Protein 6V9P (pdb70)

Foldseek 3Di:
DAFEQPDDDLFFALLQRLQVRCVRRPHPGSLRVQVVLLVVCVVVPQVLSVVCDSQSVQLALQSDPPCSVSSVVSQVCCQPPRYPHRDPNQQNHKHFDQFAAPPGFGWIDHNHAIATPVFFADDAQFFDLCCLQVPVGTGPPSRGPLLQAALVPQFGTAQPAPVRHGDHCSVVHRNQADDVVRHRGDGDHDPLSNLSNNVLVQDDRPPDDNAPNLLSNLLLVLVCLVVVHHGDSVVSNVQSVPPPVSVVVVLVVQQVVLVVVALQAACCSRQNCQARNQDDSRHLQCLHSVSNLVVLVVCVVCQCPPNRRQFSHFDFLVVLCSVQVDDSVVVVVCCVVVVADFVPRGDRRHTVNSSSVCSAVPRDDPGNHNVSND

Solvent-accessible surface area: 17776 Å² total; per-residue (Å²): 71,159,6,106,60,2,110,90,97,104,51,2,2,2,3,0,8,3,10,28,0,0,89,92,37,70,64,61,58,6,70,159,3,0,110,30,0,60,157,25,0,87,109,63,118,12,111,2,59,102,58,6,12,61,60,0,46,133,0,4,2,30,15,4,129,146,28,35,84,21,16,44,36,1,0,79,91,5,10,130,78,0,14,69,100,91,13,104,2,64,22,10,0,4,42,92,33,132,46,83,0,8,87,98,29,44,1,0,29,17,50,103,15,12,0,0,80,49,1,12,40,108,142,30,4,4,0,0,0,57,15,1,86,125,78,31,24,0,12,11,6,4,4,0,64,3,3,57,24,2,50,74,50,88,24,33,21,13,66,61,6,106,63,59,111,105,6,8,0,26,81,26,21,16,128,0,64,7,99,130,33,161,104,68,2,94,55,148,113,120,145,5,7,25,26,0,0,40,0,0,10,29,88,111,10,150,50,7,26,99,17,54,78,14,19,17,0,0,5,0,20,9,13,46,30,44,94,123,67,135,21,54,36,124,17,0,24,95,9,9,65,71,57,40,145,20,0,58,54,47,0,78,92,56,1,105,120,37,77,143,160,145,84,120,35,80,0,99,45,0,0,12,110,5,1,43,3,0,2,68,3,2,56,17,14,6,100,38,2,29,0,2,2,36,0,2,29,37,0,39,106,47,6,177,108,101,194,6,24,1,8,83,2,42,0,11,1,84,16,0,16,60,4,2,99,21,55,72,114,82,1,35,51,13,27,143,111,169,90,3,110,82,113,76,50,83,62,49,56,0,68,0,6,66,0,4,56,12,1,49,73,111,42,72,56,125,76,15,23,83,68,80,30,125

Secondary structure (DSSP, 8-state):
--BPPPPP-TTB-HHHHHHHHHHHTT-SSHHHHHHHHHHHHHHTT-TTGGG---SGGG-SGGG-SS-HHHHHHHHHHHHHHSBSS----GGG--EEEEEEETTTEEEEEETTEEEEGGGB--S---B-HHHHHHHSS-BGGGGBTT--B-TTT-SB-BSB-TTS-B--HHHH-TT-B-SSS-PBP-----HHHHHHHHHHTT---TTS----HHHHHHHHHHHHHHTTSS--HHHHHHHHHTTTHHHHHHHHHHHHHHHH--TT-BHHHHHHHHHHTSS-SSS--TTT-HHHHHHHHHHHHTTTHHHHTTTT-EE-HHHHHHHHT--HHHHHHHHHTTSS----SSS--EEHHHHHHHIIIII--SSSSGGGG-

Structure (mmCIF, N/CA/C/O backbone):
data_6V9P
#
_entry.id   6V9P
#
_cell.length_a   69.822
_cell.length_b   69.822
_cell.length_c   179.491
_cell.angle_alpha   90.000
_cell.angle_beta   90.000
_cell.angle_gamma   90.000
#
_symmetry.space_group_name_H-M   'P 41 21 2'
#
loop_
_entity.id
_entity.type
_entity.pdbx_description
1 polymer 'TniQ family protein'
2 non-polymer 'ZINC ION'
3 non-polymer GLYCEROL
4 water water
#
loop_
_atom_site.group_PDB
_atom_site.id
_atom_site.type_symbol
_atom_site.label_atom_id
_atom_site.label_alt_id
_atom_site.label_comp_id
_atom_site.label_asym_id
_atom_site.label_entity_id
_atom_site.label_seq_id
_atom_site.pdbx_PDB_ins_code
_atom_site.Cartn_x
_atom_site.Cartn_y
_atom_site.Cartn_z
_atom_site.occupancy
_atom_site.B_iso_or_equiv
_atom_site.auth_seq_id
_atom_site.auth_comp_id
_atom_site.auth_asym_id
_atom_site.auth_atom_id
_atom_site.pdbx_PDB_model_num
ATOM 1 N N . MET A 1 2 ? 64.98200 -8.20800 4.43300 1.000 77.46000 1 MET A N 1
ATOM 2 C CA . MET A 1 2 ? 66.35900 -8.11200 4.90800 1.000 73.84000 1 MET A CA 1
ATOM 3 C C . MET A 1 2 ? 66.68900 -9.26600 5.83900 1.000 75.13000 1 MET A C 1
ATOM 4 O O . MET A 1 2 ? 65.98800 -9.50300 6.82500 1.000 73.60000 1 MET A O 1
ATOM 9 N N . PHE A 1 3 ? 67.75500 -9.99000 5.50700 1.000 74.65000 2 PHE A N 1
ATOM 10 C CA . PHE A 1 3 ? 68.25500 -11.08500 6.32900 1.000 74.20000 2 PHE A CA 1
ATOM 11 C C . PHE A 1 3 ? 69.76200 -10.91400 6.44700 1.000 72.75000 2 PHE A C 1
ATOM 12 O O . PHE A 1 3 ? 70.49500 -11.17400 5.48600 1.000 73.64000 2 PHE A O 1
ATOM 20 N N . LEU A 1 4 ? 70.22000 -10.46600 7.61000 1.000 66.54000 3 LEU A N 1
ATOM 21 C CA . LEU A 1 4 ? 71.61900 -10.12100 7.81200 1.000 67.19000 3 LEU A CA 1
ATOM 22 C C . LEU A 1 4 ? 72.35800 -11.23900 8.53600 1.000 64.82000 3 LEU A C 1
ATOM 23 O O . LEU A 1 4 ? 71.75800 -12.03900 9.25500 1.000 68.09000 3 LEU A O 1
ATOM 28 N N . GLN A 1 5 ? 73.66900 -11.29600 8.32600 1.000 64.74000 4 GLN A N 1
ATOM 29 C CA . GLN A 1 5 ? 74.53300 -12.23300 9.03100 1.000 64.90000 4 GLN A CA 1
ATOM 30 C C . GLN A 1 5 ? 75.17900 -11.49500 10.19200 1.000 64.30000 4 GLN A C 1
ATOM 31 O O . GLN A 1 5 ? 75.78000 -10.42900 10.00600 1.000 59.89000 4 GLN A O 1
ATOM 37 N N . ARG A 1 6 ? 75.03600 -12.05200 11.38300 1.000 65.81000 5 ARG A N 1
ATOM 38 C CA . ARG A 1 6 ? 75.49700 -11.35900 12.57500 1.000 57.59000 5 ARG A CA 1
ATOM 39 C C . ARG A 1 6 ? 77.00900 -11.46600 12.69200 1.000 56.01000 5 ARG A C 1
ATOM 40 O O . ARG A 1 6 ? 77.54600 -12.57900 12.68600 1.000 59.99000 5 ARG A O 1
ATOM 48 N N . PRO A 1 7 ? 77.72900 -10.35600 12.81400 1.000 51.48000 6 PRO A N 1
ATOM 49 C CA . PRO A 1 7 ? 79.16600 -10.43800 13.08000 1.000 53.75000 6 PRO A CA 1
ATOM 50 C C . PRO A 1 7 ? 79.42500 -11.02300 14.46100 1.000 61.61000 6 PRO A C 1
ATOM 51 O O . PRO A 1 7 ? 78.54500 -11.09800 15.32200 1.000 57.36000 6 PRO A O 1
ATOM 55 N N . LYS A 1 8 ? 80.66400 -11.43000 14.66200 1.000 60.05000 7 LYS A N 1
ATOM 56 C CA . LYS A 1 8 ? 81.03800 -12.15700 15.87400 1.000 60.49000 7 LYS A CA 1
ATOM 57 C C . LYS A 1 8 ? 80.94700 -11.21200 17.06600 1.000 58.71000 7 LYS A C 1
ATOM 58 O O . LYS A 1 8 ? 81.55000 -10.13100 17.04100 1.000 58.53000 7 LYS A O 1
ATOM 64 N N . PRO A 1 9 ? 80.20700 -11.56200 18.11400 1.000 59.96000 8 PRO A N 1
ATOM 65 C CA . PRO A 1 9 ? 79.91400 -10.57500 19.17000 1.000 57.87000 8 PRO A CA 1
ATOM 66 C C . PRO A 1 9 ? 81.10400 -10.27700 20.07500 1.000 54.53000 8 PRO A C 1
ATOM 67 O O . PRO A 1 9 ? 81.90500 -11.15700 20.39600 1.000 57.26000 8 PRO A O 1
ATOM 71 N N . TYR A 1 10 ? 81.21900 -9.00700 20.46900 1.000 54.50000 9 TYR A N 1
ATOM 72 C CA . TYR A 1 10 ? 82.17300 -8.56200 21.48300 1.000 52.44000 9 TYR A CA 1
ATOM 73 C C . TYR A 1 10 ? 81.44600 -7.66400 22.47900 1.000 54.31000 9 TYR A C 1
ATOM 74 O O . TYR A 1 10 ? 80.80700 -6.68200 22.09200 1.000 44.86000 9 TYR A O 1
ATOM 83 N N . SER A 1 11 ? 81.53200 -8.00300 23.76700 1.000 49.65000 10 SER A N 1
ATOM 84 C CA . SER A 1 11 ? 80.65800 -7.34800 24.73000 1.000 43.03000 10 SER A CA 1
ATOM 85 C C . SER A 1 11 ? 81.02000 -5.88400 24.93000 1.000 45.64000 10 SER A C 1
ATOM 86 O O . SER A 1 11 ? 80.16600 -5.10200 25.37100 1.000 51.82000 10 SER A O 1
ATOM 89 N N . ASP A 1 12 ? 82.26000 -5.48800 24.64900 1.000 45.96000 11 ASP A N 1
ATOM 90 C CA . ASP A 1 12 ? 82.68600 -4.11200 24.88600 1.000 46.07000 11 ASP A CA 1
ATOM 91 C C . ASP A 1 12 ? 82.59300 -3.24800 23.63100 1.000 44.73000 11 ASP A C 1
ATOM 92 O O . ASP A 1 12 ? 83.13300 -2.13800 23.60700 1.000 45.87000 11 ASP A O 1
ATOM 97 N N . GLU A 1 13 ? 81.88100 -3.70200 22.61200 1.000 49.68000 12 GLU A N 1
ATOM 98 C CA . GLU A 1 13 ? 81.83600 -2.95700 21.35600 1.000 46.31000 12 GLU A CA 1
ATOM 99 C C . GLU A 1 13 ? 80.89000 -1.75900 21.46200 1.000 45.73000 12 GLU A C 1
ATOM 100 O O . GLU A 1 13 ? 79.81100 -1.85800 22.05300 1.000 47.82000 12 GLU A O 1
ATOM 106 N N . SER A 1 14 ? 81.29800 -0.61600 20.90600 1.000 42.10000 13 SER A N 1
ATOM 107 C CA . SER A 1 14 ? 80.37200 0.50700 20.76400 1.000 43.80000 13 SER A CA 1
ATOM 108 C C . SER A 1 14 ? 79.24300 0.15500 19.79700 1.000 46.78000 13 SER A C 1
ATOM 109 O O . SER A 1 14 ? 79.40200 -0.67400 18.89600 1.000 44.63000 13 SER A O 1
ATOM 112 N N . LEU A 1 15 ? 78.08000 0.78400 19.99800 1.000 41.79000 14 LEU A N 1
ATOM 113 C CA . LEU A 1 15 ? 76.96500 0.53300 19.09300 1.000 39.07000 14 LEU A CA 1
ATOM 114 C C . LEU A 1 15 ? 77.33000 0.92000 17.65600 1.000 41.45000 14 LEU A C 1
ATOM 115 O O . LEU A 1 15 ? 76.99400 0.19900 16.71900 1.000 40.86000 14 LEU A O 1
ATOM 120 N N . GLU A 1 16 ? 78.02300 2.04900 17.48000 1.000 45.59000 15 GLU A N 1
ATOM 121 C CA . GLU A 1 16 ? 78.45100 2.49400 16.15200 1.000 42.71000 15 GLU A CA 1
ATOM 122 C C . GLU A 1 16 ? 79.32500 1.44800 15.47200 1.000 47.54000 15 GLU A C 1
ATOM 123 O O . GLU A 1 16 ? 79.10400 1.09900 14.30300 1.000 46.44000 15 GLU A O 1
ATOM 129 N N . SER A 1 17 ? 80.33000 0.93300 16.18800 1.000 42.21000 16 SER A N 1
ATOM 130 C CA . SER A 1 17 ? 81.21400 -0.07500 15.60200 1.000 45.95000 16 SER A CA 1
ATOM 131 C C . SER A 1 17 ? 80.44100 -1.33600 15.22900 1.000 49.91000 16 SER A C 1
ATOM 132 O O . SER A 1 17 ? 80.72100 -1.96900 14.19700 1.000 46.37000 16 SER A O 1
ATOM 135 N N . PHE A 1 18 ? 79.44300 -1.70700 16.03800 1.000 39.96000 17 PHE A N 1
ATOM 136 C CA . PHE A 1 18 ? 78.62500 -2.86700 15.69400 1.000 40.66000 17 PHE A CA 1
ATOM 137 C C . PHE A 1 18 ? 77.90800 -2.66600 14.36500 1.000 46.77000 17 PHE A C 1
ATOM 138 O O . PHE A 1 18 ? 77.82900 -3.59300 13.55400 1.000 46.95000 17 PHE A O 1
ATOM 146 N N . PHE A 1 19 ? 77.33200 -1.48100 14.15200 1.000 45.01000 18 PHE A N 1
ATOM 147 C CA . PHE A 1 19 ? 76.59300 -1.25600 12.91100 1.000 46.33000 18 PHE A CA 1
ATOM 148 C C . PHE A 1 19 ? 77.52400 -1.20300 11.71300 1.000 47.20000 18 PHE A C 1
ATOM 149 O O . PHE A 1 19 ? 77.13900 -1.61800 10.60900 1.000 48.77000 18 PHE A O 1
ATOM 157 N N . ILE A 1 20 ? 78.73200 -0.67000 11.89800 1.000 46.46000 19 ILE A N 1
ATOM 158 C CA . ILE A 1 20 ? 79.70300 -0.64900 10.80700 1.000 49.99000 19 ILE A CA 1
ATOM 159 C C . ILE A 1 20 ? 80.08800 -2.07100 10.40500 1.000 52.56000 19 ILE A C 1
ATOM 160 O O . ILE A 1 20 ? 80.13100 -2.40800 9.21200 1.000 48.49000 19 ILE A O 1
ATOM 165 N N . ARG A 1 21 ? 80.33800 -2.94100 11.38700 1.000 46.78000 20 ARG A N 1
ATOM 166 C CA . ARG A 1 21 ? 80.68400 -4.32700 11.07100 1.000 49.83000 20 ARG A CA 1
ATOM 167 C C . ARG A 1 21 ? 79.52200 -5.08600 10.43500 1.000 52.42000 20 ARG A C 1
ATOM 168 O O . ARG A 1 21 ? 79.74900 -5.94100 9.56200 1.000 52.24000 20 ARG A O 1
ATOM 176 N N . VAL A 1 22 ? 78.27900 -4.79800 10.83400 1.000 47.57000 21 VAL A N 1
ATOM 177 C CA . VAL A 1 22 ? 77.14700 -5.44100 10.16400 1.000 47.02000 21 VAL A CA 1
ATOM 178 C C . VAL A 1 22 ? 77.11000 -5.02200 8.69700 1.000 53.04000 21 VAL A C 1
ATOM 179 O O . VAL A 1 22 ? 76.90200 -5.85100 7.79800 1.000 50.27000 21 VAL A O 1
ATOM 183 N N . ALA A 1 23 ? 77.33500 -3.73100 8.44200 1.000 50.86000 22 ALA A N 1
ATOM 184 C CA . ALA A 1 23 ? 77.29800 -3.20700 7.08300 1.000 49.55000 22 ALA A CA 1
ATOM 185 C C . ALA A 1 23 ? 78.41900 -3.80000 6.23900 1.000 51.85000 22 ALA A C 1
ATOM 186 O O . ALA A 1 23 ? 78.20100 -4.17300 5.07700 1.000 53.24000 22 ALA A O 1
ATOM 188 N N . ASN A 1 24 ? 79.63100 -3.86300 6.79900 1.000 48.33000 23 ASN A N 1
ATOM 189 C CA . ASN A 1 24 ? 80.76500 -4.49700 6.13300 1.000 50.79000 23 ASN A CA 1
ATOM 190 C C . ASN A 1 24 ? 80.48900 -5.96100 5.83900 1.000 53.45000 23 ASN A C 1
ATOM 191 O O . ASN A 1 24 ? 80.62400 -6.41900 4.69700 1.000 53.16000 23 ASN A O 1
ATOM 196 N N . LYS A 1 25 ? 80.14600 -6.72600 6.87000 1.000 51.36000 24 LYS A N 1
ATOM 197 C CA . LYS A 1 25 ? 79.94100 -8.15700 6.69400 1.000 52.17000 24 LYS A CA 1
ATOM 198 C C . LYS A 1 25 ? 78.85800 -8.45400 5.66400 1.000 58.30000 24 LYS A C 1
ATOM 199 O O . LYS A 1 25 ? 78.93800 -9.46000 4.94500 1.000 56.99000 24 LYS A O 1
ATOM 205 N N . ASN A 1 26 ? 77.83900 -7.60300 5.57000 1.000 54.78000 25 ASN A N 1
ATOM 206 C CA . ASN A 1 26 ? 76.68200 -7.94100 4.75800 1.000 56.54000 25 ASN A CA 1
AT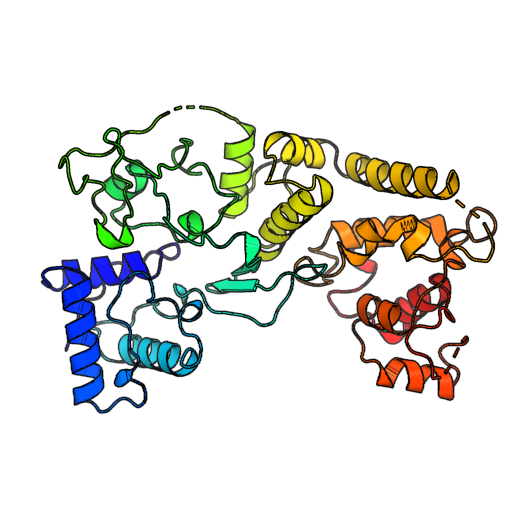OM 207 C C . ASN A 1 26 ? 76.68500 -7.22300 3.41300 1.000 52.58000 25 ASN A C 1
ATOM 208 O O . ASN A 1 26 ? 75.64300 -7.15700 2.75000 1.000 55.91000 25 ASN A O 1
ATOM 213 N N . GLY A 1 27 ? 77.83400 -6.68300 3.00900 1.000 52.05000 26 GLY A N 1
ATOM 214 C CA . GLY A 1 27 ? 78.03500 -6.21500 1.65100 1.000 57.91000 26 GLY A CA 1
ATOM 215 C C . GLY A 1 27 ? 77.54100 -4.82000 1.35800 1.000 58.48000 26 GLY A C 1
ATOM 216 O O . GLY A 1 27 ? 77.36700 -4.47300 0.18800 1.000 50.20000 26 GLY A O 1
ATOM 217 N N . TYR A 1 28 ? 77.30700 -4.00400 2.37500 1.000 47.59000 27 TYR A N 1
ATOM 218 C CA . TYR A 1 28 ? 76.85400 -2.64500 2.14800 1.000 50.04000 27 TYR A CA 1
ATOM 219 C C . TYR A 1 28 ? 78.06200 -1.75500 1.89100 1.000 52.34000 27 TYR A C 1
ATOM 220 O O . TYR A 1 28 ? 79.16800 -2.03300 2.35800 1.000 50.92000 27 TYR A O 1
ATOM 229 N N . GLY A 1 29 ? 77.85400 -0.70300 1.09800 1.000 56.03000 28 GLY A N 1
ATOM 230 C CA . GLY A 1 29 ? 78.97400 0.15200 0.72600 1.000 57.22000 28 GLY A CA 1
ATOM 231 C C . GLY A 1 29 ? 79.65100 0.77000 1.93300 1.000 61.71000 28 GLY A C 1
ATOM 232 O O . GLY A 1 29 ? 80.88000 0.75800 2.05400 1.000 61.55000 28 GLY A O 1
ATOM 233 N N . ASP A 1 30 ? 78.85600 1.32600 2.83900 1.000 54.30000 29 ASP A N 1
ATOM 234 C CA . ASP A 1 30 ? 79.35500 1.88900 4.08400 1.000 54.50000 29 ASP A CA 1
ATOM 235 C C . ASP A 1 30 ? 78.20200 1.83800 5.07600 1.000 53.25000 29 ASP A C 1
ATOM 236 O O . ASP A 1 30 ? 77.10000 1.38900 4.74400 1.000 48.53000 29 ASP A O 1
ATOM 241 N N . VAL A 1 31 ? 78.46100 2.31100 6.30100 1.000 54.28000 30 VAL A N 1
ATOM 242 C CA . VAL A 1 31 ? 77.44800 2.18100 7.34000 1.000 50.31000 30 VAL A CA 1
ATOM 243 C C . VAL A 1 31 ? 76.25700 3.07900 7.04800 1.000 50.63000 30 VAL A C 1
ATOM 244 O O . VAL A 1 31 ? 75.11900 2.73600 7.38800 1.000 49.88000 30 VAL A O 1
ATOM 248 N N . HIS A 1 32 ? 76.48400 4.22300 6.38600 1.000 50.15000 31 HIS A N 1
ATOM 249 C CA . HIS A 1 32 ? 75.38300 5.13900 6.10600 1.000 51.09000 31 HIS A CA 1
ATOM 250 C C . HIS A 1 32 ? 74.40500 4.52800 5.11100 1.000 49.66000 31 HIS A C 1
ATOM 251 O O . HIS A 1 32 ? 73.18600 4.69100 5.24400 1.000 43.28000 31 HIS A O 1
ATOM 258 N N . ARG A 1 33 ? 74.92000 3.79900 4.11600 1.000 52.79000 32 ARG A N 1
ATOM 259 C CA . ARG A 1 33 ? 74.03800 3.10400 3.18700 1.000 48.17000 32 ARG A CA 1
ATOM 260 C C . ARG A 1 33 ? 73.27700 1.97300 3.87100 1.000 49.87000 32 ARG A C 1
ATOM 261 O O . ARG A 1 33 ? 72.11200 1.71700 3.54300 1.000 45.21000 32 ARG A O 1
ATOM 269 N N . PHE A 1 34 ? 73.91400 1.27500 4.82200 1.000 49.04000 33 PHE A N 1
ATOM 270 C CA . PHE A 1 34 ? 73.19900 0.24400 5.57100 1.000 51.93000 33 PHE A CA 1
ATOM 271 C C . PHE A 1 34 ? 72.10600 0.85400 6.45400 1.000 47.76000 33 PHE A C 1
ATOM 272 O O . PHE A 1 34 ? 71.00000 0.30800 6.54900 1.000 50.62000 33 PHE A O 1
ATOM 280 N N . LEU A 1 35 ? 72.38700 1.99200 7.09400 1.000 46.80000 34 LEU A N 1
ATOM 281 C CA . LEU A 1 35 ? 71.35900 2.64900 7.90200 1.000 49.76000 34 LEU A CA 1
ATOM 282 C C . LEU A 1 35 ? 70.18400 3.09400 7.04400 1.000 49.10000 34 LEU A C 1
ATOM 283 O O . LEU A 1 35 ? 69.02300 2.93800 7.44000 1.000 46.87000 34 LEU A O 1
ATOM 288 N N . GLU A 1 36 ? 70.45600 3.65000 5.85500 1.000 46.61000 35 GLU A N 1
ATOM 289 C CA . GLU A 1 36 ? 69.34100 4.02800 4.99500 1.000 46.24000 35 GLU A CA 1
ATOM 290 C C . GLU A 1 36 ? 68.53100 2.79700 4.60000 1.000 46.46000 35 GLU A C 1
ATOM 291 O O . GLU A 1 36 ? 67.29600 2.82400 4.61300 1.000 50.40000 35 GLU A O 1
ATOM 297 N N . ALA A 1 37 ? 69.20500 1.69200 4.28800 1.000 46.91000 36 ALA A N 1
ATOM 298 C CA . ALA A 1 37 ? 68.49200 0.46900 3.93200 1.000 47.60000 36 ALA A CA 1
ATOM 299 C C . ALA A 1 37 ? 67.70700 -0.08700 5.11800 1.000 53.01000 36 ALA A C 1
ATOM 300 O O . ALA A 1 37 ? 66.59300 -0.60500 4.95700 1.000 52.47000 36 ALA A O 1
ATOM 302 N N . THR A 1 38 ? 68.27800 0.00100 6.31600 1.000 48.89000 37 THR A N 1
ATOM 303 C CA . THR A 1 38 ? 67.55100 -0.41900 7.51100 1.000 51.47000 37 THR A CA 1
ATOM 304 C C . THR A 1 38 ? 66.27700 0.39600 7.69100 1.000 51.12000 37 THR A C 1
ATOM 305 O O . THR A 1 38 ? 65.18400 -0.16500 7.82500 1.000 55.73000 37 THR A O 1
ATOM 309 N N . LYS A 1 39 ? 66.39800 1.72700 7.67600 1.000 48.69000 38 LYS A N 1
ATOM 310 C CA . LYS A 1 39 ? 65.21200 2.58000 7.73800 1.000 47.75000 38 LYS A CA 1
ATOM 311 C C . LYS A 1 39 ? 64.18100 2.18600 6.68500 1.000 54.97000 38 LYS A C 1
ATOM 312 O O . LYS A 1 39 ? 62.98000 2.14300 6.96800 1.000 54.60000 38 LYS A O 1
ATOM 318 N N . ARG A 1 40 ? 64.63100 1.87900 5.46200 1.000 50.90000 39 ARG A N 1
ATOM 319 C CA . ARG A 1 40 ? 63.68700 1.49300 4.41500 1.000 51.16000 39 ARG A CA 1
ATOM 320 C C . ARG A 1 40 ? 62.98500 0.17800 4.74700 1.000 56.59000 39 ARG A C 1
ATOM 321 O O . ARG A 1 40 ? 61.77900 0.04400 4.51700 1.000 60.25000 39 ARG A O 1
ATOM 329 N N . PHE A 1 41 ? 63.71300 -0.79300 5.31500 1.000 60.60000 40 PHE A N 1
ATOM 330 C CA . PHE A 1 41 ? 63.09200 -2.05400 5.73300 1.000 62.14000 40 PHE A CA 1
ATOM 331 C C . PHE A 1 41 ? 62.09200 -1.84600 6.86400 1.000 65.40000 40 PHE A C 1
ATOM 332 O O . PHE A 1 41 ? 61.04700 -2.50800 6.90900 1.000 67.44000 40 PHE A O 1
ATOM 340 N N . LEU A 1 42 ? 62.41600 -0.97000 7.82000 1.000 63.12000 41 LEU A N 1
ATOM 341 C CA . LEU A 1 42 ? 61.48300 -0.71500 8.91300 1.000 63.53000 41 LEU A CA 1
ATOM 342 C C . LEU A 1 42 ? 60.19900 -0.07900 8.39700 1.000 66.45000 41 LEU A C 1
ATOM 343 O O . LEU A 1 42 ? 59.12400 -0.30100 8.96500 1.000 71.76000 41 LEU A O 1
ATOM 348 N N . GLN A 1 43 ? 60.29200 0.69500 7.31500 1.000 63.69000 42 GLN A N 1
ATOM 349 C CA . GLN A 1 43 ? 59.09900 1.24800 6.68400 1.000 67.62000 42 GLN A CA 1
ATOM 350 C C . GLN A 1 43 ? 58.29900 0.16600 5.96500 1.000 70.89000 42 GLN A C 1
ATOM 351 O O . GLN A 1 43 ? 57.06200 0.16200 6.01900 1.000 73.52000 42 GLN A O 1
ATOM 357 N N . ASP A 1 44 ? 58.98500 -0.76400 5.29200 1.000 70.20000 43 ASP A N 1
ATOM 358 C CA . ASP A 1 44 ? 58.28600 -1.81500 4.55400 1.000 71.25000 43 ASP A CA 1
ATOM 359 C C . ASP A 1 44 ? 57.47100 -2.71700 5.47600 1.000 73.46000 43 ASP A C 1
ATOM 360 O O . ASP A 1 44 ? 56.43300 -3.24100 5.05800 1.000 77.58000 43 ASP A O 1
ATOM 365 N N . ILE A 1 45 ? 57.92000 -2.92300 6.71600 1.000 73.01000 44 ILE A N 1
ATOM 366 C CA . ILE A 1 45 ? 57.17000 -3.73600 7.67000 1.000 73.16000 44 ILE A CA 1
ATOM 367 C C . ILE A 1 45 ? 56.29900 -2.83300 8.53200 1.000 76.21000 44 ILE A C 1
ATOM 368 O O . ILE A 1 45 ? 55.70300 -3.29000 9.51300 1.000 79.55000 44 ILE A O 1
ATOM 373 N N . ASP A 1 46 ? 56.20800 -1.55700 8.16400 1.000 76.32000 45 ASP A N 1
ATOM 374 C CA . ASP A 1 46 ? 55.43100 -0.56500 8.90400 1.000 77.18000 45 ASP A CA 1
ATOM 375 C C . ASP A 1 46 ? 55.71500 -0.69200 10.40500 1.000 80.63000 45 ASP A C 1
ATOM 376 O O . ASP A 1 46 ? 54.94800 -1.26500 11.18500 1.000 82.77000 45 ASP A O 1
ATOM 381 N N . HIS A 1 47 ? 56.88100 -0.17000 10.77500 1.000 77.04000 46 HIS A N 1
ATOM 382 C CA . HIS A 1 47 ? 57.30800 -0.12000 12.16200 1.000 75.56000 46 HIS A CA 1
ATOM 383 C C . HIS A 1 47 ? 57.06400 1.28500 12.68600 1.000 74.59000 46 HIS A C 1
ATOM 384 O O . HIS A 1 47 ? 57.51200 2.26200 12.07600 1.000 74.17000 46 HIS A O 1
ATOM 391 N N . ASN A 1 48 ? 56.37800 1.37300 13.83100 1.000 73.31000 47 ASN A N 1
ATOM 392 C CA . ASN A 1 48 ? 55.81300 2.64100 14.29100 1.000 77.44000 47 ASN A CA 1
ATOM 393 C C . ASN A 1 48 ? 56.84300 3.76200 14.36000 1.000 74.90000 47 ASN A C 1
ATOM 394 O O . ASN A 1 48 ? 56.48100 4.94300 14.30300 1.000 78.65000 47 ASN A O 1
ATOM 399 N N . GLY A 1 49 ? 58.11700 3.42800 14.49700 1.000 73.65000 48 GLY A N 1
ATOM 400 C CA . GLY A 1 49 ? 59.11400 4.46700 14.62300 1.000 70.51000 48 GLY A CA 1
ATOM 401 C C . GLY A 1 49 ? 60.05900 4.55200 13.44500 1.000 68.20000 48 GLY A C 1
ATOM 402 O O . GLY A 1 49 ? 61.12800 5.15700 13.56900 1.000 66.70000 48 GLY A O 1
ATOM 403 N N . TYR A 1 50 ? 59.69000 3.96500 12.30000 1.000 67.92000 49 TYR A N 1
ATOM 404 C CA . TYR A 1 50 ? 60.61500 3.94400 11.16900 1.000 64.64000 49 TYR A CA 1
ATOM 405 C C . TYR A 1 50 ? 61.04700 5.35600 10.78300 1.000 62.37000 49 TYR A C 1
ATOM 406 O O . TYR A 1 50 ? 62.21000 5.57800 10.43300 1.000 60.51000 49 TYR A O 1
ATOM 415 N N . GLN A 1 51 ? 60.13600 6.33200 10.88400 1.000 63.29000 50 GLN A N 1
ATOM 416 C CA . GLN A 1 51 ? 60.40700 7.65600 10.33300 1.000 62.84000 50 GLN A CA 1
ATOM 417 C C . GLN A 1 51 ? 61.51600 8.37900 11.07800 1.000 63.64000 50 GLN A C 1
ATOM 418 O O . GLN A 1 51 ? 62.16000 9.25300 10.48900 1.000 61.61000 50 GLN A O 1
ATOM 424 N N . THR A 1 52 ? 61.77400 8.01800 12.34300 1.000 63.07000 51 THR A N 1
ATOM 425 C CA . THR A 1 52 ? 62.82400 8.63500 13.14500 1.000 60.68000 51 THR A CA 1
ATOM 426 C C . THR A 1 52 ? 64.08100 7.77600 13.25600 1.000 57.84000 51 THR A C 1
ATOM 427 O O . THR A 1 52 ? 65.00600 8.15300 13.98700 1.000 54.99000 51 THR A O 1
ATOM 431 N N . PHE A 1 53 ? 64.14200 6.64600 12.55300 1.000 53.85000 52 PHE A N 1
ATOM 432 C CA . PHE A 1 53 ? 65.33300 5.81400 12.61000 1.000 49.60000 52 PHE A CA 1
ATOM 433 C C . PHE A 1 53 ? 66.51600 6.56700 12.02300 1.000 54.60000 52 PHE A C 1
ATOM 434 O O . PHE A 1 53 ? 66.42800 7.08000 10.89300 1.000 54.37000 52 PHE A O 1
ATOM 442 N N . PRO A 1 54 ? 67.64600 6.62900 12.72200 1.000 49.38000 53 PRO A N 1
ATOM 443 C CA . PRO A 1 54 ? 68.71700 7.54300 12.31900 1.000 48.28000 53 PRO A CA 1
ATOM 444 C C . PRO A 1 54 ? 69.49300 7.02100 11.11900 1.000 52.73000 53 PRO A C 1
ATOM 445 O O . PRO A 1 54 ? 69.71800 5.81700 10.97800 1.000 54.47000 53 PRO A O 1
ATOM 449 N N . THR A 1 55 ? 69.89700 7.94600 10.24500 1.000 52.36000 54 THR A N 1
ATOM 450 C CA . THR A 1 55 ? 70.77500 7.63800 9.12300 1.000 54.95000 54 THR A CA 1
ATOM 451 C C . THR A 1 55 ? 72.15500 8.24800 9.29400 1.000 54.15000 54 THR A C 1
ATOM 452 O O . THR A 1 55 ? 73.02600 8.04100 8.44500 1.000 49.85000 54 THR A O 1
ATOM 456 N N . ASP A 1 56 ? 72.37400 8.97500 10.38200 1.000 51.91000 55 ASP A N 1
ATOM 457 C CA . ASP A 1 56 ? 73.65700 9.58200 10.69700 1.000 51.77000 55 ASP A CA 1
ATOM 458 C C . ASP A 1 56 ? 74.26400 8.75200 11.82600 1.000 54.15000 55 ASP A C 1
ATOM 459 O O . ASP A 1 56 ? 73.71700 8.70400 12.93700 1.000 51.49000 55 ASP A O 1
ATOM 464 N N . ILE A 1 57 ? 75.39600 8.10700 11.53400 1.000 48.82000 56 ILE A N 1
ATOM 465 C CA . ILE A 1 57 ? 75.99900 7.16300 12.45800 1.000 52.77000 56 ILE A CA 1
ATOM 466 C C . ILE A 1 57 ? 76.42400 7.84700 13.75800 1.000 55.69000 56 ILE A C 1
ATOM 467 O O . ILE A 1 57 ? 76.51000 7.18900 14.79200 1.000 55.81000 56 ILE A O 1
ATOM 472 N N . THR A 1 58 ? 76.63100 9.16800 13.74500 1.000 54.76000 57 THR A N 1
ATOM 473 C CA . THR A 1 58 ? 76.96800 9.93200 14.94600 1.000 56.01000 57 THR A CA 1
ATOM 474 C C . THR A 1 58 ? 75.76500 10.22600 15.84500 1.000 57.18000 57 THR A C 1
ATOM 475 O O . THR A 1 58 ? 75.93600 10.84400 16.90400 1.000 60.75000 57 THR A O 1
ATOM 479 N N . ARG A 1 59 ? 74.56100 9.78900 15.46900 1.000 55.38000 58 ARG A N 1
ATOM 480 C CA . ARG A 1 59 ? 73.35200 10.04300 16.24800 1.000 52.64000 58 ARG A CA 1
ATOM 481 C C . ARG A 1 59 ? 72.54300 8.76300 16.45200 1.000 45.01000 58 ARG A C 1
ATOM 482 O O . ARG A 1 59 ? 71.32900 8.82200 16.65400 1.000 50.05000 58 ARG A O 1
ATOM 490 N N . ILE A 1 60 ? 73.19500 7.60700 16.41900 1.000 45.07000 59 ILE A N 1
ATOM 491 C CA . ILE A 1 60 ? 72.48900 6.33400 16.46700 1.000 46.35000 59 ILE A CA 1
ATOM 492 C C . ILE A 1 60 ? 72.07800 5.93400 17.90000 1.000 41.46000 59 ILE A C 1
ATOM 493 O O . ILE A 1 60 ? 71.13200 5.16100 18.06800 1.000 39.85000 59 ILE A O 1
ATOM 498 N N . ASN A 1 61 ? 72.75100 6.44600 18.92800 1.000 45.61000 60 ASN A N 1
ATOM 499 C CA . ASN A 1 61 ? 72.43900 6.03800 20.31300 1.000 45.65000 60 ASN A CA 1
ATOM 500 C C . ASN A 1 61 ? 71.11100 6.62600 20.78000 1.000 45.12000 60 ASN A C 1
ATOM 501 O O . ASN A 1 61 ? 70.78000 7.76600 20.44300 1.000 45.56000 60 ASN A O 1
ATOM 506 N N . PRO A 1 62 ? 70.34400 5.88400 21.59600 1.000 45.78000 61 PRO A N 1
ATOM 507 C CA . PRO A 1 62 ? 69.06600 6.44100 22.07200 1.000 47.08000 61 PRO A CA 1
ATOM 508 C C . PRO A 1 62 ? 69.21000 7.76800 22.79300 1.000 48.30000 61 PRO A C 1
ATOM 509 O O . PRO A 1 62 ? 68.28500 8.58500 22.71400 1.000 51.08000 61 PRO A O 1
ATOM 513 N N . TYR A 1 63 ? 70.34100 8.04100 23.45700 1.000 44.51000 62 TYR A N 1
ATOM 514 C CA . TYR A 1 63 ? 70.48700 9.34300 24.11800 1.000 47.76000 62 TYR A CA 1
ATOM 515 C C . TYR A 1 63 ? 70.51500 10.50200 23.12200 1.000 50.57000 62 TYR A C 1
ATOM 516 O O . TYR A 1 63 ? 70.27300 11.65200 23.50900 1.000 47.52000 62 TYR A O 1
ATOM 525 N N . SER A 1 64 ? 70.84200 10.23500 21.86500 1.000 47.85000 63 SER A N 1
ATOM 526 C CA . SER A 1 64 ? 70.84300 11.27500 20.83800 1.000 52.89000 63 SER A CA 1
ATOM 527 C C . SER A 1 64 ? 69.44900 11.62100 20.33900 1.000 57.52000 63 SER A C 1
ATOM 528 O O . SER A 1 64 ? 69.28400 12.64100 19.65900 1.000 61.43000 63 SER A O 1
ATOM 531 N N . ALA A 1 65 ? 68.45600 10.78800 20.63200 1.000 53.04000 64 ALA A N 1
ATOM 532 C CA . ALA A 1 65 ? 67.07300 11.06800 20.26900 1.000 58.31000 64 ALA A CA 1
ATOM 533 C C . ALA A 1 65 ? 66.44800 11.94800 21.34400 1.000 62.80000 64 ALA A C 1
ATOM 534 O O . ALA A 1 65 ? 66.39500 11.56300 22.52100 1.000 61.86000 64 ALA A O 1
ATOM 536 N N . LYS A 1 66 ? 65.99100 13.13800 20.94900 1.000 66.35000 65 LYS A N 1
ATOM 537 C CA . LYS A 1 66 ? 65.40400 14.05100 21.92800 1.000 69.84000 65 LYS A CA 1
ATOM 538 C C . LYS A 1 66 ? 64.09500 13.49400 22.47700 1.000 70.13000 65 LYS A C 1
ATOM 539 O O . LYS A 1 66 ? 63.91300 13.38700 23.69600 1.000 70.81000 65 LYS A O 1
ATOM 545 N N . ASN A 1 67 ? 63.18000 13.11400 21.58900 1.000 67.20000 66 ASN A N 1
ATOM 546 C CA . ASN A 1 67 ? 61.85500 12.67200 21.98800 1.000 69.78000 66 ASN A CA 1
ATOM 547 C C . ASN A 1 67 ? 61.48200 11.28300 21.48400 1.000 67.75000 66 ASN A C 1
ATOM 548 O O . ASN A 1 67 ? 60.50700 10.71200 21.98800 1.000 71.55000 66 ASN A O 1
ATOM 553 N N . SER A 1 68 ? 62.22500 10.70700 20.53900 1.000 60.99000 67 SER A N 1
ATOM 554 C CA . SER A 1 68 ? 61.90500 9.39000 19.99900 1.000 58.75000 67 SER A CA 1
ATOM 555 C C . SER A 1 68 ? 62.79900 8.28200 20.56400 1.000 54.95000 67 SER A C 1
ATOM 556 O O . SER A 1 68 ? 63.01500 7.26100 19.89300 1.000 50.37000 67 SER A O 1
ATOM 559 N N . SER A 1 69 ? 63.30500 8.44500 21.79800 1.000 52.95000 68 SER A N 1
ATOM 560 C CA . SER A 1 69 ? 64.23700 7.45600 22.33400 1.000 49.18000 68 SER A CA 1
ATOM 561 C C . SER A 1 69 ? 63.58700 6.08800 22.47900 1.000 45.39000 68 SER A C 1
ATOM 562 O O . SER A 1 69 ? 64.24200 5.07200 22.23900 1.000 47.62000 68 SER A O 1
ATOM 565 N N . SER A 1 70 ? 62.30800 6.03100 22.84600 1.000 42.54000 69 SER A N 1
ATOM 566 C CA . SER A 1 70 ? 61.67100 4.73100 23.00000 1.000 46.10000 69 SER A CA 1
ATOM 567 C C . SER A 1 70 ? 61.30300 4.11100 21.65400 1.000 48.17000 69 SER A C 1
ATOM 568 O O . SER A 1 70 ? 61.29200 2.88100 21.54300 1.000 45.40000 69 SER A O 1
ATOM 571 N N . ALA A 1 71 ? 61.00000 4.92400 20.62800 1.000 47.44000 70 ALA A N 1
ATOM 572 C CA . ALA A 1 71 ? 60.87400 4.36500 19.28400 1.000 46.61000 70 ALA A CA 1
ATOM 573 C C . ALA A 1 71 ? 62.20700 3.80000 18.82400 1.000 42.73000 70 ALA A C 1
ATOM 574 O O . ALA A 1 71 ? 62.26200 2.74000 18.19000 1.000 49.09000 70 ALA A O 1
ATOM 576 N N . ARG A 1 72 ? 63.29600 4.49100 19.15100 1.000 43.76000 71 ARG A N 1
ATOM 577 C CA . ARG A 1 72 ? 64.62900 3.99700 18.82500 1.000 45.83000 71 ARG A CA 1
ATOM 578 C C . ARG A 1 72 ? 64.89700 2.63200 19.47000 1.000 47.48000 71 ARG A C 1
ATOM 579 O O . ARG A 1 72 ? 65.38400 1.70500 18.81200 1.000 44.69000 71 ARG A O 1
ATOM 587 N N . THR A 1 73 ? 64.62700 2.48900 20.77000 1.000 48.14000 72 THR A N 1
ATOM 588 C CA . THR A 1 73 ? 64.89800 1.19300 21.39700 1.000 44.26000 72 THR A CA 1
ATOM 589 C C . THR A 1 73 ? 63.96000 0.11900 20.84500 1.000 47.35000 72 THR A C 1
ATOM 590 O O . THR A 1 73 ? 64.36700 -1.03400 20.65200 1.000 47.23000 72 THR A O 1
ATOM 594 N N . ALA A 1 74 ? 62.71400 0.48400 20.53800 1.000 46.05000 73 ALA A N 1
ATOM 595 C CA . ALA A 1 74 ? 61.80200 -0.47300 19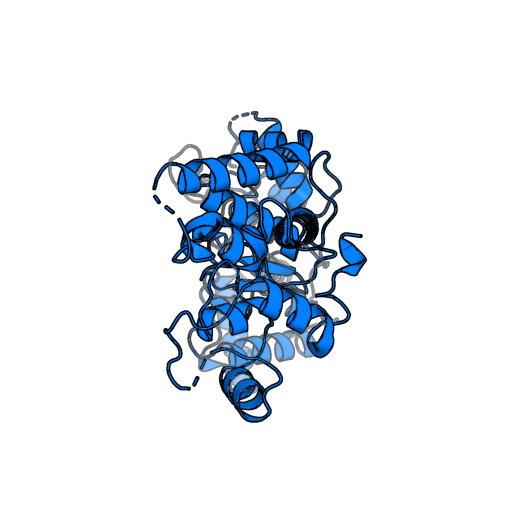.91900 1.000 47.57000 73 ALA A CA 1
ATOM 596 C C . ALA A 1 74 ? 62.30800 -0.92500 18.54400 1.000 50.72000 73 ALA A C 1
ATOM 597 O O . ALA A 1 74 ? 62.13100 -2.08800 18.16500 1.000 48.96000 73 ALA A O 1
ATOM 599 N N . SER A 1 75 ? 62.92900 -0.02000 17.77700 1.000 46.93000 74 SER A N 1
ATOM 600 C CA . SER A 1 75 ? 63.46600 -0.42500 16.47700 1.000 54.17000 74 SER A CA 1
ATOM 601 C C . SER A 1 75 ? 64.63700 -1.38100 16.64400 1.000 52.35000 74 SER A C 1
ATOM 602 O O . SER A 1 75 ? 64.75100 -2.37100 15.90600 1.000 51.31000 74 SER A O 1
ATOM 605 N N . PHE A 1 76 ? 65.50800 -1.10100 17.61700 1.000 48.55000 75 PHE A N 1
ATOM 606 C CA . PHE A 1 76 ? 66.64400 -1.97300 17.89400 1.000 51.98000 75 PHE A CA 1
ATOM 607 C C . PHE A 1 76 ? 66.18800 -3.35200 18.33700 1.000 56.52000 75 PHE A C 1
ATOM 608 O O . PHE A 1 76 ? 66.76900 -4.37000 17.93200 1.000 56.06000 75 PHE A O 1
ATOM 616 N N . LEU A 1 77 ? 65.16700 -3.40700 19.19200 1.000 55.24000 76 LEU A N 1
ATOM 617 C CA . LEU A 1 77 ? 64.65400 -4.69900 19.63000 1.000 55.63000 76 LEU A CA 1
ATOM 618 C C . LEU A 1 77 ? 64.05800 -5.46200 18.45700 1.000 58.23000 76 LEU A C 1
ATOM 619 O O . LEU A 1 77 ? 64.31600 -6.65900 18.29400 1.000 58.76000 76 LEU A O 1
ATOM 624 N N . LYS A 1 78 ? 63.27800 -4.78200 17.61400 1.000 56.14000 77 LYS A N 1
ATOM 625 C CA . LYS A 1 78 ? 62.71300 -5.44000 16.44500 1.000 58.26000 77 LYS A CA 1
ATOM 626 C C . LYS A 1 78 ? 63.81300 -5.97800 15.53200 1.000 60.41000 77 LYS A C 1
ATOM 627 O O . LYS A 1 78 ? 63.76600 -7.14100 15.10800 1.000 61.64000 77 LYS A O 1
ATOM 633 N N . LEU A 1 79 ? 64.82000 -5.14900 15.22800 1.000 55.13000 78 LEU A N 1
ATOM 634 C CA . LEU A 1 79 ? 65.88300 -5.59100 14.32900 1.000 60.62000 78 LEU A CA 1
ATOM 635 C C . LEU A 1 79 ? 66.64800 -6.76900 14.91600 1.000 61.67000 78 LEU A C 1
ATOM 636 O O . LEU A 1 79 ? 66.95200 -7.73500 14.21000 1.000 64.40000 78 LEU A O 1
ATOM 641 N N . ALA A 1 80 ? 66.98800 -6.69200 16.20900 1.000 61.07000 79 ALA A N 1
ATOM 642 C CA . ALA A 1 80 ? 67.74700 -7.76100 16.85300 1.000 56.70000 79 ALA A CA 1
ATOM 643 C C . ALA A 1 80 ? 66.94300 -9.05100 16.90300 1.000 61.12000 79 ALA A C 1
ATOM 644 O O . ALA A 1 80 ? 67.50800 -10.14300 16.77100 1.000 64.79000 79 ALA A O 1
ATOM 646 N N . GLN A 1 81 ? 65.62400 -8.94300 17.06600 1.000 61.46000 80 GLN A N 1
ATOM 647 C CA . GLN A 1 81 ? 64.75400 -10.10900 17.11400 1.000 61.77000 80 GLN A CA 1
ATOM 648 C C . GLN A 1 81 ? 64.41500 -10.66900 15.73100 1.000 64.44000 80 GLN A C 1
ATOM 649 O O . GLN A 1 81 ? 64.08000 -11.85500 15.64000 1.000 66.88000 80 GLN A O 1
ATOM 655 N N . LEU A 1 82 ? 64.48400 -9.86700 14.66000 1.000 63.31000 81 LEU A N 1
ATOM 656 C CA . LEU A 1 82 ? 63.91700 -10.28300 13.37200 1.000 66.51000 81 LEU A CA 1
ATOM 657 C C . LEU A 1 82 ? 64.94800 -10.47400 12.25900 1.000 71.40000 81 LEU A C 1
ATOM 658 O O . LEU A 1 82 ? 64.94500 -11.52500 11.60600 1.000 72.28000 81 LEU A O 1
ATOM 663 N N . THR A 1 83 ? 65.78300 -9.47800 11.95900 1.000 71.07000 82 THR A N 1
ATOM 664 C CA . THR A 1 83 ? 66.49200 -9.48400 10.67600 1.000 68.82000 82 THR A CA 1
ATOM 665 C C . THR A 1 83 ? 67.77600 -10.29600 10.67100 1.000 71.61000 82 THR A C 1
ATOM 666 O O . THR A 1 83 ? 68.60700 -10.06700 9.78200 1.000 70.86000 82 THR A O 1
ATOM 670 N N . PHE A 1 84 ? 67.98900 -11.22500 11.59600 1.000 69.25000 83 PHE A N 1
ATOM 671 C CA . PHE A 1 84 ? 69.29500 -11.85200 11.72900 1.000 72.12000 83 PHE A CA 1
ATOM 672 C C . PHE A 1 84 ? 69.16700 -13.37100 11.73400 1.000 74.23000 83 PHE A C 1
ATOM 673 O O . PHE A 1 84 ? 68.15700 -13.92800 12.16900 1.000 78.61000 83 PHE A O 1
ATOM 681 N N . ASN A 1 85 ? 70.21000 -14.03300 11.22000 1.000 75.62000 84 ASN A N 1
ATOM 682 C CA . ASN A 1 85 ? 70.36500 -15.47700 11.36800 1.000 76.81000 84 ASN A CA 1
ATOM 683 C C . ASN A 1 85 ? 70.17400 -15.90300 12.81300 1.000 76.38000 84 ASN A C 1
ATOM 684 O O . ASN A 1 85 ? 69.42400 -16.84000 13.10800 1.000 75.25000 84 ASN A O 1
ATOM 689 N N . GLU A 1 86 ? 70.81800 -15.19100 13.71900 1.000 74.65000 85 GLU A N 1
ATOM 690 C CA . GLU A 1 86 ? 70.99300 -15.46700 15.13100 1.000 72.91000 85 GLU A CA 1
ATOM 691 C C . GLU A 1 86 ? 70.96700 -14.13800 15.87200 1.000 73.58000 85 GLU A C 1
ATOM 692 O O . GLU A 1 86 ? 71.78300 -13.25800 15.57500 1.000 70.83000 85 GLU A O 1
ATOM 698 N N . PRO A 1 87 ? 70.04500 -13.95500 16.82000 1.000 71.63000 86 PRO A N 1
ATOM 699 C CA . PRO A 1 87 ? 69.88300 -12.64300 17.47900 1.000 65.74000 86 PRO A CA 1
ATOM 700 C C . PRO A 1 87 ? 71.19500 -12.09500 17.99500 1.000 63.02000 86 PRO A C 1
ATOM 701 O O . PRO A 1 87 ? 72.01000 -12.83600 18.56300 1.000 63.83000 86 PRO A O 1
ATOM 705 N N . PRO A 1 88 ? 71.47200 -10.80800 17.76200 1.000 58.51000 87 PRO A N 1
ATOM 706 C CA . PRO A 1 88 ? 72.66300 -10.17900 18.33400 1.000 57.82000 87 PRO A CA 1
ATOM 707 C C . PRO A 1 88 ? 72.32300 -9.38200 19.58000 1.000 55.28000 87 PRO A C 1
ATOM 708 O O . PRO A 1 88 ? 71.14800 -9.07900 19.80400 1.000 56.34000 87 PRO A O 1
ATOM 712 N N . GLU A 1 89 ? 73.32600 -8.99800 20.36100 1.000 54.16000 88 GLU A N 1
ATOM 713 C CA . GLU A 1 89 ? 73.11700 -8.05800 21.46300 1.000 57.96000 88 GLU A CA 1
ATOM 714 C C . GLU A 1 89 ? 73.25800 -6.65800 20.89200 1.000 54.16000 88 GLU A C 1
ATOM 715 O O . GLU A 1 89 ? 74.37000 -6.15500 20.71300 1.000 56.20000 88 GLU A O 1
ATOM 721 N N . LEU A 1 90 ? 72.12100 -6.04400 20.58800 1.000 50.14000 89 LEU A N 1
ATOM 722 C CA . LEU A 1 90 ? 72.04900 -4.66900 20.12200 1.000 50.03000 89 LEU A CA 1
ATOM 723 C C . LEU A 1 90 ? 71.74700 -3.71600 21.27900 1.000 48.33000 89 LEU A C 1
ATOM 724 O O . LEU A 1 90 ? 72.47500 -2.74300 21.51200 1.000 42.96000 89 LEU A O 1
ATOM 729 N N . LEU A 1 91 ? 70.62300 -3.94500 21.94900 1.000 42.33000 90 LEU A N 1
ATOM 730 C CA . LEU A 1 91 ? 70.25100 -3.11000 23.08100 1.000 47.57000 90 LEU A CA 1
ATOM 731 C C . LEU A 1 91 ? 71.42000 -2.94400 24.04600 1.000 43.27000 90 LEU A C 1
ATOM 732 O O . LEU A 1 91 ? 71.72100 -1.82600 24.47400 1.000 42.20000 90 LEU A O 1
ATOM 737 N N . GLY A 1 92 ? 72.15700 -4.03200 24.30600 1.000 45.82000 91 GLY A N 1
ATOM 738 C CA . GLY A 1 92 ? 73.22700 -4.02900 25.29600 1.000 45.79000 91 GLY A CA 1
ATOM 739 C C . GLY A 1 92 ? 74.37400 -3.10100 24.96900 1.000 45.17000 91 GLY A C 1
ATOM 740 O O . GLY A 1 92 ? 75.09500 -2.68500 25.87900 1.000 38.92000 91 GLY A O 1
ATOM 741 N N . LEU A 1 93 ? 74.55600 -2.74400 23.68400 1.000 44.64000 92 LEU A N 1
ATOM 742 C CA . LEU A 1 93 ? 75.63900 -1.84900 23.30100 1.000 37.76000 92 LEU A CA 1
ATOM 743 C C . LEU A 1 93 ? 75.23700 -0.38200 23.33400 1.000 38.72000 92 LEU A C 1
ATOM 744 O O . LEU A 1 93 ? 76.11800 0.48300 23.36700 1.000 42.87000 92 LEU A O 1
ATOM 749 N N . ALA A 1 94 ? 73.93700 -0.09100 23.33700 1.000 39.97000 93 ALA A N 1
ATOM 750 C CA . ALA A 1 94 ? 73.41400 1.26800 23.21600 1.000 41.20000 93 ALA A CA 1
ATOM 751 C C . ALA A 1 94 ? 73.63300 2.08200 24.48200 1.000 46.75000 93 ALA A C 1
ATOM 752 O O . ALA A 1 94 ? 73.50900 1.57500 25.59600 1.000 42.33000 93 ALA A O 1
ATOM 754 N N . ILE A 1 95 ? 73.92200 3.37100 24.30400 1.000 42.13000 94 ILE A N 1
ATOM 755 C CA . ILE A 1 95 ? 73.97500 4.32000 25.40400 1.000 46.20000 94 ILE A CA 1
ATOM 756 C C . ILE A 1 95 ? 72.62000 5.00700 25.50500 1.000 46.87000 94 ILE A C 1
ATOM 757 O O . ILE A 1 95 ? 72.20100 5.70800 24.58000 1.000 43.46000 94 ILE A O 1
ATOM 762 N N . ASN A 1 96 ? 71.92600 4.79900 26.62500 1.000 42.46000 95 ASN A N 1
ATOM 763 C CA . ASN A 1 96 ? 70.60400 5.35800 26.87300 1.000 41.66000 95 ASN A CA 1
ATOM 764 C C . ASN A 1 96 ? 70.69800 6.48800 27.88900 1.000 43.84000 95 ASN A C 1
ATOM 765 O O . ASN A 1 96 ? 71.63400 6.54500 28.67800 1.000 39.85000 95 ASN A O 1
ATOM 770 N N . ARG A 1 97 ? 69.74300 7.41100 27.84500 1.000 42.30000 96 ARG A N 1
ATOM 771 C CA . ARG A 1 97 ? 69.58300 8.29700 28.98500 1.000 42.82000 96 ARG A CA 1
ATOM 772 C C . ARG A 1 97 ? 69.08700 7.48700 30.17900 1.000 41.27000 96 ARG A C 1
ATOM 773 O O . ARG A 1 97 ? 68.43800 6.44900 30.03300 1.000 40.14000 96 ARG A O 1
ATOM 781 N N . THR A 1 98 ? 69.41600 7.95200 31.36700 1.000 42.70000 97 THR A N 1
ATOM 782 C CA . THR A 1 98 ? 68.75400 7.45800 32.57400 1.000 41.47000 97 THR A CA 1
ATOM 783 C C . THR A 1 98 ? 68.35400 8.67700 33.38900 1.000 40.67000 97 THR A C 1
ATOM 784 O O . THR A 1 98 ? 68.82900 9.79100 33.15500 1.000 43.47000 97 THR A O 1
ATOM 788 N N . ASN A 1 99 ? 67.45600 8.48100 34.34000 1.000 44.65000 98 ASN A N 1
ATOM 789 C CA . ASN A 1 99 ? 67.08200 9.56600 35.22800 1.000 43.14000 98 ASN A CA 1
ATOM 790 C C . ASN A 1 99 ? 67.91600 9.60200 36.50600 1.000 47.95000 98 ASN A C 1
ATOM 791 O O . ASN A 1 99 ? 67.70700 10.48100 37.34600 1.000 45.70000 98 ASN A O 1
ATOM 796 N N . MET A 1 100 ? 68.86700 8.69200 36.66700 1.000 44.32000 99 MET A N 1
ATOM 797 C CA . MET A 1 100 ? 69.79200 8.77400 37.79000 1.000 46.04000 99 MET A CA 1
ATOM 798 C C . MET A 1 100 ? 70.61600 10.05600 37.71100 1.000 48.80000 99 MET A C 1
ATOM 799 O O . MET A 1 100 ? 70.69600 10.70500 36.66300 1.000 48.48000 99 MET A O 1
ATOM 804 N N . LYS A 1 101 ? 71.22900 10.42400 38.84400 1.000 47.13000 100 LYS A N 1
ATOM 805 C CA . LYS A 1 101 ? 72.04300 11.63100 38.94100 1.000 47.10000 100 LYS A CA 1
ATOM 806 C C . LYS A 1 101 ? 73.34600 11.34900 39.67700 1.000 47.83000 100 LYS A C 1
ATOM 807 O O . LYS A 1 101 ? 73.46500 10.38700 40.44100 1.000 44.70000 100 LYS A O 1
ATOM 813 N N . TYR A 1 102 ? 74.30400 12.24900 39.47400 1.000 45.26000 101 TYR A N 1
ATOM 814 C CA . TYR A 1 102 ? 75.52900 12.33500 40.25300 1.000 44.47000 101 TYR A CA 1
ATOM 815 C C . TYR A 1 102 ? 75.53200 13.68700 40.93600 1.000 49.83000 101 TYR A C 1
ATOM 816 O O . TYR A 1 102 ? 75.33100 14.71000 40.27600 1.000 47.62000 101 TYR A O 1
ATOM 825 N N . SER A 1 103 ? 75.71800 13.67500 42.26100 1.000 43.99000 102 SER A N 1
ATOM 826 C CA . SER A 1 103 ? 75.69400 14.89000 43.06300 1.000 50.87000 102 SER A CA 1
ATOM 827 C C . SER A 1 103 ? 76.77200 15.87200 42.60600 1.000 52.25000 102 SER A C 1
ATOM 828 O O . SER A 1 103 ? 77.84500 15.46400 42.15400 1.000 50.13000 102 SER A O 1
ATOM 831 N N . PRO A 1 104 ? 76.51000 17.18200 42.71000 1.000 54.95000 103 PRO A N 1
ATOM 832 C CA . PRO A 1 104 ? 75.24100 17.76400 43.17700 1.000 54.92000 103 PRO A CA 1
ATOM 833 C C . PRO A 1 104 ? 74.09700 17.79500 42.15700 1.000 59.44000 103 PRO A C 1
ATOM 834 O O . PRO A 1 104 ? 72.93600 17.72500 42.57200 1.000 62.74000 103 PRO A O 1
ATOM 838 N N . SER A 1 105 ? 74.41000 17.88300 40.85100 1.000 53.98000 104 SER A N 1
ATOM 839 C CA . SER A 1 105 ? 73.37600 18.20300 39.87000 1.000 61.43000 104 SER A CA 1
ATOM 840 C C . SER A 1 105 ? 73.61700 17.62700 38.47000 1.000 54.46000 104 SER A C 1
ATOM 841 O O . SER A 1 105 ? 73.04900 18.15000 37.50300 1.000 58.88000 104 SER A O 1
ATOM 844 N N . THR A 1 106 ? 74.40000 16.56500 38.32400 1.000 52.14000 105 THR A N 1
ATOM 845 C CA . THR A 1 106 ? 74.79500 16.05600 37.01400 1.000 50.98000 105 THR A CA 1
ATOM 846 C C . THR A 1 106 ? 73.90800 14.88700 36.58400 1.000 52.29000 105 THR A C 1
ATOM 847 O O . THR A 1 106 ? 73.65200 13.97100 37.37300 1.000 49.08000 105 THR A O 1
ATOM 851 N N . SER A 1 107 ? 73.44600 14.91300 35.33200 1.000 46.34000 106 SER A N 1
ATOM 852 C CA . SER A 1 107 ? 72.60300 13.84300 34.80600 1.000 46.80000 106 SER A CA 1
ATOM 853 C C . SER A 1 107 ? 73.47300 12.62700 34.44900 1.000 47.11000 106 SER A C 1
ATOM 854 O O . SER A 1 107 ? 74.67200 12.59200 34.73300 1.000 48.34000 106 SER A O 1
ATOM 857 N N . ALA A 1 108 ? 72.89400 11.60000 33.81800 1.000 47.88000 107 ALA A N 1
ATOM 858 C CA . ALA A 1 108 ? 73.63900 10.35800 33.62000 1.000 45.99000 107 ALA A CA 1
ATOM 859 C C . ALA A 1 108 ? 73.13100 9.60900 32.39400 1.000 42.87000 107 ALA A C 1
ATOM 860 O O . ALA A 1 108 ? 72.03700 9.86600 31.89500 1.000 42.40000 107 ALA A O 1
ATOM 862 N N . VAL A 1 109 ? 73.94500 8.65700 31.92600 1.000 40.51000 108 VAL A N 1
ATOM 863 C CA . VAL A 1 109 ? 73.56300 7.71900 30.88500 1.000 38.28000 108 VAL A CA 1
ATOM 864 C C . VAL A 1 109 ? 73.91500 6.31200 31.34300 1.000 39.69000 108 VAL A C 1
ATOM 865 O O . VAL A 1 109 ? 74.61300 6.11100 32.34100 1.000 45.16000 108 VAL A O 1
ATOM 869 N N . VAL A 1 110 ? 73.37300 5.33100 30.64000 1.000 38.43000 109 VAL A N 1
ATOM 870 C CA . VAL A 1 110 ? 73.55900 3.93300 31.00500 1.000 40.09000 109 VAL A CA 1
ATOM 871 C C . VAL A 1 110 ? 73.78300 3.08800 29.75400 1.000 42.98000 109 VAL A C 1
ATOM 872 O O . VAL A 1 110 ? 73.15700 3.31300 28.71000 1.000 41.12000 109 VAL A O 1
ATOM 876 N N . ARG A 1 111 ? 74.68500 2.11300 29.87000 1.000 41.40000 110 ARG A N 1
ATOM 877 C CA . ARG A 1 111 ? 74.97700 1.15500 28.81800 1.000 40.41000 110 ARG A CA 1
ATOM 878 C C . ARG A 1 111 ? 75.09400 -0.21900 29.45700 1.000 41.34000 110 ARG A C 1
ATOM 879 O O . ARG A 1 111 ? 75.96100 -0.43100 30.31100 1.000 44.21000 110 ARG A O 1
ATOM 887 N N . GLY A 1 112 ? 74.24100 -1.15800 29.03900 1.000 38.47000 111 GLY A N 1
ATOM 888 C CA . GLY A 1 112 ? 74.16600 -2.40000 29.77900 1.000 41.98000 111 GLY A CA 1
ATOM 889 C C . GLY A 1 112 ? 73.75000 -2.02800 31.19800 1.000 40.33000 111 GLY A C 1
ATOM 890 O O . GLY A 1 112 ? 72.81000 -1.25500 31.39500 1.000 40.76000 111 GLY A O 1
ATOM 891 N N . ALA A 1 113 ? 74.49000 -2.50800 32.19300 1.000 42.12000 112 ALA A N 1
ATOM 892 C CA . ALA A 1 113 ? 74.22000 -2.17100 33.59500 1.000 43.50000 112 ALA A CA 1
ATOM 893 C C . ALA A 1 113 ? 75.12700 -1.07000 34.13300 1.000 45.65000 112 ALA A C 1
ATOM 894 O O . ALA A 1 113 ? 75.14900 -0.83500 35.35300 1.000 43.45000 112 ALA A O 1
ATOM 896 N N . GLU A 1 114 ? 75.87100 -0.39000 33.26100 1.000 41.03000 113 GLU A N 1
ATOM 897 C CA . GLU A 1 114 ? 76.89400 0.56900 33.66500 1.000 41.08000 113 GLU A CA 1
ATOM 898 C C . GLU A 1 114 ? 76.35400 1.98700 33.54200 1.000 43.95000 113 GLU A C 1
ATOM 899 O O . GLU A 1 114 ? 75.96400 2.41300 32.44500 1.000 38.83000 113 GLU A O 1
ATOM 905 N N . VAL A 1 115 ? 76.40000 2.74200 34.64100 1.000 38.76000 114 VAL A N 1
ATOM 906 C CA . VAL A 1 115 ? 75.92800 4.12200 34.65900 1.000 39.70000 114 VAL A CA 1
ATOM 907 C C . VAL A 1 115 ? 77.13400 5.04900 34.62300 1.000 39.81000 114 VAL A C 1
ATOM 908 O O . VAL A 1 115 ? 78.17600 4.75600 35.23600 1.000 41.50000 114 VAL A O 1
ATOM 912 N N . PHE A 1 116 ? 77.02300 6.13900 33.85600 1.000 40.24000 115 PHE A N 1
ATOM 913 C CA . PHE A 1 116 ? 78.09300 7.10900 33.62100 1.000 41.47000 115 PHE A CA 1
ATOM 914 C C . PHE A 1 116 ? 77.54900 8.50200 33.88200 1.000 40.85000 115 PHE A C 1
ATOM 915 O O . PHE A 1 116 ? 76.42000 8.80900 33.47600 1.000 42.16000 115 PHE A O 1
ATOM 923 N N . PRO A 1 117 ? 78.33200 9.38500 34.50000 1.000 41.15000 116 PRO A N 1
ATOM 924 C CA . PRO A 1 117 ? 77.91300 10.78800 34.57200 1.000 45.60000 116 PRO A CA 1
ATOM 925 C C . PRO A 1 117 ? 77.93300 11.41600 33.18200 1.000 48.47000 116 PRO A C 1
ATOM 926 O O . PRO A 1 117 ? 78.81500 11.14100 32.36800 1.000 46.11000 116 PRO A O 1
ATOM 930 N N . ARG A 1 118 ? 76.93200 12.25400 32.91700 1.000 49.77000 117 ARG A N 1
ATOM 931 C CA . ARG A 1 118 ? 76.79500 12.84400 31.59000 1.000 52.26000 117 ARG A CA 1
ATOM 932 C C . ARG A 1 118 ? 77.95600 13.77600 31.27300 1.000 56.25000 117 ARG A C 1
ATOM 933 O O . ARG A 1 118 ? 78.31200 13.95300 30.10200 1.000 52.14000 117 ARG A O 1
ATOM 941 N N . SER A 1 119 ? 78.55600 14.37300 32.30400 1.000 54.30000 118 SER A N 1
ATOM 942 C CA . SER A 1 119 ? 79.71200 15.23900 32.10400 1.000 55.87000 118 SER A CA 1
ATOM 943 C C . SER A 1 119 ? 80.84200 14.52300 31.36800 1.000 57.70000 118 SER A C 1
ATOM 944 O O . SER A 1 119 ? 81.59600 15.15700 30.62200 1.000 59.58000 118 SER A O 1
ATOM 947 N N . LEU A 1 120 ? 80.97300 13.21100 31.55600 1.000 56.27000 119 LEU A N 1
ATOM 948 C CA . LEU A 1 120 ? 82.06000 12.43500 30.97400 1.000 51.52000 119 LEU A CA 1
ATOM 949 C C . LEU A 1 120 ? 81.73800 11.92700 29.57300 1.000 54.93000 119 LEU A C 1
ATOM 950 O O . LEU A 1 120 ? 82.62300 11.38400 28.89800 1.000 52.23000 119 LEU A O 1
ATOM 955 N N . LEU A 1 121 ? 80.50000 12.08100 29.12100 1.000 53.29000 120 LEU A N 1
ATOM 956 C CA . LEU A 1 121 ? 80.13400 11.58900 27.80600 1.000 53.16000 120 LEU A CA 1
ATOM 957 C C . LEU A 1 121 ? 80.70500 12.54500 26.76900 1.000 54.05000 120 LEU A C 1
ATOM 958 O O . LEU A 1 121 ? 80.44800 13.75200 26.82300 1.000 55.84000 120 LEU A O 1
ATOM 963 N N . ARG A 1 122 ? 81.52100 12.02700 25.86300 1.000 56.11000 121 ARG A N 1
ATOM 964 C CA . ARG A 1 122 ? 82.16400 12.90900 24.89600 1.000 58.74000 121 ARG A CA 1
ATOM 965 C C . ARG A 1 122 ? 81.12800 13.55300 23.98000 1.000 59.88000 121 ARG A C 1
ATOM 966 O O . ARG A 1 122 ? 80.22800 12.88200 23.45900 1.000 60.06000 121 ARG A O 1
ATOM 974 N N . THR A 1 123 ? 81.27400 14.86300 23.78900 1.000 60.43000 122 THR A N 1
ATOM 975 C CA . THR A 1 123 ? 80.31600 15.69500 23.07500 1.000 68.92000 122 THR A CA 1
ATOM 976 C C . THR A 1 123 ? 80.64000 15.84200 21.58200 1.000 72.86000 122 THR A C 1
ATOM 977 O O . THR A 1 123 ? 79.71900 15.90000 20.76000 1.000 72.74000 122 THR A O 1
ATOM 981 N N . HIS A 1 124 ? 81.92300 15.89000 21.20500 1.000 71.61000 123 HIS A N 1
ATOM 982 C CA . HIS A 1 124 ? 82.30400 16.04200 19.80000 1.000 76.71000 123 HIS A CA 1
ATOM 983 C C . HIS A 1 124 ? 82.95600 14.78500 19.24200 1.000 74.64000 123 HIS A C 1
ATOM 984 O O . HIS A 1 124 ? 82.29100 13.75800 19.05800 1.000 73.07000 123 HIS A O 1
ATOM 991 N N . SER A 1 125 ? 84.25800 14.87000 18.96300 1.000 74.66000 124 SER A N 1
ATOM 992 C CA . SER A 1 125 ? 84.98400 13.81300 18.26600 1.000 73.48000 124 SER A CA 1
ATOM 993 C C . SER A 1 125 ? 85.45500 12.75100 19.25500 1.000 69.36000 124 SER A C 1
ATOM 994 O O . SER A 1 125 ? 86.15700 13.05900 20.22400 1.000 66.98000 124 SER A O 1
ATOM 997 N N . ILE A 1 126 ? 85.06900 11.50900 18.98700 1.000 66.13000 125 ILE A N 1
ATOM 998 C CA . ILE A 1 126 ? 85.42600 10.31900 19.75100 1.000 65.10000 125 ILE A CA 1
ATOM 999 C C . ILE A 1 126 ? 86.83400 9.90000 19.34200 1.000 64.59000 125 ILE A C 1
ATOM 1000 O O . ILE A 1 126 ? 87.08500 9.65800 18.15000 1.000 65.75000 125 ILE A O 1
ATOM 1005 N N . PRO A 1 127 ? 87.77300 9.80000 20.27600 1.000 60.68000 126 PRO A N 1
ATOM 1006 C CA . PRO A 1 127 ? 89.11500 9.31600 19.95500 1.000 56.89000 126 PRO A CA 1
ATOM 1007 C C . PRO A 1 127 ? 89.07600 7.81100 19.73400 1.000 55.81000 126 PRO A C 1
ATOM 1008 O O . PRO A 1 127 ? 88.03000 7.17300 19.81300 1.000 55.07000 126 PRO A O 1
ATOM 1012 N N . CYS A 1 128 ? 90.24300 7.24700 19.42700 1.000 57.67000 127 CYS A N 1
ATOM 1013 C CA . CYS A 1 128 ? 90.33700 5.81200 19.20100 1.000 52.58000 127 CYS A CA 1
ATOM 1014 C C . CYS A 1 128 ? 91.73600 5.34200 19.54800 1.000 53.71000 127 CYS A C 1
ATOM 1015 O O . CYS A 1 128 ? 92.63600 6.13700 19.82000 1.000 58.86000 127 CYS A O 1
ATOM 1018 N N . CYS A 1 129 ? 91.90000 4.03000 19.55000 1.000 57.00000 128 CYS A N 1
ATOM 1019 C CA . CYS A 1 129 ? 93.22200 3.42500 19.55400 1.000 62.73000 128 CYS A CA 1
ATOM 1020 C C . CYS A 1 129 ? 93.42600 2.65700 18.25500 1.000 61.85000 128 CYS A C 1
ATOM 1021 O O . CYS A 1 129 ? 92.77000 1.62100 18.04500 1.000 61.67000 128 CYS A O 1
ATOM 1024 N N . PRO A 1 130 ? 94.32700 3.09900 17.37100 1.000 65.44000 129 PRO A N 1
ATOM 1025 C CA . PRO A 1 130 ? 94.50400 2.37800 16.10300 1.000 64.04000 129 PRO A CA 1
ATOM 1026 C C . PRO A 1 130 ? 95.00100 0.97100 16.32100 1.000 65.96000 129 PRO A C 1
ATOM 1027 O O . PRO A 1 130 ? 94.67700 0.07700 15.53100 1.000 61.48000 129 PRO A O 1
ATOM 1031 N N . LEU A 1 131 ? 95.76900 0.75200 17.39300 1.000 62.41000 130 LEU A N 1
ATOM 1032 C CA . LEU A 1 131 ? 96.27700 -0.57800 17.67900 1.000 60.48000 130 LEU A CA 1
ATOM 1033 C C . LEU A 1 131 ? 95.13300 -1.53900 17.94000 1.000 61.48000 130 LEU A C 1
ATOM 1034 O O . LEU A 1 131 ? 95.16200 -2.68600 17.49100 1.000 59.63000 130 LEU A O 1
ATOM 1039 N N . CYS A 1 132 ? 94.11300 -1.08700 18.67900 1.000 65.94000 131 CYS A N 1
ATOM 1040 C CA . CYS A 1 132 ? 92.94000 -1.92300 18.91300 1.000 64.16000 131 CYS A CA 1
ATOM 1041 C C . CYS A 1 132 ? 92.14100 -2.09900 17.62300 1.000 61.55000 131 CYS A C 1
ATOM 1042 O O . CYS A 1 132 ? 91.71000 -3.21100 17.29000 1.000 60.44000 131 CYS A O 1
ATOM 1045 N N . LEU A 1 133 ? 91.95300 -1.00800 16.87500 1.000 55.93000 132 LEU A N 1
ATOM 1046 C CA . LEU A 1 133 ? 91.19800 -1.07900 15.62500 1.000 63.65000 132 LEU A CA 1
ATOM 1047 C C . LEU A 1 133 ? 91.84500 -2.05400 14.64300 1.000 62.81000 132 LEU A C 1
ATOM 1048 O O . LEU A 1 133 ? 91.19500 -2.99000 14.16100 1.000 59.41000 132 LEU A O 1
ATOM 1053 N N . ARG A 1 134 ? 93.14000 -1.87100 14.36700 1.000 66.58000 133 ARG A N 1
ATOM 1054 C CA . ARG A 1 134 ? 93.84900 -2.77600 13.46400 1.000 67.36000 133 ARG A CA 1
ATOM 1055 C C . ARG A 1 134 ? 93.93100 -4.19000 14.02700 1.000 67.10000 133 ARG A C 1
ATOM 1056 O O . ARG A 1 134 ? 93.88000 -5.16100 13.26700 1.000 64.47000 133 ARG A O 1
ATOM 1064 N N . GLU A 1 135 ? 94.04000 -4.33400 15.35200 1.000 62.89000 134 GLU A N 1
ATOM 1065 C CA . GLU A 1 135 ? 94.24800 -5.67000 15.91000 1.000 65.22000 134 GLU A CA 1
ATOM 1066 C C . GLU A 1 135 ? 92.94500 -6.45000 16.05400 1.000 67.79000 134 GLU A C 1
ATOM 1067 O O . GLU A 1 135 ? 92.90700 -7.65200 15.75700 1.000 67.71000 134 GLU A O 1
ATOM 1073 N N . ASN A 1 136 ? 91.87900 -5.79700 16.53300 1.000 65.04000 135 ASN A N 1
ATOM 1074 C CA . ASN A 1 136 ? 90.60400 -6.45400 16.78900 1.000 59.85000 135 ASN A CA 1
ATOM 1075 C C . ASN A 1 136 ? 89.53900 -6.19200 15.73200 1.000 60.05000 135 ASN A C 1
ATOM 1076 O O . ASN A 1 136 ? 88.68900 -7.05700 15.51000 1.000 59.89000 135 ASN A O 1
ATOM 1081 N N . GLY A 1 137 ? 89.56300 -5.03500 15.07400 1.000 59.54000 136 GLY A N 1
ATOM 1082 C CA . GLY A 1 137 ? 88.57800 -4.74500 14.04600 1.000 59.89000 136 GLY A CA 1
ATOM 1083 C C . GLY A 1 137 ? 87.26100 -4.20500 14.55400 1.000 57.99000 136 GLY A C 1
ATOM 1084 O O . GLY A 1 137 ? 86.25600 -4.28200 13.84300 1.000 50.03000 136 GLY A O 1
ATOM 1085 N N . TYR A 1 138 ? 87.23000 -3.69400 15.78300 1.000 59.18000 137 TYR A N 1
ATOM 1086 C CA . TYR A 1 138 ? 86.05700 -3.04000 16.35000 1.000 55.22000 137 TYR A CA 1
ATOM 1087 C C . TYR A 1 138 ? 86.54500 -2.01000 17.35700 1.000 53.52000 137 TYR A C 1
ATOM 1088 O O . TYR A 1 138 ? 87.69900 -2.04800 17.79200 1.000 54.80000 137 TYR A O 1
ATOM 1097 N N . ALA A 1 139 ? 85.66700 -1.06200 17.69500 1.000 48.79000 138 ALA A N 1
ATOM 1098 C CA . ALA A 1 139 ? 85.99000 0.05200 18.57400 1.000 48.61000 138 ALA A CA 1
ATOM 1099 C C . ALA A 1 139 ? 85.33200 -0.15800 19.93400 1.000 48.50000 138 ALA A C 1
ATOM 1100 O O . ALA A 1 139 ? 84.30700 -0.83600 20.03600 1.000 45.38000 138 ALA A O 1
ATOM 1102 N N . SER A 1 140 ? 85.92200 0.42100 20.97800 1.000 49.40000 139 SER A N 1
ATOM 1103 C CA . SER A 1 140 ? 85.42600 0.21400 22.33900 1.000 48.68000 139 SER A CA 1
ATOM 1104 C C . SER A 1 140 ? 84.47400 1.32400 22.75100 1.000 46.46000 139 SER A C 1
ATOM 1105 O O . SER A 1 140 ? 84.71500 2.50700 22.47900 1.000 50.67000 139 SER A O 1
ATOM 1108 N N . TYR A 1 141 ? 83.41900 0.93300 23.47900 1.000 51.27000 140 TYR A N 1
ATOM 1109 C CA . TYR A 1 141 ? 82.53400 1.91300 24.09500 1.000 47.77000 140 TYR A CA 1
ATOM 1110 C C . TYR A 1 141 ? 83.28800 2.85000 25.02500 1.000 46.19000 140 TYR A C 1
ATOM 1111 O O . TYR A 1 141 ? 82.85500 3.98700 25.23700 1.000 45.59000 140 TYR A O 1
ATOM 1120 N N . LEU A 1 142 ? 84.42100 2.40500 25.57300 1.000 50.36000 141 LEU A N 1
ATOM 1121 C CA . LEU A 1 142 ? 85.14800 3.23700 26.53100 1.000 45.36000 141 LEU A CA 1
ATOM 1122 C C . LEU A 1 142 ? 85.65900 4.51300 25.89000 1.000 51.47000 141 LEU A C 1
ATOM 1123 O O . LEU A 1 142 ? 85.80400 5.53500 26.56800 1.000 46.53000 141 LEU A O 1
ATOM 1128 N N . TRP A 1 143 ? 85.93900 4.47800 24.58000 1.000 47.94000 142 TRP A N 1
ATOM 1129 C CA . TRP A 1 143 ? 86.45100 5.67000 23.92500 1.000 47.19000 142 TRP A CA 1
ATOM 1130 C C . TRP A 1 143 ? 85.43700 6.79500 23.94000 1.000 50.51000 142 TRP A C 1
ATOM 1131 O O . TRP A 1 143 ? 85.80900 7.95100 23.71700 1.000 52.01000 142 TRP A O 1
ATOM 1142 N N . HIS A 1 144 ? 84.17300 6.49900 24.25300 1.000 51.04000 143 HIS A N 1
ATOM 1143 C CA . HIS A 1 144 ? 83.17300 7.56100 24.29500 1.000 52.30000 143 HIS A CA 1
ATOM 1144 C C . HIS A 1 144 ? 83.20000 8.38900 25.57700 1.000 51.16000 143 HIS A C 1
ATOM 1145 O O . HIS A 1 144 ? 82.45700 9.37700 25.66600 1.000 51.31000 143 HIS A O 1
ATOM 1152 N N . PHE A 1 145 ? 84.04600 8.05500 26.55200 1.000 50.27000 144 PHE A N 1
ATOM 1153 C CA . PHE A 1 145 ? 83.96800 8.66100 27.87700 1.000 51.47000 144 PHE A CA 1
ATOM 1154 C C . PHE A 1 145 ? 85.28900 9.29800 28.29400 1.000 50.91000 144 PHE A C 1
ATOM 1155 O O . PHE A 1 145 ? 86.33200 8.63400 28.31100 1.000 49.31000 144 PHE A O 1
ATOM 1163 N N . GLN A 1 146 ? 85.22700 10.57800 28.65500 1.000 47.80000 145 GLN A N 1
ATOM 1164 C CA . GLN A 1 146 ? 86.37300 11.26900 29.23200 1.000 54.34000 145 GLN A CA 1
ATOM 1165 C C . GLN A 1 146 ? 86.83000 10.56300 30.50000 1.000 54.95000 145 GLN A C 1
ATOM 1166 O O . GLN A 1 146 ? 86.07100 9.82500 31.13700 1.000 52.13000 145 GLN A O 1
ATOM 1172 N N . GLY A 1 147 ? 88.09300 10.79400 30.86200 1.000 55.87000 146 GLY A N 1
ATOM 1173 C CA . GLY A 1 147 ? 88.73800 10.11700 31.96800 1.000 55.33000 146 GLY A CA 1
ATOM 1174 C C . GLY A 1 147 ? 89.44200 8.83900 31.56800 1.000 53.50000 146 GLY A C 1
ATOM 1175 O O . GLY A 1 147 ? 90.42500 8.45100 32.20300 1.000 52.45000 146 GLY A O 1
ATOM 1176 N N . TYR A 1 148 ? 88.96000 8.17700 30.52200 1.000 55.33000 147 TYR A N 1
ATOM 1177 C CA . TYR A 1 148 ? 89.63200 7.02300 29.92800 1.000 52.97000 147 TYR A CA 1
ATOM 1178 C C . TYR A 1 148 ? 90.46800 7.57900 28.77800 1.000 60.11000 147 TYR A C 1
ATOM 1179 O O . TYR A 1 148 ? 90.02700 7.62100 27.62400 1.000 58.70000 147 TYR A O 1
ATOM 1188 N N . GLU A 1 149 ? 91.68400 8.03600 29.09900 1.000 60.50000 148 GLU A N 1
ATOM 1189 C CA . GLU A 1 149 ? 92.49000 8.77900 28.12900 1.000 62.80000 148 GLU A CA 1
ATOM 1190 C C . GLU A 1 149 ? 93.61900 7.97000 27.49800 1.000 61.96000 148 GLU A C 1
ATOM 1191 O O . GLU A 1 149 ? 94.16200 8.39000 26.47000 1.000 67.16000 148 GLU A O 1
ATOM 1197 N N . TYR A 1 150 ? 93.98300 6.83900 28.08200 1.000 64.29000 149 TYR A N 1
ATOM 1198 C CA . TYR A 1 150 ? 94.95100 5.91300 27.52200 1.000 59.53000 149 TYR A CA 1
ATOM 1199 C C . TYR A 1 150 ? 94.22800 4.60700 27.24400 1.000 61.12000 149 TYR A C 1
ATOM 1200 O O . TYR A 1 150 ? 93.26400 4.26100 27.93800 1.000 56.18000 149 TYR A O 1
ATOM 1209 N N . CYS A 1 151 ? 94.68800 3.87200 26.23600 1.000 60.94000 150 CYS A N 1
ATOM 1210 C CA . CYS A 1 151 ? 94.20400 2.51000 26.06000 1.000 59.82000 150 CYS A CA 1
ATOM 1211 C C . CYS A 1 151 ? 94.74800 1.65300 27.19000 1.000 63.27000 150 CYS A C 1
ATOM 1212 O O . CYS A 1 151 ? 95.95800 1.63000 27.43400 1.000 60.52000 150 CYS A O 1
ATOM 1215 N N . HIS A 1 152 ? 93.85100 0.96300 27.89400 1.000 62.14000 151 HIS A N 1
ATOM 1216 C CA . HIS A 1 152 ? 94.28000 0.12100 29.00000 1.000 60.87000 151 HIS A CA 1
ATOM 1217 C C . HIS A 1 152 ? 94.99600 -1.14200 28.53800 1.000 62.06000 151 HIS A C 1
ATOM 1218 O O . HIS A 1 152 ? 95.66100 -1.78300 29.36100 1.000 62.38000 151 HIS A O 1
ATOM 1225 N N . SER A 1 153 ? 94.89700 -1.50000 27.25300 1.000 61.76000 152 SER A N 1
ATOM 1226 C CA . SER A 1 153 ? 95.55500 -2.69100 26.72100 1.000 62.41000 152 SER A CA 1
ATOM 1227 C C . SER A 1 153 ? 96.89700 -2.39800 26.06000 1.000 66.77000 152 SER A C 1
ATOM 1228 O O . SER A 1 153 ? 97.80100 -3.23900 26.11200 1.000 68.25000 152 SER A O 1
ATOM 1231 N N . HIS A 1 154 ? 97.04800 -1.23400 25.43400 1.000 66.54000 153 HIS A N 1
ATOM 1232 C CA . HIS A 1 154 ? 98.27800 -0.87900 24.74500 1.000 67.85000 153 HIS A CA 1
ATOM 1233 C C . HIS A 1 154 ? 99.04400 0.24400 25.43800 1.000 68.76000 153 HIS A C 1
ATOM 1234 O O . HIS A 1 154 ? 100.18900 0.51400 25.06500 1.000 69.68000 153 HIS A O 1
ATOM 1241 N N . ASN A 1 155 ? 98.45100 0.88800 26.44400 1.000 70.58000 154 ASN A N 1
ATOM 1242 C CA . ASN A 1 155 ? 99.12300 1.84100 27.33100 1.000 69.83000 154 ASN A CA 1
ATOM 1243 C C . ASN A 1 155 ? 99.60800 3.08800 26.59900 1.000 70.72000 154 ASN A C 1
ATOM 1244 O O . ASN A 1 155 ? 100.55100 3.74800 27.05200 1.000 70.32000 154 ASN A O 1
ATOM 1249 N N . VAL A 1 156 ? 98.98000 3.43400 25.47900 1.000 71.25000 155 VAL A N 1
ATOM 1250 C CA . VAL A 1 156 ? 99.33600 4.64200 24.73700 1.000 71.39000 155 VAL A CA 1
ATOM 1251 C C . VAL A 1 156 ? 98.17100 5.62000 24.85800 1.000 71.28000 155 VAL A C 1
ATOM 1252 O O . VAL A 1 156 ? 97.02900 5.18000 25.06200 1.000 64.08000 155 VAL A O 1
ATOM 1256 N N . PRO A 1 157 ? 98.39900 6.93700 24.79400 1.000 72.04000 156 PRO A N 1
ATOM 1257 C CA . PRO A 1 157 ? 97.26200 7.86400 24.74700 1.000 72.33000 156 PRO A CA 1
ATOM 1258 C C . PRO A 1 157 ? 96.36800 7.56100 23.55300 1.000 71.45000 156 PRO A C 1
ATOM 1259 O O . PRO A 1 157 ? 96.82300 7.07000 22.51600 1.000 71.80000 156 PRO A O 1
ATOM 1263 N N . LEU A 1 158 ? 95.07200 7.81700 23.71700 1.000 68.09000 157 LEU A N 1
ATOM 1264 C CA . LEU A 1 158 ? 94.19800 7.70800 22.56000 1.000 66.07000 157 LEU A CA 1
ATOM 1265 C C . LEU A 1 158 ? 94.40700 8.92300 21.65500 1.000 65.64000 157 LEU A C 1
ATOM 1266 O O . LEU A 1 158 ? 94.89000 9.97400 22.08100 1.000 68.06000 157 LEU A O 1
ATOM 1271 N N . ILE A 1 159 ? 94.04000 8.77200 20.38900 1.000 68.81000 158 ILE A N 1
ATOM 1272 C CA . ILE A 1 159 ? 94.33800 9.77400 19.37000 1.000 71.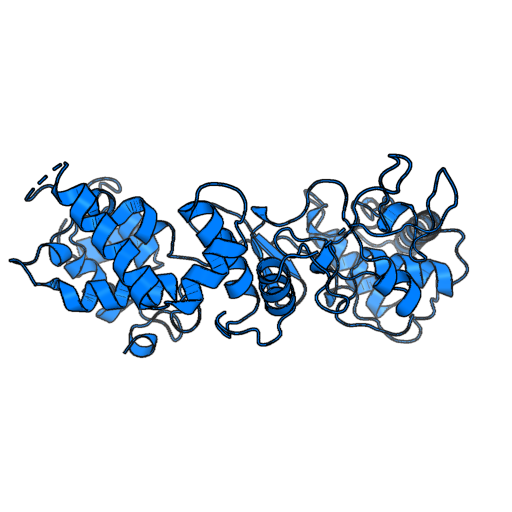05000 158 ILE A CA 1
ATOM 1273 C C . ILE A 1 159 ? 93.02900 10.39400 18.89100 1.000 71.39000 158 ILE A C 1
ATOM 1274 O O . ILE A 1 159 ? 92.04100 9.68100 18.68900 1.000 67.19000 158 ILE A O 1
ATOM 1279 N N . THR A 1 160 ? 93.02400 11.72100 18.73100 1.000 74.66000 159 THR A N 1
ATOM 1280 C CA . THR A 1 160 ? 91.90100 12.44700 18.14300 1.000 74.43000 159 THR A CA 1
ATOM 1281 C C . THR A 1 160 ? 92.16700 12.91300 16.71700 1.000 81.46000 159 THR A C 1
ATOM 1282 O O . THR A 1 160 ? 91.21300 13.08500 15.94700 1.000 80.74000 159 THR A O 1
ATOM 1286 N N . THR A 1 161 ? 93.43600 13.10500 16.33800 1.000 84.51000 160 THR A N 1
ATOM 1287 C CA . THR A 1 161 ? 93.79500 13.74900 15.07900 1.000 85.40000 160 THR A CA 1
ATOM 1288 C C . THR A 1 161 ? 94.96200 13.02700 14.41200 1.000 84.62000 160 THR A C 1
ATOM 1289 O O . THR A 1 161 ? 95.95300 12.70000 15.06900 1.000 84.38000 160 THR A O 1
ATOM 1293 N N . CYS A 1 162 ? 94.85700 12.79200 13.10200 1.000 90.20000 161 CYS A N 1
ATOM 1294 C CA . CYS A 1 162 ? 96.01600 12.31000 12.35800 1.000 91.60000 161 CYS A CA 1
ATOM 1295 C C . CYS A 1 162 ? 97.04500 13.43000 12.20900 1.000 95.55000 161 CYS A C 1
ATOM 1296 O O . CYS A 1 162 ? 96.74100 14.61400 12.38800 1.000 94.95000 161 CYS A O 1
ATOM 1299 N N . SER A 1 163 ? 98.27700 13.04300 11.86000 1.000 99.69000 162 SER A N 1
ATOM 1300 C CA . SER A 1 163 ? 99.40600 13.97300 11.82200 1.000 100.71000 162 SER A CA 1
ATOM 1301 C C . SER A 1 163 ? 99.16300 15.16500 10.89800 1.000 102.05000 162 SER A C 1
ATOM 1302 O O . SER A 1 163 ? 99.88600 16.16700 10.96600 1.000 101.33000 162 SER A O 1
ATOM 1305 N N . CYS A 1 164 ? 98.14400 15.07000 10.04100 1.000 99.94000 163 CYS A N 1
ATOM 1306 C CA . CYS A 1 164 ? 97.82500 16.08800 9.04900 1.000 99.49000 163 CYS A CA 1
ATOM 1307 C C . CYS A 1 164 ? 96.76600 17.07500 9.52000 1.000 99.85000 163 CYS A C 1
ATOM 1308 O O . CYS A 1 164 ? 96.24200 17.83700 8.70200 1.000 100.22000 163 CYS A O 1
ATOM 1311 N N . GLY A 1 165 ? 96.42900 17.07200 10.80900 1.000 100.98000 164 GLY A N 1
ATOM 1312 C CA . GLY A 1 165 ? 95.42600 17.97100 11.33900 1.000 96.32000 164 GLY A CA 1
ATOM 1313 C C . GLY A 1 165 ? 93.99200 17.57500 11.06200 1.000 96.52000 164 GLY A C 1
ATOM 1314 O O . GLY A 1 165 ? 93.08200 18.16500 11.66300 1.000 99.14000 164 GLY A O 1
ATOM 1315 N N . LYS A 1 166 ? 93.75700 16.59800 10.18300 1.000 95.55000 165 LYS A N 1
ATOM 1316 C CA . LYS A 1 166 ? 92.40700 16.12600 9.86800 1.000 92.90000 165 LYS A CA 1
ATOM 1317 C C . LYS A 1 166 ? 91.99000 15.11600 10.92600 1.000 89.13000 165 LYS A C 1
ATOM 1318 O O . LYS A 1 166 ? 92.43400 13.96300 10.90700 1.000 87.31000 165 LYS A O 1
ATOM 1324 N N . GLU A 1 167 ? 91.12600 15.54900 11.84800 1.000 87.53000 166 GLU A N 1
ATOM 1325 C CA . GLU A 1 167 ? 90.71400 14.70200 12.95900 1.000 84.12000 166 GLU A CA 1
ATOM 1326 C C . GLU A 1 167 ? 90.13000 13.38600 12.45600 1.000 79.59000 166 GLU A C 1
ATOM 1327 O O . GLU A 1 167 ? 89.37100 13.34800 11.48200 1.000 79.68000 166 GLU A O 1
ATOM 1333 N N . PHE A 1 168 ? 90.51100 12.29800 13.11500 1.000 73.60000 167 PHE A N 1
ATOM 1334 C CA . PHE A 1 168 ? 90.02900 10.97100 12.76700 1.000 71.99000 167 PHE A CA 1
ATOM 1335 C C . PHE A 1 168 ? 88.93700 10.54200 13.74500 1.000 68.35000 167 PHE A C 1
ATOM 1336 O O . PHE A 1 168 ? 89.14600 10.55600 14.96300 1.000 70.58000 167 PHE A O 1
ATOM 1344 N N . ASP A 1 169 ? 87.77900 10.16000 13.20600 1.000 65.03000 168 ASP A N 1
ATOM 1345 C CA . ASP A 1 169 ? 86.64300 9.67100 13.98500 1.000 60.47000 168 ASP A CA 1
ATOM 1346 C C . ASP A 1 169 ? 86.19400 8.35200 13.37100 1.000 60.45000 168 ASP A C 1
ATOM 1347 O O . ASP A 1 169 ? 85.67000 8.33200 12.25100 1.000 63.19000 168 ASP A O 1
ATOM 1352 N N . TYR A 1 170 ? 86.40700 7.25000 14.09700 1.000 54.61000 169 TYR A N 1
ATOM 1353 C CA . TYR A 1 170 ? 86.15500 5.91600 13.55700 1.000 54.71000 169 TYR A CA 1
ATOM 1354 C C . TYR A 1 170 ? 84.70900 5.73100 13.11000 1.000 53.79000 169 TYR A C 1
ATOM 1355 O O . TYR A 1 170 ? 84.42800 4.87400 12.26000 1.000 52.24000 169 TYR A O 1
ATOM 1364 N N . ARG A 1 171 ? 83.77500 6.47800 13.70800 1.000 54.58000 170 ARG A N 1
ATOM 1365 C CA . ARG A 1 171 ? 82.36800 6.38000 13.32200 1.000 54.24000 170 ARG A CA 1
ATOM 1366 C C . ARG A 1 171 ? 82.16100 6.79200 11.86900 1.000 56.41000 170 ARG A C 1
ATOM 1367 O O . ARG A 1 171 ? 81.33300 6.20600 11.15800 1.000 55.85000 170 ARG A O 1
ATOM 1375 N N . VAL A 1 172 ? 82.88800 7.81000 11.41300 1.000 57.60000 171 VAL A N 1
ATOM 1376 C CA . VAL A 1 172 ? 82.69300 8.32400 10.05800 1.000 60.48000 171 VAL A CA 1
ATOM 1377 C C . VAL A 1 172 ? 83.77200 7.81200 9.10700 1.000 63.04000 171 VAL A C 1
ATOM 1378 O O . VAL A 1 172 ? 83.52000 7.62600 7.90900 1.000 66.11000 171 VAL A O 1
ATOM 1382 N N . SER A 1 173 ? 84.97900 7.57300 9.61400 1.000 59.54000 172 SER A N 1
ATOM 1383 C CA . SER A 1 173 ? 86.08100 7.18500 8.74500 1.000 63.14000 172 SER A CA 1
ATOM 1384 C C . SER A 1 173 ? 86.49900 5.73000 8.91800 1.000 65.69000 172 SER A C 1
ATOM 1385 O O . SER A 1 173 ? 87.50000 5.31500 8.32400 1.000 66.89000 172 SER A O 1
ATOM 1388 N N . GLY A 1 174 ? 85.77100 4.94600 9.71600 1.000 55.19000 173 GLY A N 1
ATOM 1389 C CA . GLY A 1 174 ? 85.84400 3.50300 9.63000 1.000 56.52000 173 GLY A CA 1
ATOM 1390 C C . GLY A 1 174 ? 86.80000 2.84500 10.61300 1.000 57.92000 173 GLY A C 1
ATOM 1391 O O . GLY A 1 174 ? 87.57300 3.48600 11.32600 1.000 60.25000 173 GLY A O 1
ATOM 1392 N N . LEU A 1 175 ? 86.76500 1.51400 10.59200 1.000 59.16000 174 LEU A N 1
ATOM 1393 C CA . LEU A 1 175 ? 87.34100 0.65900 11.62000 1.000 61.09000 174 LEU A CA 1
ATOM 1394 C C . LEU A 1 175 ? 88.74500 0.15100 11.30900 1.000 65.18000 174 LEU A C 1
ATOM 1395 O O . LEU A 1 175 ? 89.27500 -0.65300 12.07800 1.000 62.07000 174 LEU A O 1
ATOM 1400 N N . LYS A 1 176 ? 89.35200 0.55000 10.19800 1.000 70.72000 175 LYS A N 1
ATOM 1401 C CA . LYS A 1 176 ? 90.70900 0.08400 9.95000 1.000 72.89000 175 LYS A CA 1
ATOM 1402 C C . LYS A 1 176 ? 91.76200 1.03900 10.49300 1.000 72.59000 175 LYS A C 1
ATOM 1403 O O . LYS A 1 176 ? 92.91500 0.63000 10.67500 1.000 74.39000 175 LYS A O 1
ATOM 1409 N N . GLY A 1 177 ? 91.38900 2.27900 10.78900 1.000 69.91000 176 GLY A N 1
ATOM 1410 C CA . GLY A 1 177 ? 92.35100 3.24100 11.28900 1.000 73.20000 176 GLY A CA 1
ATOM 1411 C C . GLY A 1 177 ? 93.17100 3.89200 10.19800 1.000 79.48000 176 GLY A C 1
ATOM 1412 O O . GLY A 1 177 ? 94.34600 4.21500 10.41900 1.000 79.09000 176 GLY A O 1
ATOM 1413 N N . ILE A 1 178 ? 92.58300 4.07500 9.01600 1.000 81.02000 177 ILE A N 1
ATOM 1414 C CA . ILE A 1 178 ? 93.21300 4.75900 7.89100 1.000 82.03000 177 ILE A CA 1
ATOM 1415 C C . ILE A 1 178 ? 92.58500 6.14100 7.76600 1.000 83.87000 177 ILE A C 1
ATOM 1416 O O . ILE A 1 178 ? 91.35700 6.28200 7.82100 1.000 83.01000 177 ILE A O 1
ATOM 1421 N N . CYS A 1 179 ? 93.43100 7.15100 7.60200 1.000 86.60000 178 CYS A N 1
ATOM 1422 C CA . CYS A 1 179 ? 93.03400 8.53100 7.46300 1.000 86.78000 178 CYS A CA 1
ATOM 1423 C C . CYS A 1 179 ? 92.23300 8.76300 6.21000 1.000 88.17000 178 CYS A C 1
ATOM 1424 O O . CYS A 1 179 ? 92.50100 8.20200 5.18100 1.000 89.16000 178 CYS A O 1
ATOM 1427 N N . CYS A 1 180 ? 91.20300 9.56700 6.32900 1.000 88.16000 179 CYS A N 1
ATOM 1428 C CA . CYS A 1 180 ? 90.37200 9.94100 5.22600 1.000 88.65000 179 CYS A CA 1
ATOM 1429 C C . CYS A 1 180 ? 90.99300 10.77800 4.14000 1.000 91.68000 179 CYS A C 1
ATOM 1430 O O . CYS A 1 180 ? 90.77400 10.53400 2.98800 1.000 87.74000 179 CYS A O 1
ATOM 1433 N N . LYS A 1 181 ? 91.57100 11.90600 4.55700 1.000 92.81000 180 LYS A N 1
ATOM 1434 C CA . LYS A 1 181 ? 92.26000 12.87200 3.69500 1.000 93.48000 180 LYS A CA 1
ATOM 1435 C C . LYS A 1 181 ? 93.61500 12.53700 3.14300 1.000 93.95000 180 LYS A C 1
ATOM 1436 O O . LYS A 1 181 ? 93.82900 12.61100 1.96800 1.000 94.37000 180 LYS A O 1
ATOM 1442 N N . CYS A 1 182 ? 94.50700 12.11600 4.00300 1.000 91.21000 181 CYS A N 1
ATOM 1443 C CA . CYS A 1 182 ? 95.85900 11.73300 3.60700 1.000 93.01000 181 CYS A CA 1
ATOM 1444 C C . CYS A 1 182 ? 96.00200 10.24500 3.29500 1.000 92.33000 181 CYS A C 1
ATOM 1445 O O . CYS A 1 182 ? 97.08400 9.82400 2.86900 1.000 89.36000 181 CYS A O 1
ATOM 1448 N N . LYS A 1 183 ? 95.00500 9.46100 3.61600 1.000 91.17000 182 LYS A N 1
ATOM 1449 C CA . LYS A 1 183 ? 94.99900 8.03500 3.35400 1.000 91.21000 182 LYS A CA 1
ATOM 1450 C C . LYS A 1 183 ? 96.16900 7.27300 3.95700 1.000 92.24000 182 LYS A C 1
ATOM 1451 O O . LYS A 1 183 ? 96.47200 6.17800 3.54000 1.000 88.65000 182 LYS A O 1
ATOM 1457 N N . GLU A 1 184 ? 96.76200 7.85600 4.99000 1.000 91.89000 183 GLU A N 1
ATOM 1458 C CA . GLU A 1 184 ? 97.82500 7.23600 5.77600 1.000 92.17000 183 GLU A CA 1
ATOM 1459 C C . GLU A 1 184 ? 97.25100 6.60800 7.04200 1.000 91.50000 183 GLU A C 1
ATOM 1460 O O . GLU A 1 184 ? 96.35200 7.18500 7.66600 1.000 89.25000 183 GLU A O 1
ATOM 1466 N N . PRO A 1 185 ? 97.74100 5.43300 7.43700 1.000 91.44000 184 PRO A N 1
ATOM 1467 C CA . PRO A 1 185 ? 97.40200 4.90300 8.76500 1.000 87.45000 184 PRO A CA 1
ATOM 1468 C C . PRO A 1 185 ? 97.88100 5.83900 9.86900 1.000 86.93000 184 PRO A C 1
ATOM 1469 O O . PRO A 1 185 ? 98.99900 6.35900 9.82800 1.000 87.09000 184 PRO A O 1
ATOM 1473 N N . ILE A 1 186 ? 97.02200 6.05200 10.87000 1.000 87.14000 185 ILE A N 1
ATOM 1474 C CA . ILE A 1 186 ? 97.31800 7.01600 11.92500 1.000 87.73000 185 ILE A CA 1
ATOM 1475 C C . ILE A 1 186 ? 98.34600 6.43100 12.88900 1.000 84.64000 185 ILE A C 1
ATOM 1476 O O . ILE A 1 186 ? 98.44100 5.21000 13.07200 1.000 83.39000 185 ILE A O 1
ATOM 1481 N N . THR A 1 187 ? 99.14600 7.31600 13.48700 1.000 85.91000 186 THR A N 1
ATOM 1482 C CA . THR A 1 187 ? 100.21800 6.98000 14.41500 1.000 87.14000 186 THR A CA 1
ATOM 1483 C C . THR A 1 187 ? 99.93700 7.63200 15.76800 1.000 87.29000 186 THR A C 1
ATOM 1484 O O . THR A 1 187 ? 99.05300 8.48300 15.90100 1.000 85.96000 186 THR A O 1
ATOM 1488 N N . LEU A 1 188 ? 100.70300 7.22900 16.78100 1.000 86.89000 187 LEU A N 1
ATOM 1489 C CA . LEU A 1 188 ? 100.50900 7.66300 18.15400 1.000 87.56000 187 LEU A CA 1
ATOM 1490 C C . LEU A 1 188 ? 101.39900 8.85900 18.49300 1.000 88.59000 187 LEU A C 1
ATOM 1491 O O . LEU A 1 188 ? 101.96500 9.52300 17.61700 1.000 88.22000 187 LEU A O 1
ATOM 1496 N N . THR A 1 189 ? 101.51700 9.13700 19.79000 1.000 89.83000 188 THR A N 1
ATOM 1497 C CA . THR A 1 189 ? 102.41700 10.15800 20.31100 1.000 88.99000 188 THR A CA 1
ATOM 1498 C C . THR A 1 189 ? 103.12200 9.63300 21.57000 1.000 88.72000 188 THR A C 1
ATOM 1499 O O . THR A 1 189 ? 103.37000 10.37300 22.52800 1.000 83.92000 188 THR A O 1
ATOM 1503 N N . GLY A 1 194 ? 104.46100 9.47500 28.43800 1.000 89.20000 193 GLY A N 1
ATOM 1504 C CA . GLY A 1 194 ? 103.86900 8.24000 28.92500 1.000 86.80000 193 GLY A CA 1
ATOM 1505 C C . GLY A 1 194 ? 103.61500 8.21100 30.42400 1.000 85.34000 193 GLY A C 1
ATOM 1506 O O . GLY A 1 194 ? 104.43400 7.69700 31.19400 1.000 87.74000 193 GLY A O 1
ATOM 1507 N N . HIS A 1 195 ? 102.46300 8.74100 30.83800 1.000 84.46000 194 HIS A N 1
ATOM 1508 C CA . HIS A 1 195 ? 102.15300 8.88600 32.25600 1.000 82.25000 194 HIS A CA 1
ATOM 1509 C C . HIS A 1 195 ? 101.62400 7.58400 32.84900 1.000 78.84000 194 HIS A C 1
ATOM 1510 O O . HIS A 1 195 ? 100.73400 6.94000 32.28700 1.000 74.26000 194 HIS A O 1
ATOM 1517 N N . GLU A 1 196 ? 102.16900 7.21200 34.00600 1.000 77.35000 195 GLU A N 1
ATOM 1518 C CA . GLU A 1 196 ? 101.75700 5.98600 34.68000 1.000 77.96000 195 GLU A CA 1
ATOM 1519 C C . GLU A 1 196 ? 100.38700 6.14300 35.33300 1.000 73.37000 195 GLU A C 1
ATOM 1520 O O . GLU A 1 196 ? 99.60300 5.18500 35.37800 1.000 67.86000 195 GLU A O 1
ATOM 1526 N N . ALA A 1 197 ? 100.09100 7.34700 35.84600 1.000 75.31000 196 ALA A N 1
ATOM 1527 C CA . ALA A 1 197 ? 98.83800 7.60300 36.55500 1.000 70.14000 196 ALA A CA 1
ATOM 1528 C C . ALA A 1 197 ? 97.63800 7.53700 35.61900 1.000 70.00000 196 ALA A C 1
ATOM 1529 O O . ALA A 1 197 ? 96.55900 7.07300 36.00900 1.000 66.48000 196 ALA A O 1
ATOM 1531 N N . ALA A 1 198 ? 97.80000 8.01100 34.38500 1.000 70.55000 197 ALA A N 1
ATOM 1532 C CA . ALA A 1 198 ? 96.70700 7.91400 33.42700 1.000 66.28000 197 ALA A CA 1
ATOM 1533 C C . ALA A 1 198 ? 96.42900 6.46400 33.04900 1.000 65.56000 197 ALA A C 1
ATOM 1534 O O . ALA A 1 198 ? 95.27100 6.09600 32.82300 1.000 66.39000 197 ALA A O 1
ATOM 1536 N N . CYS A 1 199 ? 97.46100 5.61800 33.01400 1.000 64.76000 198 CYS A N 1
ATOM 1537 C CA . CYS A 1 199 ? 97.25400 4.21500 32.66400 1.000 60.34000 198 CYS A CA 1
ATOM 1538 C C . CYS A 1 199 ? 96.46800 3.48000 33.74200 1.000 61.74000 198 CYS A C 1
ATOM 1539 O O . CYS A 1 199 ? 95.55000 2.70900 33.43200 1.000 57.64000 198 CYS A O 1
ATOM 1542 N N . THR A 1 200 ? 96.83000 3.69600 35.01100 1.000 60.14000 199 THR A N 1
ATOM 1543 C CA . THR A 1 200 ? 96.12000 3.07300 36.12400 1.000 61.16000 199 THR A CA 1
ATOM 1544 C C . THR A 1 200 ? 94.63200 3.37200 36.06800 1.000 53.32000 199 THR A C 1
ATOM 1545 O O . THR A 1 200 ? 93.79800 2.47300 36.19100 1.000 52.72000 199 THR A O 1
ATOM 1549 N N . VAL A 1 201 ? 94.29300 4.65100 35.90500 1.000 56.16000 200 VAL A N 1
ATOM 1550 C CA . VAL A 1 201 ? 92.90300 5.07900 35.83500 1.000 56.26000 200 VAL A CA 1
ATOM 1551 C C . VAL A 1 201 ? 92.18000 4.39600 34.67800 1.000 55.27000 200 VAL A C 1
ATOM 1552 O O . VAL A 1 201 ? 91.06000 3.89700 34.84400 1.000 52.12000 200 VAL A O 1
ATOM 1556 N N . SER A 1 202 ? 92.82500 4.32000 33.50000 1.000 54.05000 201 SER A N 1
ATOM 1557 C CA . SER A 1 202 ? 92.18800 3.70900 32.33100 1.000 50.51000 201 SER A CA 1
ATOM 1558 C C . SER A 1 202 ? 91.91100 2.23600 32.55100 1.000 50.57000 201 SER A C 1
ATOM 1559 O O . SER A 1 202 ? 90.84700 1.73200 32.16700 1.000 48.68000 201 SER A O 1
ATOM 1562 N N . ASN A 1 203 ? 92.88500 1.51400 33.11600 1.000 51.26000 202 ASN A N 1
ATOM 1563 C CA . ASN A 1 203 ? 92.68000 0.10200 33.39700 1.000 51.02000 202 ASN A CA 1
ATOM 1564 C C . ASN A 1 203 ? 91.56900 -0.07700 34.42100 1.000 50.78000 202 ASN A C 1
ATOM 1565 O O . ASN A 1 203 ? 90.77900 -1.01900 34.33500 1.000 52.60000 202 ASN A O 1
ATOM 1570 N N . TRP A 1 204 ? 91.47600 0.85300 35.37200 1.000 54.26000 203 TRP A N 1
ATOM 1571 C CA . TRP A 1 204 ? 90.45100 0.80000 36.41100 1.000 52.59000 203 TRP A CA 1
ATOM 1572 C C . TRP A 1 204 ? 89.06700 1.06400 35.82600 1.000 51.20000 203 TRP A C 1
ATOM 1573 O O . TRP A 1 204 ? 88.12200 0.29700 36.06300 1.000 47.70000 203 TRP A O 1
ATOM 1584 N N . LEU A 1 205 ? 88.94100 2.13100 35.02400 1.000 53.58000 204 LEU A N 1
ATOM 1585 C CA . LEU A 1 205 ? 87.66500 2.45900 34.39100 1.000 50.98000 204 LEU A CA 1
ATOM 1586 C C . LEU A 1 205 ? 87.18800 1.35600 33.45200 1.000 50.10000 204 LEU A C 1
ATOM 1587 O O . LEU A 1 205 ? 85.97400 1.21300 33.24000 1.000 47.37000 204 LEU A O 1
ATOM 1592 N N . ALA A 1 206 ? 88.10900 0.55600 32.90800 1.000 51.34000 205 ALA A N 1
ATOM 1593 C CA . ALA A 1 206 ? 87.76300 -0.60000 32.09500 1.000 49.40000 205 ALA A CA 1
ATOM 1594 C C . ALA A 1 206 ? 87.27300 -1.77800 32.92000 1.000 51.28000 205 ALA A C 1
ATOM 1595 O O . ALA A 1 206 ? 86.83700 -2.78600 32.34700 1.000 48.11000 205 ALA A O 1
ATOM 1597 N N . GLY A 1 207 ? 87.33200 -1.68300 34.24300 1.000 53.53000 206 GLY A N 1
ATOM 1598 C CA . GLY A 1 207 ? 86.78800 -2.70500 35.10900 1.000 51.29000 206 GLY A CA 1
ATOM 1599 C C . GLY A 1 207 ? 87.79500 -3.63200 35.75100 1.000 55.53000 206 GLY A C 1
ATOM 1600 O O . GLY A 1 207 ? 87.38400 -4.57700 36.43300 1.000 52.83000 206 GLY A O 1
ATOM 1601 N N . HIS A 1 208 ? 89.09200 -3.39500 35.56500 1.000 53.52000 207 HIS A N 1
ATOM 1602 C CA . HIS A 1 208 ? 90.11400 -4.29700 36.07200 1.000 55.14000 207 HIS A CA 1
ATOM 1603 C C . HIS A 1 208 ? 90.70900 -3.75900 37.36400 1.000 51.20000 207 HIS A C 1
ATOM 1604 O O . HIS A 1 208 ? 90.74200 -2.55100 37.60300 1.000 53.43000 207 HIS A O 1
ATOM 1611 N N . GLU A 1 209 ? 91.21800 -4.66700 38.17800 1.000 55.27000 208 GLU A N 1
ATOM 1612 C CA . GLU A 1 209 ? 91.81900 -4.26200 39.44400 1.000 54.38000 208 GLU A CA 1
ATOM 1613 C C . GLU A 1 209 ? 93.10800 -3.48600 39.18200 1.000 54.81000 208 GLU A C 1
ATOM 1614 O O . GLU A 1 209 ? 93.99100 -3.96100 38.46000 1.000 60.93000 208 GLU A O 1
ATOM 1620 N N . SER A 1 210 ? 93.19800 -2.27300 39.72900 1.000 58.57000 209 SER A N 1
ATOM 1621 C CA . SER A 1 210 ? 94.31900 -1.35900 39.47100 1.000 58.31000 209 SER A CA 1
ATOM 1622 C C . SER A 1 210 ? 94.63800 -0.61500 40.76600 1.000 55.89000 209 SER A C 1
ATOM 1623 O O . SER A 1 210 ? 94.13200 0.48700 40.99600 1.000 59.19000 209 SER A O 1
ATOM 1626 N N . LYS A 1 211 ? 95.49300 -1.20400 41.60100 1.000 59.65000 210 LYS A N 1
ATOM 1627 C CA . LYS A 1 211 ? 95.79400 -0.57300 42.88200 1.000 60.23000 210 LYS A CA 1
ATOM 1628 C C . LYS A 1 211 ? 96.44900 0.78600 42.64000 1.000 58.81000 210 LYS A C 1
ATOM 1629 O O . LYS A 1 211 ? 97.08700 0.99700 41.60500 1.000 59.37000 210 LYS A O 1
ATOM 1635 N N . PRO A 1 212 ? 96.28300 1.74400 43.56400 1.000 58.80000 211 PRO A N 1
ATOM 1636 C CA . PRO A 1 212 ? 95.54600 1.68100 44.83300 1.000 57.83000 211 PRO A CA 1
ATOM 1637 C C . PRO A 1 212 ? 94.08500 2.11100 44.68900 1.000 58.99000 211 PRO A C 1
ATOM 1638 O O . PRO A 1 212 ? 93.44700 2.47000 45.68600 1.000 50.47000 211 PRO A O 1
ATOM 1642 N N . LEU A 1 213 ? 93.57500 2.08900 43.45600 1.000 53.99000 212 LEU A N 1
ATOM 1643 C CA . LEU A 1 213 ? 92.19300 2.46400 43.21700 1.000 51.97000 212 LEU A CA 1
ATOM 1644 C C . LEU A 1 213 ? 91.25500 1.37100 43.72400 1.000 49.83000 212 LEU A C 1
ATOM 1645 O O . LEU A 1 213 ? 91.57600 0.17700 43.62900 1.000 48.63000 212 LEU A O 1
ATOM 1650 N N . PRO A 1 214 ? 90.08700 1.74500 44.24700 1.000 50.70000 213 PRO A N 1
ATOM 1651 C CA . PRO A 1 214 ? 89.22700 0.77600 44.93300 1.000 47.05000 213 PRO A CA 1
ATOM 1652 C C . PRO A 1 214 ? 88.38300 -0.06800 43.99900 1.000 51.00000 213 PRO A C 1
ATOM 1653 O O . PRO A 1 214 ? 87.88300 0.40000 42.97500 1.000 49.22000 213 PRO A O 1
ATOM 1657 N N . ASN A 1 215 ? 88.17600 -1.31700 44.40500 1.000 49.02000 214 ASN A N 1
ATOM 1658 C CA . ASN A 1 215 ? 87.39000 -2.27900 43.63900 1.000 53.70000 214 ASN A CA 1
ATOM 1659 C C . ASN A 1 215 ? 85.89700 -2.03600 43.86600 1.000 55.34000 214 ASN A C 1
ATOM 1660 O O . ASN A 1 215 ? 85.25200 -2.68200 44.69400 1.000 50.41000 214 ASN A O 1
ATOM 1665 N N . LEU A 1 216 ? 85.32600 -1.12000 43.08800 1.000 50.44000 215 LEU A N 1
ATOM 1666 C CA . LEU A 1 216 ? 83.92600 -0.73600 43.19000 1.000 48.87000 215 LEU A CA 1
ATOM 1667 C C . LEU A 1 216 ? 83.17500 -1.13600 41.92300 1.000 48.42000 215 LEU A C 1
ATOM 1668 O O . LEU A 1 216 ? 83.79800 -1.44400 40.89600 1.000 47.74000 215 LEU A O 1
ATOM 1673 N N . PRO A 1 217 ? 81.83600 -1.15400 41.94700 1.000 45.49000 216 PRO A N 1
ATOM 1674 C CA . PRO A 1 217 ? 81.10500 -1.37400 40.69100 1.000 44.75000 216 PRO A CA 1
ATOM 1675 C C . PRO A 1 217 ? 81.42500 -0.25300 39.70800 1.000 39.37000 216 PRO A C 1
ATOM 1676 O O . PRO A 1 217 ? 81.76000 0.86600 40.09900 1.000 40.50000 216 PRO A O 1
ATOM 1680 N N . LYS A 1 218 ? 81.32900 -0.55700 38.40300 1.000 42.81000 217 LYS A N 1
ATOM 1681 C CA . LYS A 1 218 ? 81.83400 0.40000 37.42000 1.000 38.90000 217 LYS A CA 1
ATOM 1682 C C . LYS A 1 218 ? 81.16400 1.75900 37.56000 1.000 36.40000 217 LYS A C 1
ATOM 1683 O O . LYS A 1 218 ? 81.83300 2.79600 37.46400 1.000 41.47000 217 LYS A O 1
ATOM 1689 N N . SER A 1 219 ? 79.85000 1.78100 37.82600 1.000 37.74000 218 SER A N 1
ATOM 1690 C CA . SER A 1 219 ? 79.13100 3.05400 37.94400 1.000 38.38000 218 SER A CA 1
ATOM 1691 C C . SER A 1 219 ? 79.72800 3.96000 39.01500 1.000 43.31000 218 SER A C 1
ATOM 1692 O O . SER A 1 219 ? 79.65800 5.19400 38.91300 1.000 39.07000 218 SER A O 1
ATOM 1695 N N . TYR A 1 220 ? 80.29300 3.37000 40.06200 1.000 42.04000 219 TYR A N 1
ATOM 1696 C CA . TYR A 1 220 ? 80.87000 4.15500 41.13900 1.000 41.87000 219 TYR A CA 1
ATOM 1697 C C . TYR A 1 220 ? 82.30300 4.58600 40.85300 1.000 42.83000 219 TYR A C 1
ATOM 1698 O O . TYR A 1 220 ? 82.75400 5.60800 41.39700 1.000 42.85000 219 TYR A O 1
ATOM 1707 N N . ARG A 1 221 ? 83.02200 3.84200 40.00600 1.000 42.78000 220 ARG A N 1
ATOM 1708 C CA . ARG A 1 221 ? 84.31700 4.32000 39.52400 1.000 42.46000 220 ARG A CA 1
ATOM 1709 C C . ARG A 1 221 ? 84.16300 5.62600 38.76500 1.000 43.03000 220 ARG A C 1
ATOM 1710 O O . ARG A 1 221 ? 84.89200 6.59100 39.01200 1.000 42.29000 220 ARG A O 1
ATOM 1718 N N . TRP A 1 222 ? 83.22700 5.66700 37.80300 1.000 46.91000 221 TRP A N 1
ATOM 1719 C CA . TRP A 1 222 ? 82.98400 6.91800 37.09100 1.000 48.53000 221 TRP A CA 1
ATOM 1720 C C . TRP A 1 222 ? 82.51200 7.99800 38.05900 1.000 43.47000 221 TRP A C 1
ATOM 1721 O O . TRP A 1 222 ? 82.88500 9.16900 37.93100 1.000 45.29000 221 TRP A O 1
ATOM 1732 N N . GLY A 1 223 ? 81.68000 7.62500 39.03200 1.000 44.06000 222 GLY A N 1
ATOM 1733 C CA . GLY A 1 223 ? 81.31200 8.57100 40.08500 1.000 43.99000 222 GLY A CA 1
ATOM 1734 C C . GLY A 1 223 ? 82.50100 9.22500 40.76900 1.000 41.63000 222 GLY A C 1
ATOM 1735 O O . GLY A 1 223 ? 82.47300 10.42200 41.06800 1.000 41.49000 222 GLY A O 1
ATOM 1736 N N . LEU A 1 224 ? 83.56200 8.44900 41.02000 1.000 40.85000 223 LEU A N 1
ATOM 1737 C CA . LEU A 1 224 ? 84.75200 8.98100 41.69100 1.000 48.41000 223 LEU A CA 1
ATOM 1738 C C . LEU A 1 224 ? 85.49500 9.98000 40.80400 1.000 49.50000 223 LEU A C 1
ATOM 1739 O O . LEU A 1 224 ? 85.98300 11.01300 41.28500 1.000 50.23000 223 LEU A O 1
ATOM 1744 N N . VAL A 1 225 ? 85.62900 9.66300 39.51500 1.000 48.09000 224 VAL A N 1
ATOM 1745 C CA . VAL A 1 225 ? 86.18800 10.61900 38.55900 1.000 49.16000 224 VAL A CA 1
ATOM 1746 C C . VAL A 1 225 ? 85.39700 11.91600 38.60600 1.000 50.12000 224 VAL A C 1
ATOM 1747 O O . VAL A 1 225 ? 85.95700 13.01100 38.75900 1.000 49.40000 224 VAL A O 1
ATOM 1751 N N . HIS A 1 226 ? 84.06900 11.79700 38.52200 1.000 47.23000 225 HIS A N 1
ATOM 1752 C CA . HIS A 1 226 ? 83.21000 12.96900 38.58700 1.000 49.60000 225 HIS A CA 1
ATOM 1753 C C . HIS A 1 226 ? 83.39100 13.72300 39.89800 1.000 52.00000 225 HIS A C 1
ATOM 1754 O O . HIS A 1 226 ? 83.39000 14.96100 39.90800 1.000 52.39000 225 HIS A O 1
ATOM 1761 N N . TRP A 1 227 ? 83.53700 12.99100 41.01400 1.000 49.42000 226 TRP A N 1
ATOM 1762 C CA . TRP A 1 227 ? 83.68400 13.62500 42.32900 1.000 48.62000 226 TRP A CA 1
ATOM 1763 C C . TRP A 1 227 ? 85.00700 14.36800 42.44700 1.000 50.17000 226 TRP A C 1
ATOM 1764 O O . TRP A 1 227 ? 85.05800 15.48800 42.97400 1.000 51.44000 226 TRP A O 1
ATOM 1775 N N . TRP A 1 228 ? 86.09000 13.74600 41.98200 1.000 52.67000 227 TRP A N 1
ATOM 1776 C CA . TRP A 1 228 ? 87.40000 14.38700 42.00200 1.000 55.50000 227 TRP A CA 1
ATOM 1777 C C . TRP A 1 228 ? 87.42200 15.65500 41.15300 1.000 58.77000 227 TRP A C 1
ATOM 1778 O O . TRP A 1 228 ? 88.10600 16.62700 41.49800 1.000 58.78000 227 TRP A O 1
ATOM 1789 N N . MET A 1 229 ? 86.68700 15.66500 40.04200 1.000 56.51000 228 MET A N 1
ATOM 1790 C CA . MET A 1 229 ? 86.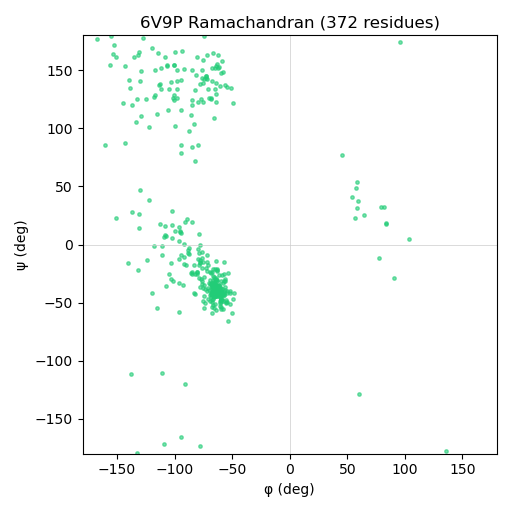63800 16.85900 39.20600 1.000 59.61000 228 MET A CA 1
ATOM 1791 C C . MET A 1 229 ? 85.97900 18.01700 39.93000 1.000 62.31000 228 MET A C 1
ATOM 1792 O O . MET A 1 229 ? 86.31000 19.17700 39.66100 1.000 61.82000 228 MET A O 1
ATOM 1797 N N . GLY A 1 230 ? 85.04000 17.72900 40.83100 1.000 58.22000 229 GLY A N 1
ATOM 1798 C CA . GLY A 1 230 ? 84.38500 18.77200 41.59200 1.000 58.08000 229 GLY A CA 1
ATOM 1799 C C . GLY A 1 230 ? 85.17200 19.15800 42.82800 1.000 63.82000 229 GLY A C 1
ATOM 1800 O O . GLY A 1 230 ? 85.02500 20.27000 43.34000 1.000 64.73000 229 GLY A O 1
ATOM 1801 N N . ILE A 1 231 ? 86.00900 18.23900 43.31800 1.000 60.66000 230 ILE A N 1
ATOM 1802 C CA . ILE A 1 231 ? 86.88400 18.54400 44.44900 1.000 63.76000 230 ILE A CA 1
ATOM 1803 C C . ILE A 1 231 ? 88.05700 19.42600 44.01300 1.000 64.41000 230 ILE A C 1
ATOM 1804 O O . ILE A 1 231 ? 88.47600 20.31900 44.75400 1.000 65.19000 230 ILE A O 1
ATOM 1809 N N . LYS A 1 232 ? 88.70800 19.03100 42.93200 1.000 68.19000 231 LYS A N 1
ATOM 1810 C CA . LYS A 1 232 ? 89.80500 19.74000 42.32500 1.000 69.01000 231 LYS A CA 1
ATOM 1811 C C . LYS A 1 232 ? 89.35200 20.85600 41.49800 1.000 73.34000 231 LYS A C 1
ATOM 1812 O O . LYS A 1 232 ? 90.15400 21.64000 41.09700 1.000 78.32000 231 LYS A O 1
ATOM 1818 N N . ASP A 1 233 ? 88.06600 20.93400 41.20000 1.000 72.16000 232 ASP A N 1
ATOM 1819 C CA . ASP A 1 233 ? 87.44500 22.03000 40.43100 1.000 75.01000 232 ASP A CA 1
ATOM 1820 C C . ASP A 1 233 ? 88.02500 22.38700 39.05300 1.000 75.44000 232 ASP A C 1
ATOM 1821 O O . ASP A 1 233 ? 88.18300 23.51600 38.68900 1.000 71.38000 232 ASP A O 1
ATOM 1826 N N . SER A 1 234 ? 88.36500 21.36500 38.32300 1.000 74.48000 233 SER A N 1
ATOM 1827 C CA . SER A 1 234 ? 88.90400 21.42900 36.98100 1.000 74.38000 233 SER A CA 1
ATOM 1828 C C . SER A 1 234 ? 88.86400 20.05900 36.41200 1.000 76.42000 233 SER A C 1
ATOM 1829 O O . SER A 1 234 ? 88.65600 19.10000 37.12300 1.000 77.27000 233 SER A O 1
ATOM 1832 N N . GLU A 1 235 ? 89.25500 19.88800 35.16700 1.000 72.63000 234 GLU A N 1
ATOM 1833 C CA . GLU A 1 235 ? 89.22300 18.54800 34.60800 1.000 71.95000 234 GLU A CA 1
ATOM 1834 C C . GLU A 1 235 ? 90.13500 17.59000 35.26700 1.000 64.58000 234 GLU A C 1
ATOM 1835 O O . GLU A 1 235 ? 91.13600 17.93500 35.77300 1.000 65.59000 234 GLU A O 1
ATOM 1841 N N . PHE A 1 236 ? 89.75900 16.35500 35.16800 1.000 66.02000 235 PHE A N 1
ATOM 1842 C CA . PHE A 1 236 ? 90.35500 15.30100 35.91800 1.000 64.35000 235 PHE A CA 1
ATOM 1843 C C . PHE A 1 236 ? 91.84300 15.22700 35.91700 1.000 66.93000 235 PHE A C 1
ATOM 1844 O O . PHE A 1 236 ? 92.48200 15.07300 34.92000 1.000 60.84000 235 PHE A O 1
ATOM 1852 N N . ASP A 1 237 ? 92.36100 15.30200 37.12200 1.000 63.80000 236 ASP A N 1
ATOM 1853 C CA . ASP A 1 237 ? 93.81200 15.23900 37.28000 1.000 64.39000 236 ASP A CA 1
ATOM 1854 C C . ASP A 1 237 ? 94.17700 13.81400 37.68400 1.000 64.05000 236 ASP A C 1
ATOM 1855 O O . ASP A 1 237 ? 94.05100 13.43900 38.85200 1.000 68.78000 236 ASP A O 1
ATOM 1860 N N . HIS A 1 238 ? 94.67100 13.03700 36.71500 1.000 65.64000 237 HIS A N 1
ATOM 1861 C CA . HIS A 1 238 ? 94.92400 11.61500 36.93700 1.000 65.70000 237 HIS A CA 1
ATOM 1862 C C . HIS A 1 238 ? 95.95300 11.39100 38.03100 1.000 67.88000 237 HIS A C 1
ATOM 1863 O O . HIS A 1 238 ? 95.87300 10.40500 38.77400 1.000 67.90000 237 HIS A O 1
ATOM 1870 N N . PHE A 1 239 ? 96.94500 12.27900 38.13000 1.000 69.26000 238 PHE A N 1
ATOM 1871 C CA . PHE A 1 239 ? 98.03700 12.06400 39.07500 1.000 68.88000 238 PHE A CA 1
ATOM 1872 C C . PHE A 1 239 ? 97.54900 12.16100 40.51200 1.000 63.60000 238 PHE A C 1
ATOM 1873 O O . PHE A 1 239 ? 97.70100 11.22000 41.29800 1.000 65.03000 238 PHE A O 1
ATOM 1881 N N . SER A 1 240 ? 96.97700 13.30600 40.88000 1.000 65.08000 239 SER A N 1
ATOM 1882 C CA . SER A 1 240 ? 96.56300 13.51700 42.26200 1.000 66.20000 239 SER A CA 1
ATOM 1883 C C . SER A 1 240 ? 95.42200 12.59400 42.66600 1.000 64.48000 239 SER A C 1
ATOM 1884 O O . SER A 1 240 ? 95.22000 12.37300 43.86400 1.000 62.23000 239 SER A O 1
ATOM 1887 N N . PHE A 1 241 ? 94.67800 12.06400 41.68700 1.000 63.34000 240 PHE A N 1
ATOM 1888 C CA . PHE A 1 241 ? 93.62000 11.09300 41.96000 1.000 63.29000 240 PHE A CA 1
ATOM 1889 C C . PHE A 1 241 ? 94.19800 9.77400 42.46200 1.000 59.93000 240 PHE A C 1
ATOM 1890 O O . PHE A 1 241 ? 93.72700 9.23000 43.46200 1.000 58.75000 240 PHE A O 1
ATOM 1898 N N . VAL A 1 242 ? 95.20300 9.22900 41.76600 1.000 55.82000 241 VAL A N 1
ATOM 1899 C CA . VAL A 1 242 ? 95.85100 8.01000 42.24400 1.000 55.55000 241 VAL A CA 1
ATOM 1900 C C . VAL A 1 242 ? 96.57300 8.27800 43.56000 1.000 62.19000 241 VAL A C 1
ATOM 1901 O O . VAL A 1 242 ? 96.59700 7.43100 44.46100 1.000 58.32000 241 VAL A O 1
ATOM 1905 N N . GLN A 1 243 ? 97.17800 9.46000 43.67900 1.000 62.46000 242 GLN A N 1
ATOM 1906 C CA . GLN A 1 243 ? 97.80600 9.86700 44.92700 1.000 62.47000 242 GLN A CA 1
ATOM 1907 C C . GLN A 1 243 ? 96.79400 9.88000 46.06000 1.000 66.55000 242 GLN A C 1
ATOM 1908 O O . GLN A 1 243 ? 97.10700 9.49700 47.19600 1.000 65.39000 242 GLN A O 1
ATOM 1914 N N . PHE A 1 244 ? 95.56900 10.31800 45.76000 1.000 63.95000 243 PHE A N 1
ATOM 1915 C CA . PHE A 1 244 ? 94.52400 10.36900 46.77200 1.000 63.01000 243 PHE A CA 1
ATOM 1916 C C . PHE A 1 244 ? 94.23500 8.98200 47.33100 1.000 62.77000 243 PHE A C 1
ATOM 1917 O O . PHE A 1 244 ? 94.14200 8.80300 48.55200 1.000 60.96000 243 PHE A O 1
ATOM 1925 N N . PHE A 1 245 ? 94.11800 7.97900 46.45800 1.000 60.77000 244 PHE A N 1
ATOM 1926 C CA . PHE A 1 245 ? 93.75400 6.65000 46.93200 1.000 59.37000 244 PHE A CA 1
ATOM 1927 C C . PHE A 1 245 ? 94.94100 5.85700 47.44800 1.000 63.63000 244 PHE A C 1
ATOM 1928 O O . PHE A 1 245 ? 94.73400 4.88800 48.19100 1.000 63.28000 244 PHE A O 1
ATOM 1936 N N . SER A 1 246 ? 96.17200 6.25300 47.10900 1.000 61.84000 245 SER A N 1
ATOM 1937 C CA . SER A 1 246 ? 97.32400 5.61800 47.74000 1.000 64.13000 245 SER A CA 1
ATOM 1938 C C . SER A 1 246 ? 97.42700 5.96500 49.22100 1.000 62.26000 245 SER A C 1
ATOM 1939 O O . SER A 1 246 ? 98.03000 5.19800 49.97100 1.000 65.65000 245 SER A O 1
ATOM 1942 N N . ASN A 1 247 ? 96.86200 7.09900 49.65300 1.000 64.71000 246 ASN A N 1
ATOM 1943 C CA . ASN A 1 247 ? 96.80600 7.48400 51.06200 1.000 62.75000 246 ASN A CA 1
ATOM 1944 C C . ASN A 1 247 ? 95.39900 7.38000 51.64500 1.000 62.60000 246 ASN A C 1
ATOM 1945 O O . ASN A 1 247 ? 95.12400 7.95600 52.70200 1.000 65.71000 246 ASN A O 1
ATOM 1950 N N . TRP A 1 248 ? 94.49400 6.68600 50.96900 1.000 62.47000 247 TRP A N 1
ATOM 1951 C CA . TRP A 1 248 ? 93.16700 6.46900 51.52400 1.000 62.08000 247 TRP A CA 1
ATOM 1952 C C . TRP A 1 248 ? 93.24900 5.48200 52.68600 1.000 61.85000 247 TRP A C 1
ATOM 1953 O O . TRP A 1 248 ? 94.00100 4.50600 52.61700 1.000 64.51000 247 TRP A O 1
ATOM 1964 N N . PRO A 1 249 ? 92.46100 5.68300 53.75500 1.000 62.62000 248 PRO A N 1
ATOM 1965 C CA . PRO A 1 249 ? 91.50300 6.78000 53.94700 1.000 60.63000 248 PRO A CA 1
ATOM 1966 C C . PRO A 1 249 ? 92.01500 8.07600 54.58000 1.000 60.88000 248 PRO A C 1
ATOM 1967 O O . PRO A 1 249 ? 91.22600 9.01900 54.67000 1.000 59.79000 248 PRO A O 1
ATOM 1971 N N . ARG A 1 250 ? 93.27200 8.14700 55.02800 1.000 63.70000 249 ARG A N 1
ATOM 1972 C CA . ARG A 1 250 ? 93.68900 9.34900 55.74700 1.000 65.01000 249 ARG A CA 1
ATOM 1973 C C . ARG A 1 250 ? 93.71600 10.57300 54.84500 1.000 62.23000 249 ARG A C 1
ATOM 1974 O O . ARG A 1 250 ? 93.51500 11.69100 55.33700 1.000 61.13000 249 ARG A O 1
ATOM 1982 N N . SER A 1 251 ? 93.92800 10.37700 53.53800 1.000 60.23000 250 SER A N 1
ATOM 1983 C CA . SER A 1 251 ? 93.83400 11.47300 52.57700 1.000 62.44000 250 SER A CA 1
ATOM 1984 C C . SER A 1 251 ? 92.46700 12.14200 52.61900 1.000 61.43000 250 SER A C 1
ATOM 1985 O O . SER A 1 251 ? 92.36500 13.36900 52.51200 1.000 62.06000 250 SER A O 1
ATOM 1988 N N . PHE A 1 252 ? 91.39900 11.34800 52.72800 1.000 59.44000 251 PHE A N 1
ATOM 1989 C CA . PHE A 1 252 ? 90.06600 11.93200 52.81800 1.000 57.79000 251 PHE A CA 1
ATOM 1990 C C . PHE A 1 252 ? 89.79600 12.47600 54.22500 1.000 57.04000 251 PHE A C 1
ATOM 1991 O O . PHE A 1 252 ? 89.15200 13.52000 54.37800 1.000 56.31000 251 PHE A O 1
ATOM 1999 N N . HIS A 1 253 ? 90.28900 11.80500 55.26500 1.000 56.91000 252 HIS A N 1
ATOM 2000 C CA . HIS A 1 253 ? 90.13600 12.36900 56.60800 1.000 60.74000 252 HIS A CA 1
ATOM 2001 C C . HIS A 1 253 ? 90.81100 13.73100 56.71600 1.000 59.30000 252 HIS A C 1
ATOM 2002 O O . HIS A 1 253 ? 90.32700 14.60900 57.44100 1.000 59.22000 252 HIS A O 1
ATOM 2009 N N . SER A 1 254 ? 91.89700 13.94400 55.96300 1.000 58.45000 253 SER A N 1
ATOM 2010 C CA . SER A 1 254 ? 92.53500 15.25800 55.93600 1.000 58.38000 253 SER A CA 1
ATOM 2011 C C . SER A 1 254 ? 91.68400 16.27900 55.19400 1.000 61.68000 253 SER A C 1
ATOM 2012 O O . SER A 1 254 ? 91.63000 17.45000 55.58600 1.000 59.31000 253 SER A O 1
ATOM 2015 N N . ILE A 1 255 ? 91.02000 15.86900 54.11100 1.000 58.03000 254 ILE A N 1
ATOM 2016 C CA . ILE A 1 255 ? 90.15100 16.80400 53.40500 1.000 55.62000 254 ILE A CA 1
ATOM 2017 C C . ILE A 1 255 ? 88.99000 17.23700 54.29300 1.000 58.28000 254 ILE A C 1
ATOM 2018 O O . ILE A 1 255 ? 88.60200 18.41300 54.30500 1.000 58.43000 254 ILE A O 1
ATOM 2023 N N . ILE A 1 256 ? 88.41800 16.30000 55.05300 1.000 57.59000 255 ILE A N 1
ATOM 2024 C CA . ILE A 1 256 ? 87.30800 16.64500 55.93800 1.000 60.05000 255 ILE A CA 1
ATOM 2025 C C . ILE A 1 256 ? 87.78900 17.55800 57.06200 1.000 63.42000 255 ILE A C 1
ATOM 2026 O O . ILE A 1 256 ? 87.17400 18.59500 57.35500 1.000 60.34000 255 ILE A O 1
ATOM 2031 N N . GLU A 1 257 ? 88.90200 17.18800 57.70100 1.000 63.24000 256 GLU A N 1
ATOM 2032 C CA . GLU A 1 257 ? 89.37900 17.93600 58.85900 1.000 65.53000 256 GLU A CA 1
ATOM 2033 C C . GLU A 1 257 ? 89.85100 19.33100 58.46200 1.000 67.28000 256 GLU A C 1
ATOM 2034 O O . GLU A 1 257 ? 89.58900 20.30300 59.17800 1.000 68.68000 256 GLU A O 1
ATOM 2040 N N . ASP A 1 258 ? 90.53200 19.45800 57.31800 1.000 63.90000 257 ASP A N 1
ATOM 2041 C CA . ASP A 1 258 ? 90.91800 20.78800 56.85300 1.000 65.09000 257 ASP A CA 1
ATOM 2042 C C . ASP A 1 258 ? 89.69400 21.64300 56.56600 1.000 66.77000 257 ASP A C 1
ATOM 2043 O O . ASP A 1 258 ? 89.71000 22.85800 56.78700 1.000 64.68000 257 ASP A O 1
ATOM 2048 N N . GLU A 1 259 ? 88.62600 21.02500 56.05900 1.000 67.95000 258 GLU A N 1
ATOM 2049 C CA . GLU A 1 259 ? 87.44400 21.78500 55.66400 1.000 65.90000 258 GLU A CA 1
ATOM 2050 C C . GLU A 1 259 ? 86.68300 22.32000 56.87500 1.000 66.10000 258 GLU A C 1
ATOM 2051 O O . GLU A 1 259 ? 86.27800 23.48800 56.89000 1.000 66.74000 258 GLU A O 1
ATOM 2057 N N . VAL A 1 260 ? 86.45100 21.48300 57.88400 1.000 63.27000 259 VAL A N 1
ATOM 2058 C CA . VAL A 1 260 ? 85.70100 21.95500 59.05000 1.000 70.08000 259 VAL A CA 1
ATOM 2059 C C . VAL A 1 260 ? 86.51300 22.98400 59.83700 1.000 67.61000 259 VAL A C 1
ATOM 2060 O O . VAL A 1 260 ? 85.97800 24.01300 60.26400 1.000 68.60000 259 VAL A O 1
ATOM 2064 N N . GLU A 1 261 ? 87.81700 22.74000 60.01100 1.000 69.34000 260 GLU A N 1
ATOM 2065 C CA . GLU A 1 261 ? 88.68100 23.71500 60.67400 1.000 69.00000 260 GLU A CA 1
ATOM 2066 C C . GLU A 1 261 ? 88.65300 25.05300 59.94700 1.000 72.22000 260 GLU A C 1
ATOM 2067 O O . GLU A 1 261 ? 88.56100 26.11200 60.58100 1.000 71.49000 260 GLU A O 1
ATOM 2073 N N . PHE A 1 262 ? 88.69900 25.02200 58.61000 1.000 68.65000 261 PHE A N 1
ATOM 2074 C CA . PHE A 1 262 ? 88.70000 26.25900 57.83800 1.000 70.09000 261 PHE A CA 1
ATOM 2075 C C . PHE A 1 262 ? 87.44400 27.07600 58.11400 1.000 72.83000 261 PHE A C 1
ATOM 2076 O O . PHE A 1 262 ? 87.51600 28.28400 58.37000 1.000 74.32000 261 PHE A O 1
ATOM 2084 N N . ASN A 1 263 ? 86.27900 26.42900 58.08000 1.000 72.19000 262 ASN A N 1
ATOM 2085 C CA . ASN A 1 263 ? 85.02800 27.15300 58.25100 1.000 71.01000 262 ASN A CA 1
ATOM 2086 C C . ASN A 1 263 ? 84.78900 27.56100 59.70100 1.000 74.01000 262 ASN A C 1
ATOM 2087 O O . ASN A 1 263 ? 84.10900 28.56300 59.95200 1.000 76.88000 262 ASN A O 1
ATOM 2092 N N . LEU A 1 264 ? 85.33200 26.81300 60.66500 1.000 73.30000 263 LEU A N 1
ATOM 2093 C CA . LEU A 1 264 ? 85.22800 27.24100 62.05600 1.000 75.75000 263 LEU A CA 1
ATOM 2094 C C . LEU A 1 264 ? 86.00300 28.53000 62.29500 1.000 76.34000 263 LEU A C 1
ATOM 2095 O O . LEU A 1 264 ? 85.59300 29.36200 63.11400 1.000 78.46000 263 LEU A O 1
ATOM 2100 N N . GLU A 1 265 ? 87.11100 28.71800 61.58100 1.000 76.25000 264 GLU A N 1
ATOM 2101 C CA . GLU A 1 265 ? 87.89400 29.93700 61.71600 1.000 78.64000 264 GLU A CA 1
ATOM 2102 C C . GLU A 1 265 ? 87.21900 31.14700 61.08300 1.000 81.02000 264 GLU A C 1
ATOM 2103 O O . GLU A 1 265 ? 87.56700 32.28400 61.42700 1.000 85.06000 264 GLU A O 1
ATOM 2109 N N . HIS A 1 266 ? 86.27600 30.93500 60.17100 1.000 78.28000 265 HIS A N 1
ATOM 2110 C CA . HIS A 1 266 ? 85.69800 32.03300 59.39900 1.000 79.15000 265 HIS A CA 1
ATOM 2111 C C . HIS A 1 266 ? 84.18300 32.10400 59.57700 1.000 78.27000 265 HIS A C 1
ATOM 2112 O O . HIS A 1 266 ? 83.67000 31.96500 60.69500 1.000 81.78000 265 HIS A O 1
ATOM 2119 N N . THR A 1 271 ? 77.84600 30.70400 67.24800 1.000 83.85000 270 THR A N 1
ATOM 2120 C CA . THR A 1 271 ? 78.14300 29.29700 67.01000 1.000 80.95000 270 THR A CA 1
ATOM 2121 C C . THR A 1 271 ? 76.86500 28.46600 66.94400 1.000 82.26000 270 THR A C 1
ATOM 2122 O O . THR A 1 271 ? 76.84900 27.38000 66.36600 1.000 80.23000 270 THR A O 1
ATOM 2126 N N . SER A 1 272 ? 75.79600 28.98500 67.54000 1.000 84.93000 271 SER A N 1
ATOM 2127 C CA . SER A 1 272 ? 74.51300 28.29200 67.54900 1.000 81.06000 271 SER A CA 1
ATOM 2128 C C . SER A 1 272 ? 73.82900 28.38900 66.19000 1.000 80.72000 271 SER A C 1
ATOM 2129 O O . SER A 1 272 ? 72.87900 27.65900 65.90900 1.000 79.18000 271 SER A O 1
ATOM 2132 N N . GLU A 1 273 ? 74.31800 29.29600 65.35100 1.000 81.64000 272 GLU A N 1
ATOM 2133 C CA . GLU A 1 273 ? 73.75900 29.49100 64.02600 1.000 80.84000 272 GLU A CA 1
ATOM 2134 C C . GLU A 1 273 ? 74.37400 28.56500 62.99100 1.000 79.32000 272 GLU A C 1
ATOM 2135 O O . GLU A 1 273 ? 73.94700 28.58900 61.82900 1.000 74.43000 272 GLU A O 1
ATOM 2141 N N . LEU A 1 274 ? 75.36200 27.76100 63.38000 1.000 78.11000 273 LEU A N 1
ATOM 2142 C CA . LEU A 1 274 ? 76.14700 27.01300 62.40700 1.000 76.00000 273 LEU A CA 1
ATOM 2143 C C . LEU A 1 274 ? 75.26800 26.00800 61.67600 1.000 72.71000 273 LEU A C 1
ATOM 2144 O O . LEU A 1 274 ? 74.62700 25.15900 62.30200 1.000 70.71000 273 LEU A O 1
ATOM 2149 N N . ARG A 1 275 ? 75.23800 26.11500 60.35300 1.000 72.79000 274 ARG A N 1
ATOM 2150 C CA . ARG A 1 275 ? 74.49300 25.20600 59.49900 1.000 71.27000 274 ARG A CA 1
ATOM 2151 C C . ARG A 1 275 ? 75.43800 24.14400 58.94800 1.000 67.98000 274 ARG A C 1
ATOM 2152 O O . ARG A 1 275 ? 76.63600 24.38300 58.78800 1.000 68.15000 274 ARG A O 1
ATOM 2160 N N . LEU A 1 276 ? 74.89300 22.94900 58.69400 1.000 68.21000 275 LEU A N 1
ATOM 2161 C CA . LEU A 1 276 ? 75.69200 21.88900 58.08200 1.000 64.20000 275 LEU A CA 1
ATOM 2162 C C . LEU A 1 276 ? 76.32700 22.36300 56.78200 1.000 66.98000 275 LEU A C 1
ATOM 2163 O O . LEU A 1 276 ? 77.48600 22.04400 56.49700 1.000 68.60000 275 LEU A O 1
ATOM 2168 N N . LYS A 1 277 ? 75.58300 23.12600 55.97800 1.000 66.22000 276 LYS A N 1
ATOM 2169 C CA . LYS A 1 277 ? 76.16200 23.63800 54.74000 1.000 69.61000 276 LYS A CA 1
ATOM 2170 C C . LYS A 1 277 ? 77.30400 24.60900 55.02100 1.000 71.74000 276 LYS A C 1
ATOM 2171 O O . LYS A 1 277 ? 78.25000 24.69100 54.22700 1.000 70.44000 276 LYS A O 1
ATOM 2177 N N . ASP A 1 278 ? 77.25100 25.32400 56.15200 1.000 70.06000 277 ASP A N 1
ATOM 2178 C CA . ASP A 1 278 ? 78.33800 26.23100 56.51000 1.000 71.69000 277 ASP A CA 1
ATOM 2179 C C . ASP A 1 278 ? 79.62200 25.46500 56.78800 1.000 70.67000 277 ASP A C 1
ATOM 2180 O O . ASP A 1 278 ? 80.69800 25.84400 56.30900 1.000 73.93000 277 ASP A O 1
ATOM 2185 N N . LEU A 1 279 ? 79.52600 24.38200 57.55200 1.000 68.49000 278 LEU A N 1
ATOM 2186 C CA . LEU A 1 279 ? 80.71800 23.65200 57.95400 1.000 69.60000 278 LEU A CA 1
ATOM 2187 C C . LEU A 1 279 ? 81.17900 22.68100 56.87600 1.000 70.68000 278 LEU A C 1
ATOM 2188 O O . LEU A 1 279 ? 82.38400 22.56500 56.62400 1.000 72.53000 278 LEU A O 1
ATOM 2193 N N . LEU A 1 280 ? 80.24000 21.97600 56.22700 1.000 67.73000 279 LEU A N 1
ATOM 2194 C CA . LEU A 1 280 ? 80.60300 20.86900 55.35100 1.000 69.42000 279 LEU A CA 1
ATOM 2195 C C . LEU A 1 280 ? 79.80400 20.86500 54.05100 1.000 69.46000 279 LEU A C 1
ATOM 2196 O O . LEU A 1 280 ? 79.59700 19.80100 53.45800 1.000 67.10000 279 LEU A O 1
ATOM 2201 N N . GLY A 1 281 ? 79.36400 22.03400 53.58900 1.000 69.55000 280 GLY A N 1
ATOM 2202 C CA . GLY A 1 281 ? 78.41700 22.12100 52.49400 1.000 68.53000 280 GLY A CA 1
ATOM 2203 C C . GLY A 1 281 ? 78.81800 21.38800 51.23300 1.000 68.56000 280 GLY A C 1
ATOM 2204 O O . GLY A 1 281 ? 78.16000 20.41400 50.85000 1.000 65.86000 280 GLY A O 1
ATOM 2205 N N . ARG A 1 282 ? 79.89700 21.85100 50.59100 1.000 70.57000 281 ARG A N 1
ATOM 2206 C CA . ARG A 1 282 ? 80.35400 21.25200 49.33900 1.000 71.87000 281 ARG A CA 1
ATOM 2207 C C . ARG A 1 282 ? 80.63100 19.76400 49.50800 1.000 67.82000 281 ARG A C 1
ATOM 2208 O O . ARG A 1 282 ? 80.26600 18.95100 48.64900 1.000 65.35000 281 ARG A O 1
ATOM 2216 N N . LEU A 1 283 ? 81.28800 19.39200 50.60900 1.000 62.16000 282 LEU A N 1
ATOM 2217 C CA . LEU A 1 283 ? 81.70100 18.00600 50.80100 1.000 60.73000 282 LEU A CA 1
ATOM 2218 C C . LEU A 1 283 ? 80.49700 17.09200 50.97400 1.000 57.61000 282 LEU A C 1
ATOM 2219 O O . LEU A 1 283 ? 80.45200 15.99500 50.40900 1.000 53.85000 282 LEU A O 1
ATOM 2224 N N . PHE A 1 284 ? 79.52200 17.51000 51.78300 1.000 60.68000 283 PHE A N 1
ATOM 2225 C CA . PHE A 1 284 ? 78.45400 16.58600 52.14800 1.000 57.75000 283 PHE A CA 1
ATOM 2226 C C . PHE A 1 284 ? 77.48600 16.38200 50.98800 1.000 53.87000 283 PHE A C 1
ATOM 2227 O O . PHE A 1 284 ? 77.24800 15.24700 50.55800 1.000 51.41000 283 PHE A O 1
ATOM 2235 N N . PHE A 1 285 ? 76.93400 17.47300 50.45800 1.000 56.52000 284 PHE A N 1
ATOM 2236 C CA . PHE A 1 285 ? 75.97900 17.38200 49.36100 1.000 55.98000 284 PHE A CA 1
ATOM 2237 C C . PHE A 1 285 ? 76.64100 17.10400 48.02100 1.000 55.72000 284 PHE A C 1
ATOM 2238 O O . PHE A 1 285 ? 75.94100 16.76700 47.05800 1.000 56.29000 284 PHE A O 1
ATOM 2246 N N . GLY A 1 286 ? 77.96100 17.21500 47.93800 1.000 53.39000 285 GLY A N 1
ATOM 2247 C CA . GLY A 1 286 ? 78.65500 16.74600 46.76200 1.000 56.18000 285 GLY A CA 1
ATOM 2248 C C . GLY A 1 286 ? 78.86200 15.25400 46.70300 1.000 52.33000 285 GLY A C 1
ATOM 2249 O O . GLY A 1 286 ? 79.30600 14.74300 45.67100 1.000 52.14000 285 GLY A O 1
ATOM 2250 N N . SER A 1 287 ? 78.53100 14.53300 47.77100 1.000 50.81000 286 SER A N 1
ATOM 2251 C CA . SER A 1 287 ? 78.89600 13.12900 47.8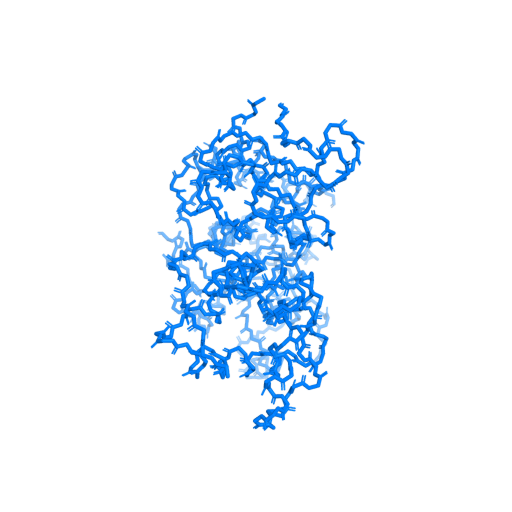7500 1.000 47.12000 286 SER A CA 1
ATOM 2252 C C . SER A 1 287 ? 77.71100 12.18200 47.96200 1.000 41.06000 286 SER A C 1
ATOM 2253 O O . SER A 1 287 ? 77.92800 10.97000 48.00800 1.000 43.90000 286 SER A O 1
ATOM 2256 N N . ILE A 1 288 ? 76.47500 12.68500 47.97100 1.000 43.62000 287 ILE A N 1
ATOM 2257 C CA . ILE A 1 288 ? 75.32100 11.85900 48.34700 1.000 46.56000 287 ILE A CA 1
ATOM 2258 C C . ILE A 1 288 ? 75.08100 10.75500 47.32200 1.000 47.08000 287 ILE A C 1
ATOM 2259 O O . ILE A 1 288 ? 74.85300 9.59200 47.67700 1.000 44.18000 287 ILE A O 1
ATOM 2264 N N . ARG A 1 289 ? 75.10100 11.10900 46.03900 1.000 43.55000 288 ARG A N 1
ATOM 2265 C CA . ARG A 1 289 ? 74.71800 10.21400 44.95300 1.000 43.71000 288 ARG A CA 1
ATOM 2266 C C . ARG A 1 289 ? 75.90200 10.09200 43.99900 1.000 41.80000 288 ARG A C 1
ATOM 2267 O O . ARG A 1 289 ? 76.13900 10.98500 43.18900 1.000 43.33000 288 ARG A O 1
ATOM 2275 N N . LEU A 1 290 ? 76.66300 9.00000 44.07100 1.000 42.49000 289 LEU A N 1
ATOM 2276 C CA . LEU A 1 290 ? 77.82800 8.83400 43.19200 1.000 45.49000 289 LEU A CA 1
ATOM 2277 C C . LEU A 1 290 ? 77.85100 7.47300 42.48900 1.000 40.82000 289 LEU A C 1
ATOM 2278 O O . LEU A 1 290 ? 78.89500 6.83200 42.39200 1.000 44.34000 289 LEU A O 1
ATOM 2283 N N . PRO A 1 291 ? 76.71800 7.02700 41.90600 1.000 40.75000 290 PRO A N 1
ATOM 2284 C CA . PRO A 1 291 ? 75.42400 7.67700 41.67700 1.000 39.26000 290 PRO A CA 1
ATOM 2285 C C . PRO A 1 291 ? 74.31500 7.44800 42.73500 1.000 38.53000 290 PRO A C 1
ATOM 2286 O O . PRO A 1 291 ? 73.29300 8.14700 42.64400 1.000 39.34000 290 PRO A O 1
ATOM 2290 N N . GLU A 1 292 ? 74.47700 6.55200 43.71600 1.000 40.43000 291 GLU A N 1
ATOM 2291 C CA . GLU A 1 292 ? 73.44500 6.39900 44.75900 1.000 40.45000 291 GLU A CA 1
ATOM 2292 C C . GLU A 1 292 ? 74.08400 6.36900 46.15200 1.000 41.54000 291 GLU A C 1
ATOM 2293 O O . GLU A 1 292 ? 75.29900 6.44800 46.30100 1.000 40.56000 291 GLU A O 1
ATOM 2299 N N . ARG A 1 293 ? 73.24300 6.22500 47.18200 1.000 42.07000 292 ARG A N 1
ATOM 2300 C CA . ARG A 1 293 ? 73.67600 6.22200 48.57900 1.000 40.46000 292 ARG A CA 1
ATOM 2301 C C . ARG A 1 293 ? 74.02600 4.83200 49.07800 1.000 44.99000 292 ARG A C 1
ATOM 2302 O O . ARG A 1 293 ? 73.94600 4.58000 50.28900 1.000 44.07000 292 ARG A O 1
ATOM 2310 N N . ASN A 1 294 ? 74.34300 3.90500 48.17800 1.000 44.33000 293 ASN A N 1
ATOM 2311 C CA . ASN A 1 294 ? 74.81600 2.58800 48.58700 1.000 42.04000 293 ASN A CA 1
ATOM 2312 C C . ASN A 1 294 ? 76.16700 2.75200 49.27100 1.000 43.72000 293 ASN A C 1
ATOM 2313 O O . ASN A 1 294 ? 77.17300 3.04900 48.62300 1.000 42.09000 293 ASN A O 1
ATOM 2318 N N . LEU A 1 295 ? 76.20500 2.55900 50.59500 1.000 40.98000 294 LEU A N 1
ATOM 2319 C CA . LEU A 1 295 ? 77.41500 2.85900 51.34000 1.000 40.56000 294 LEU A CA 1
ATOM 2320 C C . LEU A 1 295 ? 78.48700 1.77900 51.19900 1.000 40.60000 294 LEU A C 1
ATOM 2321 O O . LEU A 1 295 ? 79.63000 1.99400 51.63200 1.000 40.72000 294 LEU A O 1
ATOM 2326 N N . GLN A 1 296 ? 78.14100 0.60500 50.66800 1.000 41.72000 295 GLN A N 1
ATOM 2327 C CA . GLN A 1 296 ? 79.17000 -0.35800 50.29200 1.000 41.79000 295 GLN A CA 1
ATOM 2328 C C . GLN A 1 296 ? 80.03500 0.17700 49.15600 1.000 46.58000 295 GLN A C 1
ATOM 2329 O O . GLN A 1 296 ? 81.23500 -0.12000 49.10200 1.000 40.34000 295 GLN A O 1
ATOM 2335 N N . HIS A 1 297 ? 79.42800 0.93700 48.23200 1.000 44.26000 296 HIS A N 1
ATOM 2336 C CA . HIS A 1 297 ? 80.04300 1.39400 46.98200 1.000 42.31000 296 HIS A CA 1
ATOM 2337 C C . HIS A 1 297 ? 80.36800 2.87600 46.97700 1.000 40.84000 296 HIS A C 1
ATOM 2338 O O . HIS A 1 297 ? 81.37600 3.27500 46.39000 1.000 43.09000 296 HIS A O 1
ATOM 2345 N N . ASN A 1 298 ? 79.52900 3.70800 47.60500 1.000 43.36000 297 ASN A N 1
ATOM 2346 C CA . ASN A 1 298 ? 79.77300 5.14300 47.74100 1.000 42.11000 297 ASN A CA 1
ATOM 2347 C C . ASN A 1 298 ? 80.66000 5.33100 48.96900 1.000 46.11000 297 ASN A C 1
ATOM 2348 O O . ASN A 1 298 ? 80.19300 5.58800 50.08600 1.000 44.56000 297 ASN A O 1
ATOM 2353 N N . ILE A 1 299 ? 81.96900 5.17100 48.76300 1.000 44.89000 298 ILE A N 1
ATOM 2354 C CA . ILE A 1 299 ? 82.90400 5.19900 49.88400 1.000 45.58000 298 ILE A CA 1
ATOM 2355 C C . ILE A 1 299 ? 83.15400 6.61100 50.38100 1.000 48.63000 298 ILE A C 1
ATOM 2356 O O . ILE A 1 299 ? 83.58100 6.78600 51.53700 1.000 50.78000 298 ILE A O 1
ATOM 2361 N N . ILE A 1 300 ? 82.88300 7.61400 49.55000 1.000 45.26000 299 ILE A N 1
ATOM 2362 C CA . ILE A 1 300 ? 82.97500 9.00500 49.97200 1.000 46.15000 299 ILE A CA 1
ATOM 2363 C C . ILE A 1 300 ? 81.89900 9.31200 51.00200 1.000 48.77000 299 ILE A C 1
ATOM 2364 O O . ILE A 1 300 ? 82.19300 9.80900 52.09200 1.000 48.09000 299 ILE A O 1
ATOM 2369 N N . LEU A 1 301 ? 80.63500 9.03200 50.66500 1.000 44.16000 300 LEU A N 1
ATOM 2370 C CA . LEU A 1 301 ? 79.55500 9.23900 51.61800 1.000 47.27000 300 LEU A CA 1
ATOM 2371 C C . LEU A 1 301 ? 79.72700 8.34400 52.84000 1.000 48.51000 300 LEU A C 1
ATOM 2372 O O . LEU A 1 301 ? 79.55400 8.79500 53.97900 1.000 47.46000 300 LEU A O 1
ATOM 2377 N N . GLY A 1 302 ? 80.10200 7.08000 52.61700 1.000 46.10000 301 GLY A N 1
ATOM 2378 C CA . GLY A 1 302 ? 80.29000 6.15300 53.71800 1.000 47.11000 301 GLY A CA 1
ATOM 2379 C C . GLY A 1 302 ? 81.34700 6.61500 54.70400 1.000 50.16000 301 GLY A C 1
ATOM 2380 O O . GLY A 1 302 ? 81.13000 6.59000 55.91700 1.000 46.26000 301 GLY A O 1
ATOM 2381 N N . GLU A 1 303 ? 82.50500 7.05600 54.19700 1.000 47.88000 302 GLU A N 1
ATOM 2382 C CA . GLU A 1 303 ? 83.54800 7.57700 55.07900 1.000 51.32000 302 GLU A CA 1
ATOM 2383 C C . GLU A 1 303 ? 83.10700 8.85700 55.77400 1.000 51.48000 302 GLU A C 1
ATOM 2384 O O . GLU A 1 303 ? 83.46100 9.09700 56.93800 1.000 50.63000 302 GLU A O 1
ATOM 2390 N N . LEU A 1 304 ? 82.37100 9.71200 55.06100 1.000 48.97000 303 LEU A N 1
ATOM 2391 C CA . LEU A 1 304 ? 81.90900 10.96200 55.65100 1.000 49.75000 303 LEU A CA 1
ATOM 2392 C C . LEU A 1 304 ? 80.91700 10.70100 56.77800 1.000 50.36000 303 LEU A C 1
ATOM 2393 O O . LEU A 1 304 ? 80.98500 11.34300 57.83600 1.000 49.00000 303 LEU A O 1
ATOM 2398 N N . LEU A 1 305 ? 79.99100 9.75800 56.57400 1.000 46.34000 304 LEU A N 1
ATOM 2399 C CA . LEU A 1 305 ? 78.99900 9.48000 57.60300 1.000 46.81000 304 LEU A CA 1
ATOM 2400 C C . LEU A 1 305 ? 79.64900 8.81000 58.80600 1.000 48.31000 304 LEU A C 1
ATOM 2401 O O . LEU A 1 305 ? 79.31300 9.13200 59.94400 1.000 49.85000 304 LEU A O 1
ATOM 2406 N N . CYS A 1 306 ? 80.59500 7.89900 58.55800 1.000 48.22000 305 CYS A N 1
ATOM 2407 C CA . CYS A 1 306 ? 81.39500 7.29900 59.61900 1.000 52.70000 305 CYS A CA 1
ATOM 2408 C C . CYS A 1 306 ? 82.10100 8.36200 60.45300 1.000 52.68000 305 CYS A C 1
ATOM 2409 O O . CYS A 1 306 ? 82.04300 8.34600 61.69400 1.000 49.20000 305 CYS A O 1
ATOM 2412 N N . TYR A 1 307 ? 82.79500 9.28200 59.78100 1.000 49.59000 306 TYR A N 1
ATOM 2413 C CA . TYR A 1 307 ? 83.50200 10.34800 60.47800 1.000 53.59000 306 TYR A CA 1
ATOM 2414 C C . TYR A 1 307 ? 82.53600 11.19500 61.29500 1.000 55.29000 306 TYR A C 1
ATOM 2415 O O . TYR A 1 307 ? 82.83500 11.56800 62.44000 1.000 50.99000 306 TYR A O 1
ATOM 2424 N N . LEU A 1 308 ? 81.35500 11.48100 60.73400 1.000 48.30000 307 LEU A N 1
ATOM 2425 C CA . LEU A 1 308 ? 80.38000 12.31300 61.43400 1.000 54.39000 307 LEU A CA 1
ATOM 2426 C C . LEU A 1 308 ? 79.71200 11.56300 62.59300 1.000 54.82000 307 LEU A C 1
ATOM 2427 O O . LEU A 1 308 ? 79.45600 12.15400 63.65400 1.000 52.24000 307 LEU A O 1
ATOM 2432 N N . GLU A 1 309 ? 79.41300 10.26800 62.40800 1.000 49.61000 308 GLU A N 1
ATOM 2433 C CA . GLU A 1 309 ? 78.81700 9.48900 63.49300 1.000 50.49000 308 GLU A CA 1
ATOM 2434 C C . GLU A 1 309 ? 79.72700 9.47300 64.70700 1.000 55.70000 308 GLU A C 1
ATOM 2435 O O . GLU A 1 309 ? 79.25700 9.50000 65.85000 1.000 51.07000 308 GLU A O 1
ATOM 2441 N N . ASN A 1 310 ? 81.03200 9.40800 64.48000 1.000 54.78000 309 ASN A N 1
ATOM 2442 C CA . ASN A 1 310 ? 81.94900 9.27000 65.60100 1.000 58.61000 309 ASN A CA 1
ATOM 2443 C C . ASN A 1 310 ? 82.25900 10.60700 66.26000 1.000 55.93000 309 ASN A C 1
ATOM 2444 O O . ASN A 1 310 ? 82.58100 10.63800 67.45100 1.000 64.90000 309 ASN A O 1
ATOM 2449 N N . ARG A 1 311 ? 82.14000 11.70800 65.52500 1.000 57.04000 310 ARG A N 1
ATOM 2450 C CA . ARG A 1 311 ? 82.31800 13.04500 66.06100 1.000 59.89000 310 ARG A CA 1
ATOM 2451 C C . ARG A 1 311 ? 80.99000 13.68800 66.47600 1.000 58.48000 310 ARG A C 1
ATOM 2452 O O . ARG A 1 311 ? 80.96600 14.87700 66.80500 1.000 62.66000 310 ARG A O 1
ATOM 2460 N N . LEU A 1 312 ? 79.89900 12.91400 66.51700 1.000 53.44000 311 LEU A N 1
ATOM 2461 C CA . LEU A 1 312 ? 78.55400 13.46300 66.70200 1.000 53.98000 311 LEU A CA 1
ATOM 2462 C C . LEU A 1 312 ? 78.46400 14.42200 67.88900 1.000 59.80000 311 LEU A C 1
ATOM 2463 O O . LEU A 1 312 ? 78.07700 15.58500 67.74100 1.000 59.88000 311 LEU A O 1
ATOM 2468 N N . TRP A 1 313 ? 78.78000 13.94700 69.08700 1.000 57.95000 312 TRP A N 1
ATOM 2469 C CA . TRP A 1 313 ? 78.53000 14.74800 70.27900 1.000 62.25000 312 TRP A CA 1
ATOM 2470 C C . TRP A 1 313 ? 79.79900 15.30900 70.90700 1.000 65.70000 312 TRP A C 1
ATOM 2471 O O . TRP A 1 313 ? 79.73200 15.89400 71.99300 1.000 67.26000 312 TRP A O 1
ATOM 2482 N N . GLN A 1 314 ? 80.94900 15.14700 70.26000 1.000 61.31000 313 GLN A N 1
ATOM 2483 C CA . GLN A 1 314 ? 82.17600 15.74900 70.75900 1.000 66.55000 313 GLN A CA 1
ATOM 2484 C C . GLN A 1 314 ? 82.05600 17.27000 70.76200 1.000 64.69000 313 GLN A C 1
ATOM 2485 O O . GLN A 1 314 ? 81.26900 17.85300 70.01200 1.000 64.60000 313 GLN A O 1
ATOM 2491 N N . ASP A 1 315 ? 82.84300 17.92100 71.62100 1.000 69.42000 314 ASP A N 1
ATOM 2492 C CA . ASP A 1 315 ? 82.91900 19.38500 71.63200 1.000 67.82000 314 ASP A CA 1
ATOM 2493 C C . ASP A 1 315 ? 81.53800 20.00700 71.86700 1.000 65.56000 314 ASP A C 1
ATOM 2494 O O . ASP A 1 315 ? 81.10500 20.91200 71.15300 1.000 62.65000 314 ASP A O 1
ATOM 2499 N N . LYS A 1 316 ? 80.84100 19.50000 72.88900 1.000 67.65000 315 LYS A N 1
ATOM 2500 C CA . LYS A 1 316 ? 79.49900 19.97100 73.24400 1.000 67.61000 315 LYS A CA 1
ATOM 2501 C C . LYS A 1 316 ? 78.51800 19.81400 72.08400 1.000 66.32000 315 LYS A C 1
ATOM 2502 O O . LYS A 1 316 ? 77.58400 20.60400 71.93600 1.000 66.47000 315 LYS A O 1
ATOM 2508 N N . GLY A 1 317 ? 78.72700 18.79400 71.25200 1.000 62.72000 316 GLY A N 1
ATOM 2509 C CA . GLY A 1 317 ? 77.79700 18.49100 70.18000 1.000 65.81000 316 GLY A CA 1
ATOM 2510 C C . GLY A 1 317 ? 77.91000 19.35700 68.94600 1.000 61.02000 316 GLY A C 1
ATOM 2511 O O . GLY A 1 317 ? 76.89500 19.62400 68.29400 1.000 58.48000 316 GLY A O 1
ATOM 2512 N N . LEU A 1 318 ? 79.11700 19.81600 68.60800 1.000 60.67000 317 LEU A N 1
ATOM 2513 C CA . LEU A 1 318 ? 79.27600 20.69800 67.46200 1.000 60.07000 317 LEU A CA 1
ATOM 2514 C C . LEU A 1 318 ? 78.68200 20.08100 66.19800 1.000 59.53000 317 LEU A C 1
ATOM 2515 O O . LEU A 1 318 ? 78.00800 20.77100 65.42400 1.000 59.06000 317 LEU A O 1
ATOM 2520 N N . ILE A 1 319 ? 78.90100 18.78100 65.98100 1.000 56.30000 318 ILE A N 1
ATOM 2521 C CA . ILE A 1 319 ? 78.39600 18.15000 64.75500 1.000 60.08000 318 ILE A CA 1
ATOM 2522 C C . ILE A 1 319 ? 76.88900 17.94900 64.85200 1.000 58.12000 318 ILE A C 1
ATOM 2523 O O . ILE A 1 319 ? 76.14200 18.25700 63.91600 1.000 59.38000 318 ILE A O 1
ATOM 2528 N N . ALA A 1 320 ? 76.42400 17.46800 66.00900 1.000 56.08000 319 ALA A N 1
ATOM 2529 C CA . ALA A 1 320 ? 75.02800 17.07800 66.17600 1.000 56.38000 319 ALA A CA 1
ATOM 2530 C C . ALA A 1 320 ? 74.08100 18.26500 66.09200 1.000 58.16000 319 ALA A C 1
ATOM 2531 O O . ALA A 1 320 ? 72.93600 18.11100 65.64700 1.000 60.53000 319 ALA A O 1
ATOM 2533 N N . ASN A 1 321 ? 74.53000 19.44900 66.49700 1.000 55.66000 320 ASN A N 1
ATOM 2534 C CA . ASN A 1 321 ? 73.66100 20.61900 66.50100 1.000 59.74000 320 ASN A CA 1
ATOM 2535 C C . ASN A 1 321 ? 73.65300 21.38900 65.18400 1.000 57.26000 320 ASN A C 1
ATOM 2536 O O . ASN A 1 321 ? 72.84200 22.30700 65.03400 1.000 60.50000 320 ASN A O 1
ATOM 2541 N N . LEU A 1 322 ? 74.51000 21.04100 64.22700 1.000 61.58000 321 LEU A N 1
ATOM 2542 C CA . LEU A 1 322 ? 74.51600 21.72700 62.93400 1.000 61.05000 321 LEU A CA 1
ATOM 2543 C C . LEU A 1 322 ? 73.12900 21.71300 62.29100 1.000 62.93000 321 LEU A C 1
ATOM 2544 O O . LEU A 1 322 ? 72.45100 20.68300 62.27000 1.000 63.86000 321 LEU A O 1
ATOM 2549 N N . LYS A 1 323 ? 72.71600 22.86100 61.74800 1.000 63.81000 322 LYS A N 1
ATOM 2550 C CA . LYS A 1 323 ? 71.32900 23.08400 61.34500 1.000 65.80000 322 LYS A CA 1
ATOM 2551 C C . LYS A 1 323 ? 71.07700 22.70700 59.87900 1.000 66.49000 322 LYS A C 1
ATOM 2552 O O . LYS A 1 323 ? 71.97200 22.76900 59.03300 1.000 63.64000 322 LYS A O 1
ATOM 2558 N N . MET A 1 324 ? 69.83600 22.30200 59.59200 1.000 67.28000 323 MET A N 1
ATOM 2559 C CA . MET A 1 324 ? 69.47000 21.76100 58.29000 1.000 66.30000 323 MET A CA 1
ATOM 2560 C C . MET A 1 3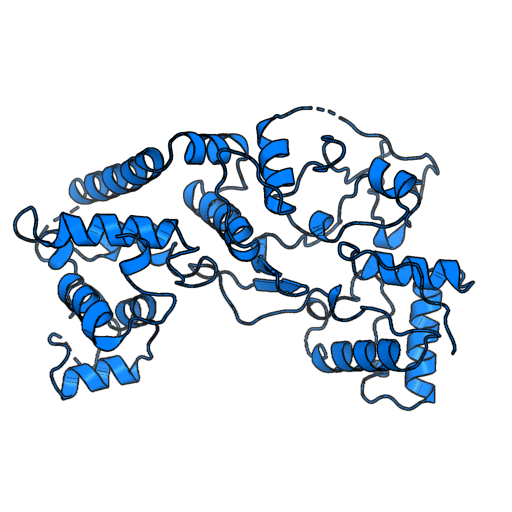24 ? 68.06100 22.20100 57.89800 1.000 66.44000 323 MET A C 1
ATOM 2561 O O . MET A 1 324 ? 67.21100 22.47900 58.74700 1.000 65.60000 323 MET A O 1
ATOM 2566 N N . ASN A 1 325 ? 67.83400 22.24200 56.58200 1.000 67.44000 324 ASN A N 1
ATOM 2567 C CA . ASN A 1 325 ? 66.55000 22.44200 55.91300 1.000 66.43000 324 ASN A CA 1
ATOM 2568 C C . ASN A 1 325 ? 65.73100 21.16100 55.86000 1.000 65.69000 324 ASN A C 1
ATOM 2569 O O . ASN A 1 325 ? 66.26400 20.04900 55.94400 1.000 61.31000 324 ASN A O 1
ATOM 2574 N N . ALA A 1 326 ? 64.42200 21.33200 55.63300 1.000 66.42000 325 ALA A N 1
ATOM 2575 C CA . ALA A 1 326 ? 63.61900 20.22600 55.12200 1.000 61.29000 325 ALA A CA 1
ATOM 2576 C C . ALA A 1 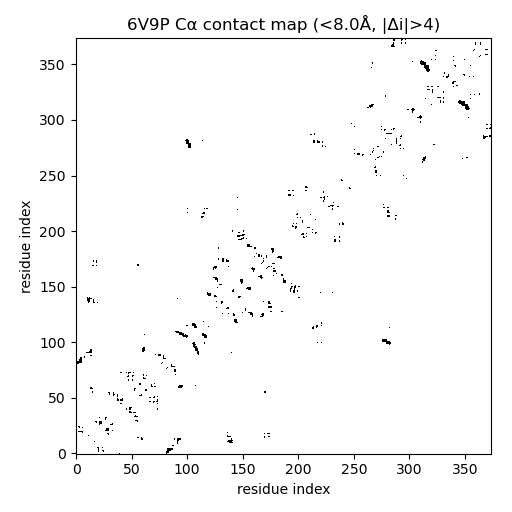326 ? 64.16900 19.74900 53.78900 1.000 60.76000 325 ALA A C 1
ATOM 2577 O O . ALA A 1 326 ? 64.28000 18.54200 53.55400 1.000 60.16000 325 ALA A O 1
ATOM 2579 N N . LEU A 1 327 ? 64.53100 20.69100 52.91200 1.000 62.07000 326 LEU A N 1
ATOM 2580 C CA . LEU A 1 327 ? 65.12300 20.34700 51.62600 1.000 59.65000 326 LEU A CA 1
ATOM 2581 C C . LEU A 1 327 ? 66.35600 19.48000 51.80500 1.000 58.88000 326 LEU A C 1
ATOM 2582 O O . LEU A 1 327 ? 66.51400 18.45200 51.13200 1.000 55.27000 326 LEU A O 1
ATOM 2587 N N . GLU A 1 328 ? 67.25300 19.88400 52.70500 1.000 57.16000 327 GLU A N 1
ATOM 2588 C CA . GLU A 1 328 ? 68.46700 19.10200 52.88500 1.000 59.69000 327 GLU A CA 1
ATOM 2589 C C . GLU A 1 328 ? 68.18200 17.76400 53.55900 1.000 53.15000 327 GLU A C 1
ATOM 2590 O O . GLU A 1 328 ? 68.83700 16.76700 53.23200 1.000 52.14000 327 GLU A O 1
ATOM 2596 N N . ALA A 1 329 ? 67.19500 17.70000 54.45700 1.000 52.33000 328 ALA A N 1
ATOM 2597 C CA . ALA A 1 329 ? 66.86700 16.41800 55.07200 1.000 49.81000 328 ALA A CA 1
ATOM 2598 C C . ALA A 1 329 ? 66.33500 15.42500 54.04100 1.000 55.91000 328 ALA A C 1
ATOM 2599 O O . ALA A 1 329 ? 66.66200 14.23600 54.12700 1.000 52.25000 328 ALA A O 1
ATOM 2601 N N . THR A 1 330 ? 65.57300 15.89100 53.02700 1.000 50.34000 329 THR A N 1
ATOM 2602 C CA . THR A 1 330 ? 65.09800 14.98000 51.99200 1.000 52.76000 329 THR A CA 1
ATOM 2603 C C . THR A 1 330 ? 66.25700 14.38900 51.19900 1.000 49.26000 329 THR A C 1
ATOM 2604 O O . THR A 1 330 ? 66.18300 13.23500 50.78200 1.000 50.61000 329 THR A O 1
ATOM 2608 N N . VAL A 1 331 ? 67.32400 15.15400 50.97500 1.000 49.50000 330 VAL A N 1
ATOM 2609 C CA . VAL A 1 331 ? 68.43300 14.64900 50.16700 1.000 56.11000 330 VAL A CA 1
ATOM 2610 C C . VAL A 1 331 ? 69.28000 13.67200 50.97800 1.000 51.89000 330 VAL A C 1
ATOM 2611 O O . VAL A 1 331 ? 69.83700 12.70100 50.43800 1.000 52.80000 330 VAL A O 1
ATOM 2615 N N . MET A 1 332 ? 69.39700 13.93400 52.27400 1.000 49.56000 331 MET A N 1
ATOM 2616 C CA . MET A 1 332 ? 70.05400 13.00600 53.18800 1.000 53.52000 331 MET A CA 1
ATOM 2617 C C . MET A 1 332 ? 69.28300 11.69200 53.28500 1.000 48.79000 331 MET A C 1
ATOM 2618 O O . MET A 1 332 ? 69.82900 10.61700 53.01700 1.000 53.20000 331 MET A O 1
ATOM 2623 N N . LEU A 1 333 ? 68.00100 11.76600 53.64500 1.000 50.45000 332 LEU A N 1
ATOM 2624 C CA . LEU A 1 333 ? 67.19800 10.57200 53.91400 1.000 49.95000 332 LEU A CA 1
ATOM 2625 C C . LEU A 1 333 ? 66.70000 9.86000 52.65600 1.000 48.34000 332 LEU A C 1
ATOM 2626 O O . LEU A 1 333 ? 66.30500 8.68900 52.73800 1.000 46.26000 332 LEU A O 1
ATOM 2631 N N . ASN A 1 334 ? 66.70200 10.52300 51.50300 1.000 47.32000 333 ASN A N 1
ATOM 2632 C CA . ASN A 1 334 ? 66.03400 10.00400 50.30500 1.000 47.98000 333 ASN A CA 1
ATOM 2633 C C . ASN A 1 334 ? 64.54700 9.76800 50.57600 1.000 46.94000 333 ASN A C 1
ATOM 2634 O O . ASN A 1 334 ? 64.01500 8.67700 50.37500 1.000 48.93000 333 ASN A O 1
ATOM 2639 N N . CYS A 1 335 ? 63.88300 10.81500 51.05100 1.000 47.47000 334 CYS A N 1
ATOM 2640 C CA . CYS A 1 335 ? 62.43800 10.82200 51.23000 1.000 51.16000 334 CYS A CA 1
ATOM 2641 C C . CYS A 1 335 ? 61.85100 12.04700 50.53300 1.000 53.91000 334 CYS A C 1
ATOM 2642 O O . CYS A 1 335 ? 62.57000 12.88200 49.97600 1.000 55.85000 334 CYS A O 1
ATOM 2645 N N . SER A 1 336 ? 60.53000 12.15900 50.57400 1.000 54.53000 335 SER A N 1
ATOM 2646 C CA . SER A 1 336 ? 59.84200 13.27900 49.95400 1.000 56.80000 335 SER A CA 1
ATOM 2647 C C . SER A 1 336 ? 59.60100 14.39500 50.96800 1.000 58.66000 335 SER A C 1
ATOM 2648 O O . SER A 1 336 ? 59.71600 14.20700 52.18300 1.000 57.94000 335 SER A O 1
ATOM 2651 N N . LEU A 1 337 ? 59.23800 15.57400 50.45400 1.000 56.01000 336 LEU A N 1
ATOM 2652 C CA . LEU A 1 337 ? 58.94200 16.69600 51.34400 1.000 59.89000 336 LEU A CA 1
ATOM 2653 C C . LEU A 1 337 ? 57.68700 16.45600 52.17200 1.000 62.05000 336 LEU A C 1
ATOM 2654 O O . LEU A 1 337 ? 57.60600 16.91700 53.31500 1.000 65.46000 336 LEU A O 1
ATOM 2659 N N . ASP A 1 338 ? 56.69600 15.75600 51.62200 1.000 62.32000 337 ASP A N 1
ATOM 2660 C CA . ASP A 1 338 ? 55.49500 15.46600 52.39700 1.000 64.10000 337 ASP A CA 1
ATOM 2661 C C . ASP A 1 338 ? 55.83100 14.65800 53.63500 1.000 62.59000 337 ASP A C 1
ATOM 2662 O O . ASP A 1 338 ? 55.24800 14.87000 54.70600 1.000 65.76000 337 ASP A O 1
ATOM 2667 N N . GLN A 1 339 ? 56.78300 13.73200 53.51200 1.000 61.78000 338 GLN A N 1
ATOM 2668 C CA . GLN A 1 339 ? 57.12400 12.89000 54.65000 1.000 63.33000 338 GLN A CA 1
ATOM 2669 C C . GLN A 1 339 ? 57.79600 13.69500 55.75200 1.000 62.13000 338 GLN A C 1
ATOM 2670 O O . GLN A 1 339 ? 57.58700 13.41000 56.93300 1.000 66.78000 338 GLN A O 1
ATOM 2676 N N . ILE A 1 340 ? 58.58100 14.71300 55.39200 1.000 64.91000 339 ILE A N 1
ATOM 2677 C CA . ILE A 1 340 ? 59.13500 15.61700 56.39800 1.000 63.75000 339 ILE A CA 1
ATO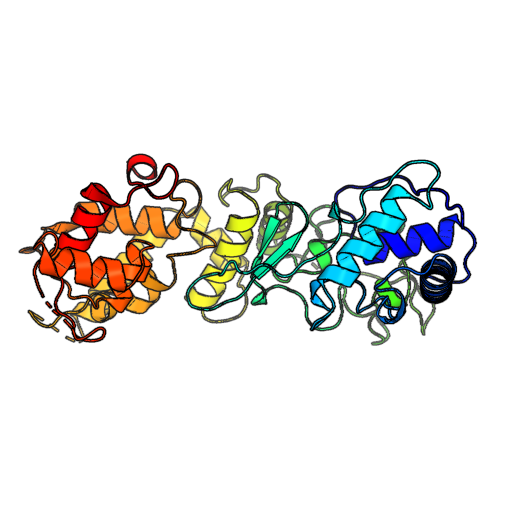M 2678 C C . ILE A 1 340 ? 58.00900 16.26500 57.19600 1.000 66.20000 339 ILE A C 1
ATOM 2679 O O . ILE A 1 340 ? 57.96500 16.17700 58.42900 1.000 67.45000 339 ILE A O 1
ATOM 2684 N N . ALA A 1 341 ? 57.07600 16.91600 56.49400 1.000 67.11000 340 ALA A N 1
ATOM 2685 C CA . ALA A 1 341 ? 55.94700 17.56300 57.15700 1.000 66.95000 340 ALA A CA 1
ATOM 2686 C C . ALA A 1 341 ? 55.09900 16.54700 57.90900 1.000 69.54000 340 ALA A C 1
ATOM 2687 O O . ALA A 1 341 ? 54.58300 16.83700 58.99400 1.000 72.65000 340 ALA A O 1
ATOM 2689 N N . SER A 1 342 ? 54.96400 15.34200 57.35500 1.000 69.62000 341 SER A N 1
ATOM 2690 C CA . SER A 1 342 ? 54.20400 14.29200 58.02000 1.000 67.72000 341 SER A CA 1
ATOM 2691 C C . SER A 1 342 ? 54.87300 13.85800 59.31800 1.000 72.71000 341 SER A C 1
ATOM 2692 O O . SER A 1 342 ? 54.19000 13.52700 60.29300 1.000 67.87000 341 SER A O 1
ATOM 2695 N N . MET A 1 343 ? 56.20900 13.83900 59.34900 1.000 70.90000 342 MET A N 1
ATOM 2696 C CA . MET A 1 343 ? 56.90100 13.48900 60.58400 1.000 71.32000 342 MET A CA 1
ATOM 2697 C C . MET A 1 343 ? 56.89100 14.64400 61.58500 1.000 71.67000 342 MET A C 1
ATOM 2698 O O . MET A 1 343 ? 56.85600 14.40600 62.80100 1.000 71.88000 342 MET A O 1
ATOM 2703 N N . VAL A 1 344 ? 56.89500 15.88900 61.09600 1.000 69.98000 343 VAL A N 1
ATOM 2704 C CA . VAL A 1 344 ? 56.75500 17.04600 61.98000 1.000 73.21000 343 VAL A CA 1
ATOM 2705 C C . VAL A 1 344 ? 55.44100 16.97100 62.74700 1.000 76.12000 343 VAL A C 1
ATOM 2706 O O . VAL A 1 344 ? 55.40400 17.15800 63.96900 1.000 77.69000 343 VAL A O 1
ATOM 2710 N N . GLU A 1 345 ? 54.34300 16.68100 62.03800 1.000 75.79000 344 GLU A N 1
ATOM 2711 C CA . GLU A 1 345 ? 53.01900 16.71900 62.65400 1.000 74.47000 344 GLU A CA 1
ATOM 2712 C C . GLU A 1 345 ? 52.87800 15.65800 63.74000 1.000 77.90000 344 GLU A C 1
ATOM 2713 O O . GLU A 1 345 ? 52.47700 15.96500 64.87100 1.000 78.90000 344 GLU A O 1
ATOM 2719 N N . GLN A 1 346 ? 53.21300 14.40100 63.42600 1.000 76.62000 345 GLN A N 1
ATOM 2720 C CA . GLN A 1 346 ? 53.11400 13.38100 64.47900 1.000 74.65000 345 GLN A CA 1
ATOM 2721 C C . GLN A 1 346 ? 54.29000 13.42400 65.45500 1.000 77.35000 345 GLN A C 1
ATOM 2722 O O . GLN A 1 346 ? 54.44800 12.52600 66.30600 1.000 77.44000 345 GLN A O 1
ATOM 2728 N N . ARG A 1 347 ? 55.10500 14.47100 65.31300 1.000 75.08000 346 ARG A N 1
ATOM 2729 C CA . ARG A 1 347 ? 56.20200 14.76100 66.23100 1.000 75.02000 346 ARG A CA 1
ATOM 2730 C C . ARG A 1 347 ? 57.20800 13.61200 66.31000 1.000 73.33000 346 ARG A C 1
ATOM 2731 O O . ARG A 1 347 ? 57.75100 13.31300 67.37500 1.000 74.48000 346 ARG A O 1
ATOM 2739 N N . ILE A 1 348 ? 57.45700 12.96000 65.16700 1.000 76.24000 347 ILE A N 1
ATOM 2740 C CA . ILE A 1 348 ? 58.63100 12.09600 65.02800 1.000 74.22000 347 ILE A CA 1
ATOM 2741 C C . ILE A 1 348 ? 59.88400 12.94800 64.85700 1.000 71.92000 347 ILE A C 1
ATOM 2742 O O . ILE A 1 348 ? 60.96900 12.59300 65.33800 1.000 73.50000 347 ILE A O 1
ATOM 2747 N N . LEU A 1 349 ? 59.76900 14.03500 64.15500 1.000 67.73000 348 LEU A N 1
ATOM 2748 C CA . LEU A 1 349 ? 60.87400 14.90000 63.95500 1.000 66.60000 348 LEU A CA 1
ATOM 2749 C C . LEU A 1 349 ? 60.49300 16.20100 64.60400 1.000 72.03000 348 LEU A C 1
ATOM 2750 O O . LEU A 1 349 ? 59.44800 16.71200 64.33200 1.000 73.87000 348 LEU A O 1
ATOM 2755 N N . LYS A 1 350 ? 61.31500 16.75800 65.47000 1.000 70.92000 349 LYS A N 1
ATOM 2756 C CA . LYS A 1 350 ? 60.93900 17.99800 66.12800 1.000 71.56000 349 LYS A CA 1
ATOM 2757 C C . LYS A 1 350 ? 61.78000 19.14100 65.70500 1.000 72.38000 349 LYS A C 1
ATOM 2758 O O . LYS A 1 350 ? 62.96800 19.05500 65.69700 1.000 74.18000 349 LYS A O 1
ATOM 2764 N N . PRO A 1 351 ? 61.16800 20.26200 65.40800 1.000 74.06000 350 PRO A N 1
ATOM 2765 C CA . PRO A 1 351 ? 61.87900 21.43600 64.93100 1.000 75.74000 350 PRO A CA 1
ATOM 2766 C C . PRO A 1 351 ? 62.33500 22.39600 65.98800 1.000 80.05000 350 PRO A C 1
ATOM 2767 O O . PRO A 1 351 ? 62.36500 21.95700 67.10800 1.000 81.83000 350 PRO A O 1
ATOM 2771 N N . LEU A 1 361 ? 54.69600 23.88300 56.24500 1.000 77.36000 360 LEU A N 1
ATOM 2772 C CA . LEU A 1 361 ? 55.77500 24.58800 56.91900 1.000 78.21000 360 LEU A CA 1
ATOM 2773 C C . LEU A 1 361 ? 56.79600 25.19500 55.94600 1.000 80.52000 360 LEU A C 1
ATOM 2774 O O . LEU A 1 361 ? 56.64500 25.11000 54.72000 1.000 78.14000 360 LEU A O 1
ATOM 2779 N N . ASP A 1 362 ? 57.83300 25.81500 56.51400 1.000 81.91000 361 ASP A N 1
ATOM 2780 C CA . ASP A 1 362 ? 58.86700 26.48800 55.73400 1.000 80.66000 361 ASP A CA 1
ATOM 2781 C C . ASP A 1 362 ? 59.93500 25.48200 55.31900 1.000 76.84000 361 ASP A C 1
ATOM 2782 O O . ASP A 1 362 ? 60.69500 24.98800 56.16000 1.000 78.57000 361 ASP A O 1
ATOM 2787 N N . VAL A 1 363 ? 59.99400 25.19300 54.01900 1.000 76.39000 362 VAL A N 1
ATOM 2788 C CA . VAL A 1 363 ? 60.93800 24.21800 53.48500 1.000 72.87000 362 VAL A CA 1
ATOM 2789 C C . VAL A 1 363 ? 62.38000 24.72500 53.49500 1.000 73.48000 362 VAL A C 1
ATOM 2790 O O . VAL A 1 363 ? 63.31600 23.91500 53.48500 1.000 71.17000 362 VAL A O 1
ATOM 2794 N N . THR A 1 364 ? 62.59400 26.03900 53.52300 1.000 77.35000 363 THR A N 1
ATOM 2795 C CA . THR A 1 364 ? 63.94200 26.59400 53.55500 1.000 76.89000 363 THR A CA 1
ATOM 2796 C C . THR A 1 364 ? 64.41800 26.94700 54.95500 1.000 74.84000 363 THR A C 1
ATOM 2797 O O . THR A 1 364 ? 65.61100 27.20200 55.13100 1.000 77.61000 363 THR A O 1
ATOM 2801 N N . ASP A 1 365 ? 63.52900 26.97400 55.94500 1.000 76.81000 364 ASP A N 1
ATOM 2802 C CA . ASP A 1 365 ? 63.91700 27.34600 57.30100 1.000 77.17000 364 ASP A CA 1
ATOM 2803 C C . ASP A 1 365 ? 64.76200 26.25000 57.94600 1.000 77.15000 364 ASP A C 1
ATOM 2804 O O . ASP A 1 365 ? 64.41200 25.06600 57.89300 1.000 75.69000 364 ASP A O 1
ATOM 2809 N N . TYR A 1 366 ? 65.86900 26.65500 58.57600 1.000 74.64000 365 TYR A N 1
ATOM 2810 C CA . TYR A 1 366 ? 66.82100 25.73100 59.19200 1.000 70.79000 365 TYR A CA 1
ATOM 2811 C C . TYR A 1 366 ? 66.32700 25.32600 60.57900 1.000 71.94000 365 TYR A C 1
ATOM 2812 O O . TYR A 1 366 ? 66.86800 25.71600 61.61600 1.000 75.23000 365 TYR A O 1
ATOM 2821 N N . LEU A 1 367 ? 65.27400 24.51200 60.58400 1.000 71.53000 366 LEU A N 1
ATOM 2822 C CA . LEU A 1 367 ? 64.63200 24.12400 61.83500 1.000 71.64000 366 LEU A CA 1
ATOM 2823 C C . LEU A 1 367 ? 65.28000 22.91300 62.49700 1.000 69.97000 366 LEU A C 1
ATOM 2824 O O . LEU A 1 367 ? 65.18900 22.75800 63.72000 1.000 72.70000 366 LEU A O 1
ATOM 2829 N N . PHE A 1 368 ? 65.94900 22.06100 61.73200 1.000 67.99000 367 PHE A N 1
ATOM 2830 C CA . PHE A 1 368 ? 66.31900 20.73500 62.19400 1.000 65.09000 367 PHE A CA 1
ATOM 2831 C C . PHE A 1 368 ? 67.81900 20.63300 62.45000 1.000 64.70000 367 PHE A C 1
ATOM 2832 O O . PHE A 1 368 ? 68.61900 21.43800 61.96400 1.000 67.89000 367 PHE A O 1
ATOM 2840 N N . HIS A 1 369 ? 68.18800 19.61700 63.22300 1.000 60.16000 368 HIS A N 1
ATOM 2841 C CA . HIS A 1 369 ? 69.56700 19.37800 63.62500 1.000 62.69000 368 HIS A CA 1
ATOM 2842 C C . HIS A 1 369 ? 70.07900 18.10300 62.97500 1.000 56.96000 368 HIS A C 1
ATOM 2843 O O . HIS A 1 369 ? 69.37100 17.09100 62.94100 1.000 55.89000 368 HIS A O 1
ATOM 2850 N N . PHE A 1 370 ? 71.32700 18.14600 62.50000 1.000 51.70000 369 PHE A N 1
ATOM 2851 C CA . PHE A 1 370 ? 71.89700 16.98400 61.82700 1.000 55.44000 369 PHE A CA 1
ATOM 2852 C C . PHE A 1 370 ? 71.84400 15.74700 62.71200 1.000 54.49000 369 PHE A C 1
ATOM 2853 O O . PHE A 1 370 ? 71.58500 14.64200 62.22200 1.000 50.82000 369 PHE A O 1
ATOM 2861 N N . GLY A 1 371 ? 72.09000 15.90500 64.01800 1.000 49.81000 370 GLY A N 1
ATOM 2862 C CA . GLY A 1 371 ? 72.00600 14.76000 64.90600 1.000 52.76000 370 GLY A CA 1
ATOM 2863 C C . GLY A 1 371 ? 70.65000 14.07600 64.86600 1.000 51.33000 370 GLY A C 1
ATOM 2864 O O . GLY A 1 371 ? 70.57100 12.84700 64.84100 1.000 51.67000 370 GLY A O 1
ATOM 2865 N N . ASP A 1 372 ? 69.56500 14.85900 64.87700 1.000 50.82000 371 ASP A N 1
ATOM 2866 C CA . ASP A 1 372 ? 68.22900 14.26500 64.79600 1.000 53.13000 371 ASP A CA 1
ATOM 2867 C C . ASP A 1 372 ? 67.99300 13.61600 63.43600 1.000 50.90000 371 ASP A C 1
ATOM 2868 O O . ASP A 1 372 ? 67.38400 12.54100 63.34200 1.000 50.31000 371 ASP A O 1
ATOM 2873 N N . ILE A 1 373 ? 68.41600 14.28400 62.36900 1.000 51.41000 372 ILE A N 1
ATOM 2874 C CA . ILE A 1 373 ? 68.23700 13.72400 61.03100 1.000 48.31000 372 ILE A CA 1
ATOM 2875 C C . ILE A 1 373 ? 69.04400 12.44400 60.88500 1.000 47.79000 372 ILE A C 1
ATOM 2876 O O . ILE A 1 373 ? 68.57200 11.45300 60.31000 1.000 48.36000 372 ILE A O 1
ATOM 2881 N N . PHE A 1 374 ? 70.26900 12.43800 61.41400 1.000 48.02000 373 PHE A N 1
ATOM 2882 C CA . PHE A 1 374 ? 71.10700 11.24100 61.35800 1.000 49.21000 373 PHE A CA 1
ATOM 2883 C C . PHE A 1 374 ? 70.44300 10.07500 62.07300 1.000 48.22000 373 PHE A C 1
ATOM 2884 O O . PHE A 1 374 ? 70.35200 8.96500 61.52700 1.000 43.48000 373 PHE A O 1
ATOM 2892 N N . CYS A 1 375 ? 69.95700 10.31700 63.30000 1.000 45.78000 374 CYS A N 1
ATOM 2893 C CA . CYS A 1 375 ? 69.31700 9.25900 64.07100 1.000 48.07000 374 CYS A CA 1
ATOM 2894 C C . CYS A 1 375 ? 68.00400 8.82900 63.43800 1.000 46.28000 374 CYS A C 1
ATOM 2895 O O . CYS A 1 375 ? 67.65900 7.64300 63.47300 1.000 47.93000 374 CYS A O 1
ATOM 2898 N N . LEU A 1 376 ? 67.25900 9.77500 62.85800 1.000 47.31000 375 LEU A N 1
ATOM 2899 C CA . LEU A 1 376 ? 66.07100 9.42000 62.08200 1.000 47.67000 375 LEU A CA 1
ATOM 2900 C C . LEU A 1 376 ? 66.41800 8.52500 60.89400 1.000 47.84000 375 LEU A C 1
ATOM 2901 O O . LEU A 1 376 ? 65.67900 7.58100 60.57600 1.000 44.11000 375 LEU A O 1
ATOM 2906 N N . TRP A 1 377 ? 67.50300 8.84100 60.18200 1.000 46.72000 376 TRP A N 1
ATOM 2907 C CA . TRP A 1 377 ? 67.95700 7.94500 59.12100 1.000 43.10000 376 TRP A CA 1
ATOM 2908 C C . TRP A 1 377 ? 68.10300 6.52500 59.65800 1.000 45.42000 376 TRP A C 1
ATOM 2909 O O . TRP A 1 377 ? 67.52500 5.57200 59.11100 1.000 40.83000 376 TRP A O 1
ATOM 2920 N N . LEU A 1 378 ? 68.82900 6.37900 60.77500 1.000 43.27000 377 LEU A N 1
ATOM 2921 C CA . LEU A 1 378 ? 69.04700 5.05500 61.35100 1.000 42.59000 377 LEU A CA 1
ATOM 2922 C C . LEU A 1 378 ? 67.72400 4.39600 61.71800 1.000 43.62000 377 LEU A C 1
ATOM 2923 O O . LEU A 1 378 ? 67.52000 3.20500 61.44800 1.000 41.63000 377 LEU A O 1
ATOM 2928 N N . ALA A 1 379 ? 66.79200 5.18000 62.27600 1.000 45.73000 378 ALA A N 1
ATOM 2929 C CA . ALA A 1 379 ? 65.57600 4.64600 62.88200 1.000 43.49000 378 ALA A CA 1
ATOM 2930 C C . ALA A 1 379 ? 64.49500 4.29900 61.86600 1.000 45.93000 378 ALA A C 1
ATOM 2931 O O . ALA A 1 379 ? 63.64500 3.44600 62.15200 1.000 45.32000 378 ALA A O 1
ATOM 2933 N N . GLU A 1 380 ? 64.49600 4.95000 60.68900 1.000 41.08000 379 GLU A N 1
ATOM 2934 C CA . GLU A 1 380 ? 63.35100 4.89200 59.79000 1.000 41.86000 379 GLU A CA 1
ATOM 2935 C C . GLU A 1 380 ? 63.69500 4.79600 58.30300 1.000 40.65000 379 GLU A C 1
ATOM 2936 O O . GLU A 1 380 ? 62.80400 4.45900 57.52000 1.000 39.65000 379 GLU A O 1
ATOM 2942 N N . PHE A 1 381 ? 64.92500 5.07600 57.87400 1.000 42.47000 380 PHE A N 1
ATOM 2943 C CA . PHE A 1 381 ? 65.17200 5.21500 56.43200 1.000 41.87000 380 PHE A CA 1
ATOM 2944 C C . PHE A 1 381 ? 66.36500 4.42600 55.92000 1.000 41.38000 380 PHE A C 1
ATOM 2945 O O . PHE A 1 381 ? 66.81900 4.68400 54.79700 1.000 42.20000 380 PHE A O 1
ATOM 2953 N N . GLN A 1 382 ? 66.89900 3.48000 56.69100 1.000 38.58000 381 GLN A N 1
ATOM 2954 C CA . GLN A 1 382 ? 67.97900 2.64500 56.17500 1.000 38.74000 381 GLN A CA 1
ATOM 2955 C C . GLN A 1 382 ? 67.42800 1.61400 55.19800 1.000 41.23000 381 GLN A C 1
ATOM 2956 O O . GLN A 1 382 ? 66.36400 1.03700 55.42400 1.000 43.84000 381 GLN A O 1
ATOM 2962 N N . SER A 1 383 ? 68.15500 1.38300 54.09700 1.000 37.06000 382 SER A N 1
ATOM 2963 C CA . SER A 1 383 ? 67.78900 0.35300 53.14800 1.000 36.34000 382 SER A CA 1
ATOM 2964 C C . SER A 1 383 ? 68.80300 -0.77100 53.25600 1.000 39.65000 382 SER A C 1
ATOM 2965 O O . SER A 1 383 ? 69.68900 -0.74600 54.11600 1.000 37.14000 382 SER A O 1
ATOM 2968 N N . ASP A 1 384 ? 68.71800 -1.73400 52.32500 1.000 39.87000 383 ASP A N 1
ATOM 2969 C CA . ASP A 1 384 ? 69.72700 -2.78000 52.23900 1.000 38.04000 383 ASP A CA 1
ATOM 2970 C C . ASP A 1 384 ? 71.04700 -2.25800 51.69600 1.000 40.27000 383 ASP A C 1
ATOM 2971 O O . ASP A 1 384 ? 72.04300 -2.98300 51.74100 1.000 43.44000 383 ASP A O 1
ATOM 2976 N N . GLU A 1 385 ? 71.08200 -1.01900 51.20200 1.000 42.81000 384 GLU A N 1
ATOM 2977 C CA . GLU A 1 385 ? 72.28200 -0.38900 50.67400 1.000 39.28000 384 GLU A CA 1
ATOM 2978 C C . GLU A 1 385 ? 72.68000 0.86600 51.42300 1.000 38.08000 384 GLU A C 1
ATOM 2979 O O . GLU A 1 385 ? 73.87100 1.08500 51.64800 1.000 39.70000 384 GLU A O 1
ATOM 2985 N N . PHE A 1 386 ? 71.70900 1.71300 51.78100 1.000 34.99000 385 PHE A N 1
ATOM 2986 C CA . PHE A 1 386 ? 71.98000 2.99700 52.41700 1.000 38.04000 385 PHE A CA 1
ATOM 2987 C C . PHE A 1 386 ? 71.86700 2.75500 53.91500 1.000 39.45000 385 PHE A C 1
ATOM 2988 O O . PHE A 1 386 ? 70.84000 3.02300 54.53400 1.000 37.11000 385 PHE A O 1
ATOM 2996 N N . ASN A 1 387 ? 72.91600 2.17900 54.48200 1.000 40.29000 386 ASN A N 1
ATOM 2997 C CA . ASN A 1 387 ? 72.82100 1.86200 55.89700 1.000 45.18000 386 ASN A CA 1
ATOM 2998 C C . ASN A 1 387 ? 74.21100 1.77700 56.51500 1.000 45.29000 386 ASN A C 1
ATOM 2999 O O . ASN A 1 387 ? 75.21600 1.52000 55.83500 1.000 41.56000 386 ASN A O 1
ATOM 3004 N N . ARG A 1 388 ? 74.25000 2.03000 57.82500 1.000 40.87000 387 ARG A N 1
ATOM 3005 C CA . ARG A 1 388 ? 75.51900 2.30600 58.49200 1.000 42.55000 387 ARG A CA 1
ATOM 3006 C C . ARG A 1 388 ? 76.39900 1.07500 58.60000 1.000 39.51000 387 ARG A C 1
ATOM 3007 O O . ARG A 1 388 ? 77.59900 1.20700 58.83500 1.000 39.73000 387 ARG A O 1
ATOM 3015 N N . SER A 1 389 ? 75.83500 -0.11400 58.43100 1.000 39.85000 388 SER A N 1
ATOM 3016 C CA . SER A 1 389 ? 76.62300 -1.31300 58.64800 1.000 45.54000 388 SER A CA 1
ATOM 3017 C C . SER A 1 389 ? 77.78100 -1.42500 57.67200 1.000 45.78000 388 SER A C 1
ATOM 3018 O O . SER A 1 389 ? 78.75500 -2.12800 57.96500 1.000 43.14000 388 SER A O 1
ATOM 3021 N N . PHE A 1 390 ? 77.71500 -0.72700 56.52500 1.000 43.70000 389 PHE A N 1
ATOM 3022 C CA . PHE A 1 390 ? 78.78700 -0.84900 55.55600 1.000 42.65000 389 PHE A CA 1
ATOM 3023 C C . PHE A 1 390 ? 80.02000 -0.04900 55.93500 1.000 48.14000 389 PHE A C 1
ATOM 3024 O O . PHE A 1 390 ? 81.09000 -0.32500 55.39400 1.000 45.17000 389 PHE A O 1
ATOM 3032 N N . TYR A 1 391 ? 79.92500 0.90600 56.86600 1.000 43.42000 390 TYR A N 1
ATOM 3033 C CA . TYR A 1 391 ? 81.13200 1.59100 57.32400 1.000 47.54000 390 TYR A CA 1
ATOM 3034 C C . TYR A 1 391 ? 81.54500 1.20400 58.73800 1.000 52.05000 390 TYR A C 1
ATOM 3035 O O . TYR A 1 391 ? 82.48100 1.80100 59.28400 1.000 56.39000 390 TYR A O 1
ATOM 3044 N N . VAL A 1 392 ? 80.89500 0.21000 59.32500 1.000 49.21000 391 VAL A N 1
ATOM 3045 C CA . VAL A 1 392 ? 81.17500 -0.23400 60.67000 1.000 54.75000 391 VAL A CA 1
ATOM 3046 C C . VAL A 1 392 ? 82.37700 -1.17800 60.73300 1.000 61.22000 391 VAL A C 1
ATOM 3047 O O . VAL A 1 392 ? 82.52600 -2.06700 59.88900 1.000 64.87000 391 VAL A O 1
#

Radius of gyration: 24.7 Å; Cα contacts (8 Å, |Δi|>4): 593; chains: 1; bounding box: 51×48×72 Å

InterPro domains:
  IPR009492 TniQ [PF06527] (6-158)

Nearest PDB structures (foldseek):
  6v9p-assembly1_A  TM=1.003E+00  e=4.687E-77  Vibrio cholerae
  6vbw-assembly1_I  TM=9.903E-01  e=2.385E-64  Vibrio cholerae
  6vbw-assembly1_J  TM=9.915E-01  e=1.749E-63  Vibrio cholerae
  6uvn-assembly1_I  TM=9.865E-01  e=1.218E-60  Vibrio cholerae
  6lnc-assembly1_I  TM=9.641E-01  e=5.243E-57  Vibrio cholerae

B-factor: mean 59.55, std 13.26, range [34.99, 106.74]

Sequence (374 aa):
MFLQRPKPYSDESLESFFIRVANKNGYGDVHRFLEATKRFLQDIDHNGYQTFPTDITRINPYSAKNSSSARTASFLKLAQLTFNEPPELLGLAINRTNMKYSPSTSAVVRGAEVFPRSLLRTHSIPCCPLCLRENGYASYLWHFQGYEYCHSHNVPLITTCSCGKEFDYRVSGLKGICCKCKEPITLTGHEAACTVSNWLAGHESKPLPNLPKSYRWGLVHWWMGIKDSEFDHFSFVQFFSNWPRSFHSIIEDEVEFNLEHTSELRLKDLLGRLFFGSIRLPERNLQHNIILGELLCYLENRLWQDKGLIANLKMNALEATVMLNCSLDQIASMVEQRILKPLDVTDYLFHFGDIFCLWLAEFQSDEFNRSFYV

Organism: Vibrio cholerae (NCBI:txid666)